Protein AF-A0A0D2BM97-F1 (afdb_monomer)

Secondary structure (DSSP, 8-state):
-----------------------SHHHHHHHHHHHHHHHHHHHHHHHHHHHHHHHHHHHHHHHHHHHHHHHHHHHHHHHHHHHHHHHHHHHHHHHHHHHHHHHHHHHHHHHHHHHHHHHHHHHHHHHHHHHHHHHHHHTTS--SS-HHHHHHHHHHHHHHHHHHHHHHHHHHHHHHHHHHHHHT-TTTS-S--TT--S--HHHHHHHHHHHHHHHHHHHHHHHIIIIIHHHHHHHHHHHHHHHHHHHHHHHHHHHHHHHHHHHHHHHHHHHHHHHHHHHHHHHHHHHHHHHHHHHHHHHHT------S-S--HHHHHHHHHTT--S--TTTHHHHHHHHHHHHHHHHHHHHHHHHHHHHHHHHHHHHHHHHHHHHHHHHHHHHHHHHHHHHHHHHHHHHHHHHHHH--

Sequence (408 aa):
MRRGPQDRAPVYVEPAAQPNTPTSQDELRSTIASLKASTLAAEQRTALLDAQSSLADKLHLFATTEGTQKKGHARHFTQREAAEVQYVKFANDDLSQNLSAELQYQVENIAKFVKPVHAIVSETFNSDDRALADLNGVDMDKPSITPQNVESVRVQTERLIAALRYFRQQALKDRLDRIYLESLDPLTNGDDLSDISDASPVEVQTDLGSLYTEIDNVVSMLVSQEYGTRFDSALKTIERLKSQADHTRTHDKLLSMTRYLEHTALRLEKIQEQRLALETLSAEYKKFSLESQISAQLSAQRPDESRRTVASPALLSLMQHLGVSDSGLNQLGEQIEKLESKYTNHAHTNVEQTLQISRDAPKSTQSALKDVAIALCSSTSQNQDIEALEQQISSARMELANITASAS

Structure (mmCIF, N/CA/C/O backbone):
data_AF-A0A0D2BM97-F1
#
_entry.id   AF-A0A0D2BM97-F1
#
loop_
_atom_site.group_PDB
_atom_site.id
_atom_site.type_symbol
_atom_site.label_atom_id
_atom_site.label_alt_id
_atom_site.label_comp_id
_atom_site.label_asym_id
_atom_site.label_entity_id
_atom_site.label_seq_id
_atom_site.pdbx_PDB_ins_code
_atom_site.Cartn_x
_atom_site.Cartn_y
_atom_site.Cartn_z
_atom_site.occupancy
_atom_site.B_iso_or_equiv
_atom_site.auth_seq_id
_atom_site.auth_comp_id
_atom_site.auth_asym_id
_atom_site.auth_atom_id
_atom_site.pdbx_PDB_model_num
ATOM 1 N N . MET A 1 1 ? -50.088 -26.716 72.112 1.00 46.31 1 MET A N 1
ATOM 2 C CA . MET A 1 1 ? -49.858 -27.374 73.418 1.00 46.31 1 MET A CA 1
ATOM 3 C C . MET A 1 1 ? -48.715 -26.679 74.142 1.00 46.31 1 MET A C 1
ATOM 5 O O . MET A 1 1 ? -47.606 -26.735 73.637 1.00 46.31 1 MET A O 1
ATOM 9 N N . ARG A 1 2 ? -49.005 -26.027 75.275 1.00 38.78 2 ARG A N 1
ATOM 10 C CA . ARG A 1 2 ? -48.170 -25.845 76.486 1.00 38.78 2 ARG A CA 1
ATOM 11 C C . ARG A 1 2 ? -48.678 -24.607 77.228 1.00 38.78 2 ARG A C 1
ATOM 13 O O . ARG A 1 2 ? -48.354 -23.478 76.887 1.00 38.78 2 ARG A O 1
ATOM 20 N N . ARG A 1 3 ? -49.556 -24.868 78.197 1.00 43.66 3 ARG A N 1
ATOM 21 C CA . ARG A 1 3 ? -49.904 -23.956 79.287 1.00 43.66 3 ARG A CA 1
ATOM 22 C C . ARG A 1 3 ? -48.850 -24.091 80.385 1.00 43.66 3 ARG A C 1
ATOM 24 O O . ARG A 1 3 ? -48.408 -25.207 80.648 1.00 43.66 3 ARG A O 1
ATOM 31 N N . GLY A 1 4 ? -48.579 -22.985 81.067 1.00 41.19 4 GLY A N 1
ATOM 32 C CA . GLY A 1 4 ? -48.001 -22.942 82.412 1.00 41.19 4 GLY A CA 1
ATOM 33 C C . GLY A 1 4 ? -46.987 -21.806 82.577 1.00 41.19 4 GLY A C 1
ATOM 34 O O . GLY A 1 4 ? -46.319 -21.474 81.602 1.00 41.19 4 GLY A O 1
ATOM 35 N N . PRO A 1 5 ? -46.775 -21.281 83.794 1.00 47.28 5 PRO A N 1
ATOM 36 C CA . PRO A 1 5 ? -47.721 -21.028 84.885 1.00 47.28 5 PRO A CA 1
ATOM 37 C C . PRO A 1 5 ? -47.724 -19.526 85.261 1.00 47.28 5 PRO A C 1
ATOM 39 O O . PRO A 1 5 ? -46.703 -18.855 85.171 1.00 47.28 5 PRO A O 1
ATOM 42 N N . GLN A 1 6 ? -48.867 -18.978 85.680 1.00 43.22 6 GLN A N 1
ATOM 43 C CA . GLN A 1 6 ? -48.892 -17.658 86.320 1.00 43.22 6 GLN A CA 1
ATOM 44 C C . GLN A 1 6 ? -48.608 -17.822 87.813 1.00 43.22 6 GLN A C 1
ATOM 46 O O . GLN A 1 6 ? -49.341 -18.522 88.517 1.00 43.22 6 GLN A O 1
ATOM 51 N N . ASP A 1 7 ? -47.541 -17.160 88.253 1.00 41.88 7 ASP A N 1
ATOM 52 C CA . ASP A 1 7 ? -47.208 -16.885 89.644 1.00 41.88 7 ASP A CA 1
ATOM 53 C C . ASP A 1 7 ? -48.394 -16.238 90.369 1.00 41.88 7 ASP A C 1
ATOM 55 O O . ASP A 1 7 ? -48.874 -15.162 90.006 1.00 41.88 7 ASP A O 1
ATOM 59 N N . ARG A 1 8 ? -48.862 -16.909 91.423 1.00 43.69 8 ARG A N 1
ATOM 60 C CA . ARG A 1 8 ? -49.770 -16.347 92.424 1.00 43.69 8 ARG A CA 1
ATOM 61 C C . ARG A 1 8 ? -48.933 -15.643 93.490 1.00 43.69 8 ARG A C 1
ATOM 63 O O . ARG A 1 8 ? -48.330 -16.304 94.330 1.00 43.69 8 ARG A O 1
ATOM 70 N N . ALA A 1 9 ? -48.941 -14.315 93.473 1.00 43.69 9 ALA A N 1
ATOM 71 C CA . ALA A 1 9 ? -48.536 -13.490 94.608 1.00 43.69 9 ALA A CA 1
ATOM 72 C C . ALA A 1 9 ? -49.707 -13.349 95.613 1.00 43.69 9 ALA A C 1
ATOM 74 O O . ALA A 1 9 ? -50.870 -13.497 95.222 1.00 43.69 9 ALA A O 1
ATOM 75 N N . PRO A 1 10 ? -49.421 -13.129 96.908 1.00 44.47 10 PRO A N 1
ATOM 76 C CA . PRO A 1 10 ? -50.333 -13.425 98.004 1.00 44.47 10 PRO A CA 1
ATOM 77 C C . PRO A 1 10 ? -51.416 -12.356 98.149 1.00 44.47 10 PRO A C 1
ATOM 79 O O . PRO A 1 10 ? -51.141 -11.161 98.233 1.00 44.47 10 PRO A O 1
ATOM 82 N N . VAL A 1 11 ? -52.662 -12.814 98.231 1.00 42.81 11 VAL A N 1
ATOM 83 C CA . VAL A 1 11 ? -53.789 -12.004 98.686 1.00 42.81 11 VAL A CA 1
ATOM 84 C C . VAL A 1 11 ? -53.584 -11.752 100.178 1.00 42.81 11 VAL A C 1
ATOM 86 O O . VAL A 1 11 ? -53.600 -12.688 100.977 1.00 42.81 11 VAL A O 1
ATOM 89 N N . TYR A 1 12 ? -53.348 -10.491 100.540 1.00 42.06 12 TYR A N 1
ATOM 90 C CA . TYR A 1 12 ? -53.427 -10.025 101.920 1.00 42.06 12 TYR A CA 1
ATOM 91 C C . TYR A 1 12 ? -54.816 -10.373 102.468 1.00 42.06 12 TYR A C 1
ATOM 93 O O . TYR A 1 12 ? -55.833 -9.928 101.940 1.00 42.06 12 TYR A O 1
ATOM 101 N N . VAL A 1 13 ? -54.845 -11.205 103.507 1.00 47.00 13 VAL A N 1
ATOM 102 C CA . VAL A 1 13 ? -56.043 -11.481 104.301 1.00 47.00 13 VAL A CA 1
ATOM 103 C C . VAL A 1 13 ? -56.303 -10.244 105.155 1.00 47.00 13 VAL A C 1
ATOM 105 O O . VAL A 1 13 ? -55.638 -10.016 106.164 1.00 47.00 13 VAL A O 1
ATOM 108 N N . GLU A 1 14 ? -57.237 -9.419 104.699 1.00 40.56 14 GLU A N 1
ATOM 109 C CA . GLU A 1 14 ? -57.818 -8.315 105.460 1.00 40.56 14 GLU A CA 1
ATOM 110 C C . GLU A 1 14 ? -58.745 -8.895 106.554 1.00 40.56 14 GLU A C 1
ATOM 112 O O . GLU A 1 14 ? -59.438 -9.890 106.305 1.00 40.56 14 GLU A O 1
ATOM 117 N N . PRO A 1 15 ? -58.712 -8.372 107.794 1.00 45.81 15 PRO A N 1
ATOM 118 C CA . PRO A 1 15 ? -59.318 -9.031 108.943 1.00 45.81 15 PRO A CA 1
ATOM 119 C C . PRO A 1 15 ? -60.846 -8.983 108.883 1.00 45.81 15 PRO A C 1
ATOM 121 O O . PRO A 1 15 ? -61.447 -8.014 108.427 1.00 45.81 15 PRO A O 1
ATOM 124 N N . ALA A 1 16 ? -61.461 -10.050 109.389 1.00 49.19 16 ALA A N 1
ATOM 125 C CA . ALA A 1 16 ? -62.899 -10.241 109.491 1.00 49.19 16 ALA A CA 1
ATOM 126 C C . ALA A 1 16 ? -63.619 -9.015 110.088 1.00 49.19 16 ALA A C 1
ATOM 128 O O . ALA A 1 16 ? -63.594 -8.790 111.300 1.00 49.19 16 ALA A O 1
ATOM 129 N N . ALA A 1 17 ? -64.307 -8.259 109.231 1.00 42.44 17 ALA A N 1
ATOM 130 C CA . ALA A 1 17 ? -65.318 -7.300 109.643 1.00 42.44 17 ALA A CA 1
ATOM 131 C C . ALA A 1 17 ? -66.627 -8.053 109.928 1.00 42.44 17 ALA A C 1
ATOM 133 O O . ALA A 1 17 ? -67.161 -8.772 109.084 1.00 42.44 17 ALA A O 1
ATOM 134 N N . GLN A 1 18 ? -67.095 -7.917 111.163 1.00 50.50 18 GLN A N 1
ATOM 135 C CA . GLN A 1 18 ? -68.315 -8.509 111.702 1.00 50.50 18 GLN A CA 1
ATOM 136 C C . GLN A 1 18 ? -69.563 -8.074 110.905 1.00 50.50 18 GLN A C 1
ATOM 138 O O . GLN A 1 18 ? -69.595 -6.954 110.385 1.00 50.50 18 GLN A O 1
ATOM 143 N N . PRO A 1 19 ? -70.621 -8.906 110.829 1.00 46.81 19 PRO A N 1
ATOM 144 C CA . PRO A 1 19 ? -71.878 -8.522 110.205 1.00 46.81 19 PRO A CA 1
ATOM 145 C C . PRO A 1 19 ? -72.635 -7.575 111.145 1.00 46.81 19 PRO A C 1
ATOM 147 O O . PRO A 1 19 ? -73.457 -8.000 111.954 1.00 46.81 19 PRO A O 1
ATOM 150 N N . ASN A 1 20 ? -72.352 -6.278 111.043 1.00 51.28 20 ASN A N 1
ATOM 151 C CA . ASN A 1 20 ? -73.181 -5.247 111.653 1.00 51.28 20 ASN A CA 1
ATOM 152 C C . ASN A 1 20 ? -74.505 -5.206 110.884 1.00 51.28 20 ASN A C 1
ATOM 154 O O . ASN A 1 20 ? -74.599 -4.625 109.804 1.00 51.28 20 ASN A O 1
ATOM 158 N N . THR A 1 21 ? -75.525 -5.880 111.411 1.00 52.84 21 THR A N 1
ATOM 159 C CA . THR A 1 21 ? -76.899 -5.713 110.942 1.00 52.84 21 THR A CA 1
ATOM 160 C C . THR A 1 21 ? -77.300 -4.253 111.173 1.00 52.84 21 THR A C 1
ATOM 162 O O . THR A 1 21 ? -77.258 -3.816 112.325 1.00 52.84 21 THR A O 1
ATOM 165 N N . PRO A 1 22 ? -77.664 -3.494 110.127 1.00 52.06 22 PRO A N 1
ATOM 166 C CA . PRO A 1 22 ? -77.994 -2.078 110.251 1.00 52.06 22 PRO A CA 1
ATOM 167 C C . PRO A 1 22 ? -79.240 -1.922 111.126 1.00 52.06 22 PRO A C 1
ATOM 169 O O . PRO A 1 22 ? -80.331 -2.365 110.765 1.00 52.06 22 PRO A O 1
ATOM 172 N N . THR A 1 23 ? -79.073 -1.333 112.306 1.00 57.56 23 THR A N 1
ATOM 173 C CA . THR A 1 23 ? -80.130 -1.166 113.316 1.00 57.56 23 THR A CA 1
ATOM 174 C C . THR A 1 23 ? -80.943 0.118 113.119 1.00 57.56 23 THR A C 1
ATOM 176 O O . THR A 1 23 ? -81.893 0.353 113.862 1.00 57.56 23 THR A O 1
ATOM 179 N N . SER A 1 24 ? -80.644 0.913 112.079 1.00 62.06 24 SER A N 1
ATOM 180 C CA . SER A 1 24 ? -81.416 2.093 111.671 1.00 62.06 24 SER A CA 1
ATOM 181 C C . SER A 1 24 ? -81.786 2.058 110.182 1.00 62.06 24 SER A C 1
ATOM 183 O O . SER A 1 24 ? -80.966 1.754 109.314 1.00 62.06 24 SER A O 1
ATOM 185 N N . GLN A 1 25 ? -83.039 2.400 109.868 1.00 74.44 25 GLN A N 1
ATOM 186 C CA . GLN A 1 25 ? -83.599 2.394 108.508 1.00 74.44 25 GLN A CA 1
ATOM 187 C C . GLN A 1 25 ? -82.833 3.315 107.536 1.00 74.44 25 GLN A C 1
ATOM 189 O O . GLN A 1 25 ? -82.800 3.053 106.330 1.00 74.44 25 GLN A O 1
ATOM 194 N N . ASP A 1 26 ? -82.177 4.354 108.054 1.00 75.25 26 ASP A N 1
ATOM 195 C CA . ASP A 1 26 ? -81.371 5.281 107.257 1.00 75.25 26 ASP A CA 1
ATOM 196 C C . ASP A 1 26 ? -80.015 4.687 106.842 1.00 75.25 26 ASP A C 1
ATOM 198 O O . ASP A 1 26 ? -79.540 4.954 105.735 1.00 75.25 26 ASP A O 1
ATOM 202 N N . GLU A 1 27 ? -79.428 3.795 107.645 1.00 75.88 27 GLU A N 1
ATOM 203 C CA . GLU A 1 27 ? -78.196 3.075 107.284 1.00 75.88 27 GLU A CA 1
ATOM 204 C C . GLU A 1 27 ? -78.449 2.054 106.168 1.00 75.88 27 GLU A C 1
ATOM 206 O O . GLU A 1 27 ? -77.641 1.917 105.248 1.00 75.88 27 GLU A O 1
ATOM 211 N N . LEU A 1 28 ? -79.613 1.393 106.173 1.00 78.56 28 LEU A N 1
ATOM 212 C CA . LEU A 1 28 ? -80.051 0.537 105.063 1.00 78.56 28 LEU A CA 1
ATOM 213 C C . LEU A 1 28 ? -80.227 1.332 103.766 1.00 78.56 28 LEU A C 1
ATOM 215 O O . LEU A 1 28 ? -79.809 0.891 102.697 1.00 78.56 28 LEU A O 1
ATOM 219 N N . ARG A 1 29 ? -80.813 2.532 103.835 1.00 80.44 29 ARG A N 1
ATOM 220 C CA . ARG A 1 29 ? -80.956 3.395 102.653 1.00 80.44 29 ARG A CA 1
ATOM 221 C C . ARG A 1 29 ? -79.606 3.894 102.144 1.00 80.44 29 ARG A C 1
ATOM 223 O O . ARG A 1 29 ? -79.392 3.887 100.934 1.00 80.44 29 ARG A O 1
ATOM 230 N N . SER A 1 30 ? -78.697 4.265 103.044 1.00 82.19 30 SER A N 1
ATOM 231 C CA . SER A 1 30 ? -77.337 4.699 102.705 1.00 82.19 30 SER A CA 1
ATOM 232 C C . SER A 1 30 ? -76.511 3.573 102.074 1.00 82.19 30 SER A C 1
ATOM 234 O O . SER A 1 30 ? -75.890 3.767 101.031 1.00 82.19 30 SER A O 1
ATOM 236 N N . THR A 1 31 ? -76.569 2.361 102.630 1.00 83.69 31 THR A N 1
ATOM 237 C CA . THR A 1 31 ? -75.870 1.190 102.075 1.00 83.69 31 THR A CA 1
ATOM 238 C C . THR A 1 31 ? -76.442 0.764 100.725 1.00 83.69 31 THR A C 1
ATOM 240 O O . THR A 1 31 ? -75.668 0.485 99.815 1.00 83.69 31 THR A O 1
ATOM 243 N N . ILE A 1 32 ? -77.766 0.802 100.530 1.00 83.75 32 ILE A N 1
ATOM 244 C CA . ILE A 1 32 ? -78.391 0.558 99.217 1.00 83.75 32 ILE A CA 1
ATOM 245 C C . ILE A 1 32 ? -77.994 1.641 98.206 1.00 83.75 32 ILE A C 1
ATOM 247 O O . ILE A 1 32 ? -77.714 1.322 97.052 1.00 83.75 32 ILE A O 1
ATOM 251 N N . ALA A 1 33 ? -77.959 2.915 98.609 1.00 84.88 33 ALA A N 1
ATOM 252 C CA . ALA A 1 33 ? -77.530 4.009 97.739 1.00 84.88 33 ALA A CA 1
ATOM 253 C C . ALA A 1 33 ? -76.044 3.885 97.358 1.00 84.88 33 ALA A C 1
ATOM 255 O O . ALA A 1 33 ? -75.704 4.027 96.186 1.00 84.88 33 ALA A O 1
ATOM 256 N N . SER A 1 34 ? -75.182 3.542 98.320 1.00 87.12 34 SER A N 1
ATOM 257 C CA . SER A 1 34 ? -73.754 3.276 98.110 1.00 87.12 34 SER A CA 1
ATOM 258 C C . SER A 1 34 ? -73.529 2.066 97.202 1.00 87.12 34 SER A C 1
ATOM 260 O O . SER A 1 34 ? -72.749 2.136 96.254 1.00 87.12 34 SER A O 1
ATOM 262 N N . LEU A 1 35 ? -74.283 0.982 97.410 1.00 87.44 35 LEU A N 1
ATOM 263 C CA . LEU A 1 35 ? -74.225 -0.206 96.563 1.00 87.44 35 LEU A CA 1
ATOM 264 C C . LEU A 1 35 ? -74.662 0.118 95.132 1.00 87.44 35 LEU A C 1
ATOM 266 O O . LEU A 1 35 ? -73.949 -0.237 94.201 1.00 87.44 35 LEU A O 1
ATOM 270 N N . LYS A 1 36 ? -75.770 0.854 94.953 1.00 89.12 36 LYS A N 1
ATOM 271 C CA . LYS A 1 36 ? -76.243 1.307 93.634 1.00 89.12 36 LYS A CA 1
ATOM 272 C C . LYS A 1 36 ? -75.222 2.195 92.928 1.00 89.12 36 LYS A C 1
ATOM 274 O O . LYS A 1 36 ? -74.977 2.011 91.736 1.00 89.12 36 LYS A O 1
ATOM 279 N N . ALA A 1 37 ? -74.611 3.127 93.658 1.00 88.00 37 ALA A N 1
ATOM 280 C CA . ALA A 1 37 ? -73.542 3.972 93.140 1.00 88.00 37 ALA A CA 1
ATOM 281 C C . ALA A 1 37 ? -72.310 3.141 92.740 1.00 88.00 37 ALA A C 1
ATOM 283 O O . ALA A 1 37 ? -71.719 3.390 91.693 1.00 88.00 37 ALA A O 1
ATOM 284 N N . SER A 1 38 ? -71.966 2.113 93.522 1.00 90.25 38 SER A N 1
ATOM 285 C CA . SER A 1 38 ? -70.868 1.190 93.223 1.00 90.25 38 SER A CA 1
ATOM 286 C C . SER A 1 38 ? -71.150 0.331 91.986 1.00 90.25 38 SER A C 1
ATOM 288 O O . SER A 1 38 ? -70.284 0.220 91.119 1.00 90.25 38 SER A O 1
ATOM 290 N N . THR A 1 39 ? -72.370 -0.200 91.829 1.00 90.38 39 THR A N 1
ATOM 291 C CA . THR A 1 39 ? -72.774 -0.932 90.615 1.00 90.38 39 THR A CA 1
ATOM 292 C C . THR A 1 39 ? -72.763 -0.042 89.381 1.00 90.38 39 THR A C 1
ATOM 294 O O . THR A 1 39 ? -72.198 -0.444 88.372 1.00 90.38 39 THR A O 1
ATOM 297 N N . LEU A 1 40 ? -73.270 1.194 89.465 1.00 91.12 40 LEU A N 1
ATOM 298 C CA . LEU A 1 40 ? -73.204 2.137 88.343 1.00 91.12 40 LEU A CA 1
ATOM 299 C C . LEU A 1 40 ? -71.756 2.490 87.983 1.00 91.12 40 LEU A C 1
ATOM 301 O O . LEU A 1 40 ? -71.408 2.553 86.806 1.00 91.12 40 LEU A O 1
ATOM 305 N N . ALA A 1 41 ? -70.884 2.675 88.976 1.00 89.38 41 ALA A N 1
ATOM 306 C CA . ALA A 1 41 ? -69.463 2.906 88.734 1.00 89.38 41 ALA A CA 1
ATOM 307 C C . ALA A 1 41 ? -68.772 1.680 88.104 1.00 89.38 41 ALA A C 1
ATOM 309 O O . ALA A 1 41 ? -67.891 1.837 87.257 1.00 89.38 41 ALA A O 1
ATOM 310 N N . ALA A 1 42 ? -69.164 0.460 88.484 1.00 89.69 42 ALA A N 1
ATOM 311 C CA . ALA A 1 42 ? -68.651 -0.777 87.899 1.00 89.69 42 ALA A CA 1
ATOM 312 C C . ALA A 1 42 ? -69.144 -0.989 86.454 1.00 89.69 42 ALA A C 1
ATOM 314 O O . ALA A 1 42 ? -68.356 -1.364 85.587 1.00 89.69 42 ALA A O 1
ATOM 315 N N . GLU A 1 43 ? -70.409 -0.682 86.167 1.00 91.62 43 GLU A N 1
ATOM 316 C CA . GLU A 1 43 ? -70.983 -0.696 84.814 1.00 91.62 43 GLU A CA 1
ATOM 317 C C . GLU A 1 43 ? -70.302 0.335 83.904 1.00 91.62 43 GLU A C 1
ATOM 319 O O . GLU A 1 43 ? -69.912 0.023 82.782 1.00 91.62 43 GLU A O 1
ATOM 324 N N . GLN A 1 44 ? -70.050 1.549 84.403 1.00 91.06 44 GLN A N 1
ATOM 325 C CA . GLN A 1 44 ? -69.300 2.561 83.651 1.00 91.06 44 GLN A CA 1
ATOM 326 C C . GLN A 1 44 ? -67.859 2.122 83.371 1.00 91.06 44 GLN A C 1
ATOM 328 O O . GLN A 1 44 ? -67.349 2.331 82.270 1.00 91.06 44 GLN A O 1
ATOM 333 N N . ARG A 1 45 ? -67.193 1.489 84.346 1.00 90.69 45 ARG A N 1
ATOM 334 C CA . ARG A 1 45 ? -65.831 0.965 84.164 1.00 90.69 45 ARG A CA 1
ATOM 335 C C . ARG A 1 45 ? -65.779 -0.185 83.166 1.00 90.69 45 ARG A C 1
ATOM 337 O O . ARG A 1 45 ? -64.857 -0.219 82.360 1.00 90.69 45 ARG A O 1
ATOM 344 N N . THR A 1 46 ? -66.742 -1.101 83.199 1.00 92.25 46 THR A N 1
ATOM 345 C CA . THR A 1 46 ? -66.811 -2.218 82.243 1.00 92.25 46 THR A CA 1
ATOM 346 C C . THR A 1 46 ? -67.107 -1.719 80.834 1.00 92.25 46 THR A C 1
ATOM 348 O O . THR A 1 46 ? -66.355 -2.048 79.924 1.00 92.25 46 THR A O 1
ATOM 351 N N . ALA A 1 47 ? -68.067 -0.805 80.665 1.00 91.44 47 ALA A N 1
ATOM 352 C CA . ALA A 1 47 ? -68.334 -0.174 79.372 1.00 91.44 47 ALA A CA 1
ATOM 353 C C . ALA A 1 47 ? -67.105 0.567 78.805 1.00 91.44 47 ALA A C 1
ATOM 355 O O . ALA A 1 47 ? -66.840 0.519 77.604 1.00 91.44 47 ALA A O 1
ATOM 356 N N . LEU A 1 48 ? -66.325 1.232 79.665 1.00 93.88 48 LEU A N 1
ATOM 357 C CA . LEU A 1 48 ? -65.095 1.913 79.261 1.00 93.88 48 LEU A CA 1
ATOM 358 C C . LEU A 1 48 ? -63.980 0.925 78.887 1.00 93.88 48 LEU A C 1
ATOM 360 O O . LEU A 1 48 ? -63.286 1.148 77.895 1.00 93.88 48 LEU A O 1
ATOM 364 N N . LEU A 1 49 ? -63.824 -0.172 79.632 1.00 92.56 49 LEU A N 1
ATOM 365 C CA . LEU A 1 49 ? -62.870 -1.237 79.306 1.00 92.56 49 LEU A CA 1
ATOM 366 C C . LEU A 1 49 ? -63.234 -1.950 77.998 1.00 92.56 49 LEU A C 1
ATOM 368 O O . LEU A 1 49 ? -62.341 -2.221 77.200 1.00 92.56 49 LEU A O 1
ATOM 372 N N . ASP A 1 50 ? -64.520 -2.183 77.741 1.00 92.56 50 ASP A N 1
ATOM 373 C CA . ASP A 1 50 ? -65.007 -2.771 76.489 1.00 92.56 50 ASP A CA 1
ATOM 374 C C . ASP A 1 50 ? -64.785 -1.828 75.297 1.00 92.56 50 ASP A C 1
ATOM 376 O O . ASP A 1 50 ? -64.367 -2.244 74.213 1.00 92.56 50 ASP A O 1
ATOM 380 N N . ALA A 1 51 ? -64.984 -0.521 75.493 1.00 91.12 51 ALA A N 1
ATOM 381 C CA . ALA A 1 51 ? -64.649 0.470 74.477 1.00 91.12 51 ALA A CA 1
ATOM 382 C C . ALA A 1 51 ? -63.136 0.486 74.184 1.00 91.12 51 ALA A C 1
ATOM 384 O O . ALA A 1 51 ? -62.738 0.486 73.017 1.00 91.12 51 ALA A O 1
ATOM 385 N N . GLN A 1 52 ? -62.292 0.446 75.221 1.00 92.81 52 GLN A N 1
ATOM 386 C CA . GLN A 1 52 ? -60.833 0.420 75.081 1.00 92.81 52 GLN A CA 1
ATOM 387 C C . GLN A 1 52 ? -60.323 -0.869 74.426 1.00 92.81 52 GLN A C 1
ATOM 389 O O . GLN A 1 52 ? -59.452 -0.794 73.557 1.00 92.81 52 GLN A O 1
ATOM 394 N N . SER A 1 53 ? -60.874 -2.032 74.784 1.00 90.62 53 SER A N 1
ATOM 395 C CA . SER A 1 53 ? -60.501 -3.315 74.179 1.00 90.62 53 SER A CA 1
ATOM 396 C C . SER A 1 53 ? -60.878 -3.358 72.696 1.00 90.62 53 SER A C 1
ATOM 398 O O . SER A 1 53 ? -60.037 -3.689 71.863 1.00 90.62 53 SER A O 1
ATOM 400 N N . SER A 1 54 ? -62.071 -2.872 72.332 1.00 90.81 54 SER A N 1
ATOM 401 C CA . SER A 1 54 ? -62.493 -2.787 70.927 1.00 90.81 54 SER A CA 1
ATOM 402 C C . SER A 1 54 ? -61.603 -1.863 70.079 1.00 90.81 54 SER A C 1
ATOM 404 O O . SER A 1 54 ? -61.411 -2.092 68.882 1.00 90.81 54 SER A O 1
ATOM 406 N N . LEU A 1 55 ? -61.049 -0.805 70.684 1.00 88.44 55 LEU A N 1
ATOM 407 C CA . LEU A 1 55 ? -60.138 0.128 70.020 1.00 88.44 55 LEU A CA 1
ATOM 408 C C . LEU A 1 55 ? -58.748 -0.506 69.857 1.00 88.44 55 LEU A C 1
ATOM 410 O O . LEU A 1 55 ? -58.161 -0.419 68.777 1.00 88.44 55 LEU A O 1
ATOM 414 N N . ALA A 1 56 ? -58.258 -1.208 70.882 1.00 90.00 56 ALA A N 1
ATOM 415 C CA . ALA A 1 56 ? -57.008 -1.961 70.819 1.00 90.00 56 ALA A CA 1
ATOM 416 C C . ALA A 1 56 ? -57.036 -3.036 69.717 1.00 90.00 56 ALA A C 1
ATOM 418 O O . ALA A 1 56 ? -56.085 -3.134 68.938 1.00 90.00 56 ALA A O 1
ATOM 419 N N . ASP A 1 57 ? -58.147 -3.765 69.575 1.00 89.12 57 ASP A N 1
ATOM 420 C CA . ASP A 1 57 ? -58.321 -4.773 68.521 1.00 89.12 57 ASP A CA 1
ATOM 421 C C . ASP A 1 57 ? -58.282 -4.154 67.116 1.00 89.12 57 ASP A C 1
ATOM 423 O O . ASP A 1 57 ? -57.624 -4.676 66.210 1.00 89.12 57 ASP A O 1
ATOM 427 N N . LYS A 1 58 ? -58.928 -2.994 66.930 1.00 87.12 58 LYS A N 1
ATOM 428 C CA . LYS A 1 58 ? -58.889 -2.254 65.658 1.00 87.12 58 LYS A CA 1
ATOM 429 C C . LYS A 1 58 ? -57.477 -1.776 65.327 1.00 87.12 58 LYS A C 1
ATOM 431 O O . LYS A 1 58 ? -57.031 -1.961 64.196 1.00 87.12 58 LYS A O 1
ATOM 436 N N . LEU A 1 59 ? -56.755 -1.207 66.295 1.00 83.56 59 LEU A N 1
ATOM 437 C CA . LEU A 1 59 ? -55.364 -0.775 66.104 1.00 83.56 59 LEU A CA 1
ATOM 438 C C . LEU A 1 59 ? -54.443 -1.948 65.756 1.00 83.56 59 LEU A C 1
ATOM 440 O O . LEU A 1 59 ? -53.589 -1.814 64.882 1.00 83.56 59 LEU A O 1
ATOM 444 N N . HIS A 1 60 ? -54.643 -3.107 66.384 1.00 84.50 60 HIS A N 1
ATOM 445 C CA . HIS A 1 60 ? -53.892 -4.315 66.058 1.00 84.50 60 HIS A CA 1
ATOM 446 C C . HIS A 1 60 ? -54.168 -4.792 64.620 1.00 84.50 60 HIS A C 1
ATOM 448 O O . HIS A 1 60 ? -53.241 -5.179 63.901 1.00 84.50 60 HIS A O 1
ATOM 454 N N . LEU A 1 61 ? -55.421 -4.717 64.154 1.00 80.38 61 LEU A N 1
ATOM 455 C CA . LEU A 1 61 ? -55.759 -5.017 62.760 1.00 80.38 61 LEU A CA 1
ATOM 456 C C . LEU A 1 61 ? -55.054 -4.060 61.786 1.00 80.38 61 LEU A C 1
ATOM 458 O O . LEU A 1 61 ? -54.401 -4.520 60.854 1.00 80.38 61 LEU A O 1
ATOM 462 N N . PHE A 1 62 ? -55.100 -2.748 62.033 1.00 77.38 62 PHE A N 1
ATOM 463 C CA . PHE A 1 62 ? -54.413 -1.770 61.180 1.00 77.38 62 PHE A CA 1
ATOM 464 C C . PHE A 1 62 ? -52.891 -1.970 61.167 1.00 77.38 62 PHE A C 1
ATOM 466 O O . PHE A 1 62 ? -52.275 -1.966 60.100 1.00 77.38 62 PHE A O 1
ATOM 473 N N . ALA A 1 63 ? -52.281 -2.236 62.325 1.00 76.81 63 ALA A N 1
ATOM 474 C CA . ALA A 1 63 ? -50.847 -2.502 62.428 1.00 76.81 63 ALA A CA 1
ATOM 475 C C . ALA A 1 63 ? -50.431 -3.781 61.675 1.00 76.81 63 ALA A C 1
ATOM 477 O O . ALA A 1 63 ? -49.366 -3.832 61.052 1.00 76.81 63 ALA A O 1
ATOM 478 N N . THR A 1 64 ? -51.272 -4.819 61.688 1.00 74.75 64 THR A N 1
ATOM 479 C CA . THR A 1 64 ? -51.006 -6.068 60.957 1.00 74.75 64 THR A CA 1
ATOM 480 C C . THR A 1 64 ? -51.212 -5.919 59.447 1.00 74.75 64 THR A C 1
ATOM 482 O O . THR A 1 64 ? -50.392 -6.431 58.676 1.00 74.75 64 THR A O 1
ATOM 485 N N . THR A 1 65 ? -52.220 -5.169 58.990 1.00 74.00 65 THR A N 1
ATOM 486 C CA . THR A 1 65 ? -52.401 -4.873 57.557 1.00 74.00 65 THR A CA 1
ATOM 487 C C . THR A 1 65 ? -51.289 -3.982 57.009 1.00 74.00 65 THR A C 1
ATOM 489 O O . THR A 1 65 ? -50.725 -4.269 55.955 1.00 74.00 65 THR A O 1
ATOM 492 N N . GLU A 1 66 ? -50.881 -2.952 57.750 1.00 73.00 66 GLU A N 1
ATOM 493 C CA . GLU A 1 66 ? -49.797 -2.062 57.327 1.00 73.00 66 GLU A CA 1
ATOM 494 C C . GLU A 1 66 ? -48.444 -2.799 57.325 1.00 73.00 66 GLU A C 1
ATOM 496 O O . GLU A 1 66 ? -47.639 -2.658 56.402 1.00 73.00 66 GLU A O 1
ATOM 501 N N . GLY A 1 67 ? -48.211 -3.668 58.316 1.00 71.62 67 GLY A N 1
ATOM 502 C CA . GLY A 1 67 ? -47.017 -4.509 58.388 1.00 71.62 67 GLY A CA 1
ATOM 503 C C . GLY A 1 67 ? -46.925 -5.550 57.267 1.00 71.62 67 GLY A C 1
ATOM 504 O O . GLY A 1 67 ? -45.828 -5.830 56.779 1.00 71.62 67 GLY A O 1
ATOM 505 N N . THR A 1 68 ? -48.048 -6.125 56.829 1.00 74.06 68 THR A N 1
ATOM 506 C CA . THR A 1 68 ? -48.075 -7.070 55.697 1.00 74.06 68 THR A CA 1
ATOM 507 C C . THR A 1 68 ? -47.897 -6.357 54.359 1.00 74.06 68 THR A C 1
ATOM 509 O O . THR A 1 68 ? -47.101 -6.819 53.538 1.00 74.06 68 THR A O 1
ATOM 512 N N . GLN A 1 69 ? -48.521 -5.192 54.172 1.00 75.00 69 GLN A N 1
ATOM 513 C CA . GLN A 1 69 ? -48.356 -4.372 52.971 1.00 75.00 69 GLN A CA 1
ATOM 514 C C . GLN A 1 69 ? -46.915 -3.856 52.817 1.00 75.00 69 GLN A C 1
ATOM 516 O O . GLN A 1 69 ? -46.312 -4.018 51.754 1.00 75.00 69 GLN A O 1
ATOM 521 N N . LYS A 1 70 ? -46.304 -3.327 53.890 1.00 75.81 70 LYS A N 1
ATOM 522 C CA . LYS A 1 70 ? -44.894 -2.888 53.886 1.00 75.81 70 LYS A CA 1
ATOM 523 C C . LYS A 1 70 ? -43.934 -4.033 53.551 1.00 75.81 70 LYS A C 1
ATOM 525 O O . LYS A 1 70 ? -43.016 -3.849 52.755 1.00 75.81 70 LYS A O 1
ATOM 530 N N . LYS A 1 71 ? -44.164 -5.234 54.097 1.00 78.12 71 LYS A N 1
ATOM 531 C CA . LYS A 1 71 ? -43.369 -6.434 53.769 1.00 78.12 71 LYS A CA 1
ATOM 532 C C . LYS A 1 71 ? -43.538 -6.866 52.310 1.00 78.12 71 LYS A C 1
ATOM 534 O O . LYS A 1 71 ? -42.559 -7.292 51.701 1.00 78.12 71 LYS A O 1
ATOM 539 N N . GLY A 1 72 ? -44.746 -6.756 51.756 1.00 78.94 72 GLY A N 1
ATOM 540 C CA . GLY A 1 72 ? -45.023 -7.034 50.345 1.00 78.94 72 GLY A CA 1
ATOM 541 C C . GLY A 1 72 ? -44.271 -6.085 49.411 1.00 78.94 72 GLY A C 1
ATOM 542 O O . GLY A 1 72 ? -43.566 -6.544 48.514 1.00 78.94 72 GLY A O 1
ATOM 543 N N . HIS A 1 73 ? -44.337 -4.776 49.677 1.00 82.12 73 HIS A N 1
ATOM 544 C CA . HIS A 1 73 ? -43.598 -3.777 48.903 1.00 82.12 73 HIS A CA 1
ATOM 545 C C . HIS A 1 73 ? -42.083 -3.962 49.015 1.00 82.12 73 HIS A C 1
ATOM 547 O O . HIS A 1 73 ? -41.411 -3.993 47.989 1.00 82.12 73 HIS A O 1
ATOM 553 N N . ALA A 1 74 ? -41.545 -4.170 50.222 1.00 82.69 74 ALA A N 1
ATOM 554 C CA . ALA A 1 74 ? -40.115 -4.419 50.410 1.00 82.69 74 ALA A CA 1
ATOM 555 C C . ALA A 1 74 ? -39.634 -5.639 49.607 1.00 82.69 74 ALA A C 1
ATOM 557 O O . ALA A 1 74 ? -38.631 -5.551 48.905 1.00 82.69 74 ALA A O 1
ATOM 558 N N . ARG A 1 75 ? -40.387 -6.750 49.633 1.00 85.12 75 ARG A N 1
ATOM 559 C CA . ARG A 1 75 ? -40.073 -7.941 48.826 1.00 85.12 75 ARG A CA 1
ATOM 560 C C . ARG A 1 75 ? -40.096 -7.650 47.329 1.00 85.12 75 ARG A C 1
ATOM 562 O O . ARG A 1 75 ? -39.174 -8.055 46.628 1.00 85.12 75 ARG A O 1
ATOM 569 N N . HIS A 1 76 ? -41.109 -6.931 46.853 1.00 87.50 76 HIS A N 1
ATOM 570 C CA . HIS A 1 76 ? -41.210 -6.549 45.446 1.00 87.50 76 HIS A CA 1
ATOM 571 C C . HIS A 1 76 ? -40.016 -5.693 44.997 1.00 87.50 76 HIS A C 1
ATOM 573 O O . HIS A 1 76 ? -39.435 -5.967 43.951 1.00 87.50 76 HIS A O 1
ATOM 579 N N . PHE A 1 77 ? -39.601 -4.703 45.796 1.00 86.69 77 PHE A N 1
ATOM 580 C CA . PHE A 1 77 ? -38.419 -3.892 45.489 1.00 86.69 77 PHE A CA 1
ATOM 581 C C . PHE A 1 77 ? -37.139 -4.730 45.463 1.00 86.69 77 PHE A C 1
ATOM 583 O O . PHE A 1 77 ? -36.406 -4.653 44.485 1.00 86.69 77 PHE A O 1
ATOM 590 N N . THR A 1 78 ? -36.917 -5.601 46.455 1.00 87.31 78 THR A N 1
ATOM 591 C CA . THR A 1 78 ? -35.733 -6.481 46.461 1.00 87.31 78 THR A CA 1
ATOM 592 C C . THR A 1 78 ? -35.713 -7.454 45.282 1.00 87.31 78 THR A C 1
ATOM 594 O O . THR A 1 78 ? -34.657 -7.737 44.727 1.00 87.31 78 THR A O 1
ATOM 597 N N . GLN A 1 79 ? -36.879 -7.958 44.867 1.00 91.50 79 GLN A N 1
ATOM 598 C CA . GLN A 1 79 ? -36.986 -8.854 43.719 1.00 91.50 79 GLN A CA 1
ATOM 599 C C . GLN A 1 79 ? -36.710 -8.113 42.410 1.00 91.50 79 GLN A C 1
ATOM 601 O O . GLN A 1 79 ? -36.021 -8.643 41.541 1.00 91.50 79 GLN A O 1
ATOM 606 N N . ARG A 1 80 ? -37.230 -6.890 42.276 1.00 91.81 80 ARG A N 1
ATOM 607 C CA . ARG A 1 80 ? -36.971 -6.034 41.120 1.00 91.81 80 ARG A CA 1
ATOM 608 C C . ARG A 1 80 ? -35.491 -5.673 41.018 1.00 91.81 80 ARG A C 1
ATOM 610 O O . ARG A 1 80 ? -34.923 -5.827 39.948 1.00 91.81 80 ARG A O 1
ATOM 617 N N . GLU A 1 81 ? -34.870 -5.260 42.117 1.00 88.62 81 GLU A N 1
ATOM 618 C CA . GLU A 1 81 ? -33.438 -4.951 42.164 1.00 88.62 81 GLU A CA 1
ATOM 619 C C . GLU A 1 81 ? -32.596 -6.176 41.788 1.00 88.62 81 GLU A C 1
ATOM 621 O O . GLU A 1 81 ? -31.710 -6.084 40.943 1.00 88.62 81 GLU A O 1
ATOM 626 N N . ALA A 1 82 ? -32.923 -7.357 42.325 1.00 88.00 82 ALA A N 1
ATOM 627 C CA . ALA A 1 82 ? -32.243 -8.595 41.954 1.00 88.00 82 ALA A CA 1
ATOM 628 C C . ALA A 1 82 ? -32.385 -8.919 40.455 1.00 88.00 82 ALA A C 1
ATOM 630 O O . ALA A 1 82 ? -31.419 -9.358 39.831 1.00 88.00 82 ALA A O 1
ATOM 631 N N . ALA A 1 83 ? -33.562 -8.682 39.867 1.00 89.56 83 ALA A N 1
ATOM 632 C CA . ALA A 1 83 ? -33.791 -8.869 38.436 1.00 89.56 83 ALA A CA 1
ATOM 633 C C . ALA A 1 83 ? -33.022 -7.845 37.584 1.00 89.56 83 ALA A C 1
ATOM 635 O O . ALA A 1 83 ? -32.434 -8.218 36.572 1.00 89.56 83 ALA A O 1
ATOM 636 N N . GLU A 1 84 ? -32.972 -6.577 38.002 1.00 89.19 84 GLU A N 1
ATOM 637 C CA . GLU A 1 84 ? -32.200 -5.525 37.329 1.00 89.19 84 GLU A CA 1
ATOM 638 C C . GLU A 1 84 ? -30.693 -5.827 37.378 1.00 89.19 84 GLU A C 1
ATOM 640 O O . GLU A 1 84 ? -30.023 -5.766 36.349 1.00 89.19 84 GLU A O 1
ATOM 645 N N . VAL A 1 85 ? -30.164 -6.257 38.530 1.00 89.75 85 VAL A N 1
ATOM 646 C CA . VAL A 1 85 ? -28.759 -6.679 38.669 1.00 89.75 85 VAL A CA 1
ATOM 647 C C . VAL A 1 85 ? -28.450 -7.882 37.777 1.00 89.75 85 VAL A C 1
ATOM 649 O O . VAL A 1 85 ? -27.411 -7.906 37.116 1.00 89.75 85 VAL A O 1
ATOM 652 N N . GLN A 1 86 ? -29.344 -8.874 37.716 1.00 89.88 86 GLN A N 1
ATOM 653 C CA . GLN A 1 86 ? -29.180 -10.021 36.820 1.00 89.88 86 GLN A CA 1
ATOM 654 C C . GLN A 1 86 ? -29.212 -9.611 35.348 1.00 89.88 86 GLN A C 1
ATOM 656 O O . GLN A 1 86 ? -28.395 -10.102 34.573 1.00 89.88 86 GLN A O 1
ATOM 661 N N . TYR A 1 87 ? -30.106 -8.697 34.969 1.00 91.88 87 TYR A N 1
ATOM 662 C CA . TYR A 1 87 ? -30.187 -8.179 33.608 1.00 91.88 87 TYR A CA 1
ATOM 663 C C . TYR A 1 87 ? -28.911 -7.433 33.210 1.00 91.88 87 TYR A C 1
ATOM 665 O O . TYR A 1 87 ? -28.343 -7.714 32.159 1.00 91.88 87 TYR A O 1
ATOM 673 N N . VAL A 1 88 ? -28.416 -6.534 34.067 1.00 89.69 88 VAL A N 1
ATOM 674 C CA . VAL A 1 88 ? -27.161 -5.805 33.821 1.00 89.69 88 VAL A CA 1
ATOM 675 C C . VAL A 1 88 ? -25.984 -6.771 33.729 1.00 89.69 88 VAL A C 1
ATOM 677 O O . VAL A 1 88 ? -25.141 -6.621 32.848 1.00 89.69 88 VAL A O 1
ATOM 680 N N . LYS A 1 89 ? -25.935 -7.788 34.597 1.00 89.00 89 LYS A N 1
ATOM 681 C CA . LYS A 1 89 ? -24.898 -8.820 34.542 1.00 89.00 89 LYS A CA 1
ATOM 682 C C . LYS A 1 89 ? -24.949 -9.595 33.226 1.00 89.00 89 LYS A C 1
ATOM 684 O O . LYS A 1 89 ? -23.921 -9.731 32.580 1.00 89.00 89 LYS A O 1
ATOM 689 N N . PHE A 1 90 ? -26.133 -10.042 32.811 1.00 91.44 90 PHE A N 1
ATOM 690 C CA . PHE A 1 90 ? -26.317 -10.743 31.543 1.00 91.44 90 PHE A CA 1
ATOM 691 C C . PHE A 1 90 ? -25.919 -9.871 30.346 1.00 91.44 90 PHE A C 1
ATOM 693 O O . PHE A 1 90 ? -25.192 -10.334 29.477 1.00 91.44 90 PHE A O 1
ATOM 700 N N . ALA A 1 91 ? -26.333 -8.602 30.323 1.00 90.94 91 ALA A N 1
ATOM 701 C CA . ALA A 1 91 ? -25.964 -7.666 29.264 1.00 90.94 91 ALA A CA 1
ATOM 702 C C . ALA A 1 91 ? -24.448 -7.399 29.216 1.00 90.94 91 ALA A C 1
ATOM 704 O O . ALA A 1 91 ? -23.879 -7.259 28.137 1.00 90.94 91 ALA A O 1
ATOM 705 N N . ASN A 1 92 ? -23.781 -7.346 30.373 1.00 87.69 92 ASN A N 1
ATOM 706 C CA . ASN A 1 92 ? -22.329 -7.195 30.451 1.00 87.69 92 ASN A CA 1
ATOM 707 C C . ASN A 1 92 ? -21.605 -8.467 29.977 1.00 87.69 92 ASN A C 1
ATOM 709 O O . ASN A 1 92 ? -20.677 -8.381 29.178 1.00 87.69 92 ASN A O 1
ATOM 713 N N . ASP A 1 93 ? -22.069 -9.644 30.405 1.00 87.00 93 ASP A N 1
ATOM 714 C CA . ASP A 1 93 ? -21.526 -10.930 29.962 1.00 87.00 93 ASP A CA 1
ATOM 715 C C . ASP A 1 93 ? -21.691 -11.107 28.439 1.00 87.00 93 ASP A C 1
ATOM 717 O O . ASP A 1 93 ? -20.744 -11.522 27.770 1.00 87.00 93 ASP A O 1
ATOM 721 N N . ASP A 1 94 ? -22.843 -10.725 27.877 1.00 91.44 94 ASP A N 1
ATOM 722 C CA . ASP A 1 94 ? -23.102 -10.729 26.431 1.00 91.44 94 ASP A CA 1
ATOM 723 C C . ASP A 1 94 ? -22.177 -9.755 25.681 1.00 91.44 94 ASP A C 1
ATOM 725 O O . ASP A 1 94 ? -21.509 -10.140 24.721 1.00 91.44 94 ASP A O 1
ATOM 729 N N . LEU A 1 95 ? -22.038 -8.511 26.157 1.00 88.62 95 LEU A N 1
ATOM 730 C CA . LEU A 1 95 ? -21.130 -7.526 25.557 1.00 88.62 95 LEU A CA 1
ATOM 731 C C . LEU A 1 95 ? -19.665 -7.990 25.600 1.00 88.62 95 LEU A C 1
ATOM 733 O O . LEU A 1 95 ? -18.929 -7.825 24.629 1.00 88.62 95 LEU A O 1
ATOM 737 N N . SER A 1 96 ? -19.251 -8.588 26.714 1.00 87.56 96 SER A N 1
ATOM 738 C CA . SER A 1 96 ? -17.910 -9.134 26.932 1.00 87.56 96 SER A CA 1
ATOM 739 C C . SER A 1 96 ? -17.612 -10.311 25.993 1.00 87.56 96 SER A C 1
ATOM 741 O O . SER A 1 96 ? -16.546 -10.373 25.367 1.00 87.56 96 SER A O 1
ATOM 743 N N . GLN A 1 97 ? -18.581 -11.216 25.812 1.00 89.94 97 GLN A N 1
ATOM 744 C CA . GLN A 1 97 ? -18.486 -12.312 24.845 1.00 89.94 97 GLN A CA 1
ATOM 745 C C . GLN A 1 97 ? -18.435 -11.794 23.406 1.00 89.94 97 GLN A C 1
ATOM 747 O O . GLN A 1 97 ? -17.563 -12.218 22.648 1.00 89.94 97 GLN A O 1
ATOM 752 N N . ASN A 1 98 ? -19.291 -10.835 23.050 1.00 91.88 98 ASN A N 1
ATOM 753 C CA . ASN A 1 98 ? -19.307 -10.218 21.724 1.00 91.88 98 ASN A CA 1
ATOM 754 C C . ASN A 1 98 ? -17.982 -9.508 21.413 1.00 91.88 98 ASN A C 1
ATOM 756 O O . ASN A 1 98 ? -17.419 -9.694 20.336 1.00 91.88 98 ASN A O 1
ATOM 760 N N . LEU A 1 99 ? -17.429 -8.759 22.372 1.00 87.81 99 LEU A N 1
ATOM 761 C CA . LEU A 1 99 ? -16.143 -8.081 22.210 1.00 87.81 99 LEU A CA 1
ATOM 762 C C . LEU A 1 99 ? -14.979 -9.075 22.105 1.00 87.81 99 LEU A C 1
ATOM 764 O O . LEU A 1 99 ? -14.072 -8.869 21.302 1.00 87.81 99 LEU A O 1
ATOM 768 N N . SER A 1 100 ? -15.023 -10.182 22.852 1.00 88.19 100 SER A N 1
ATOM 769 C CA . SER A 1 100 ? -14.042 -11.271 22.729 1.00 88.19 100 SER A CA 1
ATOM 770 C C . SER A 1 100 ? -14.099 -11.939 21.356 1.00 88.19 100 SER A C 1
ATOM 772 O O . SER A 1 100 ? -13.057 -12.190 20.752 1.00 88.19 100 SER A O 1
ATOM 774 N N . ALA A 1 101 ? -15.308 -12.217 20.861 1.00 91.06 101 ALA A N 1
ATOM 775 C CA . ALA A 1 101 ? -15.523 -12.829 19.557 1.00 91.06 101 ALA A CA 1
ATOM 776 C C . ALA A 1 101 ? -15.054 -11.908 18.423 1.00 91.06 101 ALA A C 1
ATOM 778 O O . ALA A 1 101 ? -14.350 -12.368 17.526 1.00 91.06 101 ALA A O 1
ATOM 779 N N . GLU A 1 102 ? -15.364 -10.611 18.493 1.00 90.81 102 GLU A N 1
ATOM 780 C CA . GLU A 1 102 ? -14.915 -9.624 17.506 1.00 90.81 102 GLU A CA 1
ATOM 781 C C . GLU A 1 102 ? -13.392 -9.451 17.534 1.00 90.81 102 GLU A C 1
ATOM 783 O O . GLU A 1 102 ? -12.743 -9.476 16.491 1.00 90.81 102 GLU A O 1
ATOM 788 N N . LEU A 1 103 ? -12.789 -9.355 18.723 1.00 88.62 103 LEU A N 1
ATOM 789 C CA . LEU A 1 103 ? -11.333 -9.318 18.869 1.00 88.62 103 LEU A CA 1
ATOM 790 C C . LEU A 1 103 ? -10.672 -10.537 18.233 1.00 88.62 103 LEU A C 1
ATOM 792 O O . LEU A 1 103 ? -9.708 -10.402 17.480 1.00 88.62 103 LEU A O 1
ATOM 796 N N . GLN A 1 104 ? -11.190 -11.729 18.522 1.00 90.88 104 GLN A N 1
ATOM 797 C CA . GLN A 1 104 ? -10.653 -12.962 17.969 1.00 90.88 104 GLN A CA 1
ATOM 798 C C . GLN A 1 104 ? -10.838 -13.023 16.450 1.00 90.88 104 GLN A C 1
ATOM 800 O O . GLN A 1 104 ? -9.896 -13.375 15.739 1.00 90.88 104 GLN A O 1
ATOM 805 N N . TYR A 1 105 ? -11.994 -12.596 15.944 1.00 91.69 105 TYR A N 1
ATOM 806 C CA . TYR A 1 105 ? -12.247 -12.472 14.514 1.00 91.69 105 TYR A CA 1
ATOM 807 C C . TYR A 1 105 ? -11.242 -11.531 13.838 1.00 91.69 105 TYR A C 1
ATOM 809 O O . TYR A 1 105 ? -10.651 -11.898 12.823 1.00 91.69 105 TYR A O 1
ATOM 817 N N . GLN A 1 106 ? -10.979 -10.353 14.410 1.00 87.25 106 GLN A N 1
ATOM 818 C CA . GLN A 1 106 ? -10.015 -9.398 13.859 1.00 87.25 106 GLN A CA 1
ATOM 819 C C . GLN A 1 106 ? -8.575 -9.918 13.924 1.00 87.25 106 GLN A C 1
ATOM 821 O O . GLN A 1 106 ? -7.827 -9.767 12.957 1.00 87.25 106 GLN A O 1
ATOM 826 N N . VAL A 1 107 ? -8.185 -10.598 15.008 1.00 87.00 107 VAL A N 1
ATOM 827 C CA . VAL A 1 107 ? -6.878 -11.270 15.109 1.00 87.00 107 VAL A CA 1
ATOM 828 C C . VAL A 1 107 ? -6.731 -12.341 14.026 1.00 87.00 107 VAL A C 1
ATOM 830 O O . VAL A 1 107 ? -5.710 -12.392 13.338 1.00 87.00 107 VAL A O 1
ATOM 833 N N . GLU A 1 108 ? -7.749 -13.180 13.827 1.00 89.38 108 GLU A N 1
ATOM 834 C CA . GLU A 1 108 ? -7.756 -14.192 12.769 1.00 89.38 108 GLU A CA 1
ATOM 835 C C . GLU A 1 108 ? -7.733 -13.560 11.374 1.00 89.38 108 GLU A C 1
ATOM 837 O O . GLU A 1 108 ? -7.062 -14.071 10.474 1.00 89.38 108 GLU A O 1
ATOM 842 N N . ASN A 1 109 ? -8.426 -12.437 11.187 1.00 87.75 109 ASN A N 1
ATOM 843 C CA . ASN A 1 109 ? -8.439 -11.692 9.937 1.00 87.75 109 ASN A CA 1
ATOM 844 C C . ASN A 1 109 ? -7.044 -11.135 9.615 1.00 87.75 109 ASN A C 1
ATOM 846 O O . ASN A 1 109 ? -6.518 -11.385 8.532 1.00 87.75 109 ASN A O 1
ATOM 850 N N . ILE A 1 110 ? -6.373 -10.494 10.579 1.00 84.00 110 ILE A N 1
ATOM 851 C CA . ILE A 1 110 ? -4.977 -10.058 10.424 1.00 84.00 110 ILE A CA 1
ATOM 852 C C . ILE A 1 110 ? -4.059 -11.253 10.163 1.00 84.00 110 ILE A C 1
ATOM 854 O O . ILE A 1 110 ? -3.223 -11.190 9.265 1.00 84.00 110 ILE A O 1
ATOM 858 N N . ALA A 1 111 ? -4.229 -12.374 10.865 1.00 85.06 111 ALA A N 1
ATOM 859 C CA . ALA A 1 111 ? -3.428 -13.572 10.621 1.00 85.06 111 ALA A CA 1
ATOM 860 C C . ALA A 1 111 ? -3.592 -14.103 9.183 1.00 85.06 111 ALA A C 1
ATOM 862 O O . ALA A 1 111 ? -2.615 -14.563 8.585 1.00 85.06 111 ALA A O 1
ATOM 863 N N . LYS A 1 112 ? -4.795 -14.005 8.596 1.00 86.81 112 LYS A N 1
ATOM 864 C CA . LYS A 1 112 ? -5.036 -14.328 7.178 1.00 86.81 112 LYS A CA 1
ATOM 865 C C . LYS A 1 112 ? -4.305 -13.378 6.232 1.00 86.81 112 LYS A C 1
ATOM 867 O O . LYS A 1 112 ? -3.869 -13.839 5.185 1.00 86.81 112 LYS A O 1
ATOM 872 N N . PHE A 1 113 ? -4.130 -12.106 6.590 1.00 80.62 113 PHE A N 1
ATOM 873 C CA . PHE A 1 113 ? -3.335 -11.158 5.802 1.00 80.62 113 PHE A CA 1
ATOM 874 C C . PHE A 1 113 ? -1.826 -11.338 5.995 1.00 80.62 113 PHE A C 1
ATOM 876 O O . PHE A 1 113 ? -1.082 -11.199 5.033 1.00 80.62 113 PHE A O 1
ATOM 883 N N . VAL A 1 114 ? -1.359 -11.704 7.191 1.00 82.00 114 VAL A N 1
ATOM 884 C CA . VAL A 1 114 ? 0.074 -11.874 7.495 1.00 82.00 114 VAL A CA 1
ATOM 885 C C . VAL A 1 114 ? 0.657 -13.146 6.868 1.00 82.00 114 VAL A C 1
ATOM 887 O O . VAL A 1 114 ? 1.774 -13.119 6.358 1.00 82.00 114 VAL A O 1
ATOM 890 N N . LYS A 1 115 ? -0.089 -14.259 6.850 1.00 83.06 115 LYS A N 1
ATOM 891 C CA . LYS A 1 115 ? 0.366 -15.529 6.245 1.00 83.06 115 LYS A CA 1
ATOM 892 C C . LYS A 1 115 ? 0.856 -15.394 4.790 1.00 83.06 115 LYS A C 1
ATOM 894 O O . LYS A 1 115 ? 1.952 -15.873 4.504 1.00 83.06 115 LYS A O 1
ATOM 899 N N . PRO A 1 116 ? 0.107 -14.763 3.867 1.00 85.00 116 PRO A N 1
ATOM 900 C CA . PRO A 1 116 ? 0.545 -14.600 2.488 1.00 85.00 116 PRO A CA 1
ATOM 901 C C . PRO A 1 116 ? 1.572 -13.480 2.314 1.00 85.00 116 PRO A C 1
ATOM 903 O O . PRO A 1 116 ? 2.253 -13.481 1.299 1.00 85.00 116 PRO A O 1
ATOM 906 N N . VAL A 1 117 ? 1.728 -12.546 3.262 1.00 81.00 117 VAL A N 1
ATOM 907 C CA . VAL A 1 117 ? 2.672 -11.422 3.121 1.00 81.00 117 VAL A CA 1
ATOM 908 C C . VAL A 1 117 ? 4.097 -11.911 2.891 1.00 81.00 117 VAL A C 1
ATOM 910 O O . VAL A 1 117 ? 4.743 -11.417 1.979 1.00 81.00 117 VAL A O 1
ATOM 913 N N . HIS A 1 118 ? 4.574 -12.914 3.634 1.00 83.19 118 HIS A N 1
ATOM 914 C CA . HIS A 1 118 ? 5.918 -13.454 3.403 1.00 83.19 118 HIS A CA 1
ATOM 915 C C . HIS A 1 118 ? 6.057 -14.062 1.999 1.00 83.19 118 HIS A C 1
ATOM 917 O O . HIS A 1 118 ? 7.064 -13.846 1.331 1.00 83.19 118 HIS A O 1
ATOM 923 N N . ALA A 1 119 ? 5.043 -14.803 1.538 1.00 85.00 119 ALA A N 1
ATOM 924 C CA . ALA A 1 119 ? 5.044 -15.397 0.204 1.00 85.00 119 ALA A CA 1
ATOM 925 C C . ALA A 1 119 ? 5.043 -14.315 -0.887 1.00 85.00 119 ALA A C 1
ATOM 927 O O . ALA A 1 119 ? 5.891 -14.358 -1.772 1.00 85.00 119 ALA A O 1
ATOM 928 N N . ILE A 1 120 ? 4.175 -13.306 -0.762 1.00 84.00 120 ILE A N 1
ATOM 929 C CA . ILE A 1 120 ? 4.093 -12.163 -1.679 1.00 84.00 120 ILE A CA 1
ATOM 930 C C . ILE A 1 120 ? 5.423 -11.412 -1.700 1.00 84.00 120 ILE A C 1
ATOM 932 O O . ILE A 1 120 ? 5.960 -11.195 -2.771 1.00 84.00 120 ILE A O 1
ATOM 936 N N . VAL A 1 121 ? 5.993 -11.078 -0.538 1.00 83.12 121 VAL A N 1
ATOM 937 C CA . VAL A 1 121 ? 7.279 -10.368 -0.442 1.00 83.12 121 VAL A CA 1
ATOM 938 C C . VAL A 1 121 ? 8.413 -11.186 -1.070 1.00 83.12 121 VAL A C 1
ATOM 940 O O . VAL A 1 121 ? 9.252 -10.647 -1.785 1.00 83.12 121 VAL A O 1
ATOM 943 N N . SER A 1 122 ? 8.433 -12.504 -0.855 1.00 85.75 122 SER A N 1
ATOM 944 C CA . SER A 1 122 ? 9.428 -13.372 -1.490 1.00 85.75 122 SER A CA 1
ATOM 945 C C . SER A 1 122 ? 9.233 -13.482 -3.003 1.00 85.75 122 SER A C 1
ATOM 947 O O . SER A 1 122 ? 10.207 -13.505 -3.747 1.00 85.75 122 SER A O 1
ATOM 949 N N . GLU A 1 123 ? 7.990 -13.526 -3.483 1.00 87.88 123 GLU A N 1
ATOM 950 C CA . GLU A 1 123 ? 7.672 -13.540 -4.910 1.00 87.88 123 GLU A CA 1
ATOM 951 C C . GLU A 1 123 ? 8.054 -12.213 -5.565 1.00 87.88 123 GLU A C 1
ATOM 953 O O . GLU A 1 123 ? 8.654 -12.222 -6.636 1.00 87.88 123 GLU A O 1
ATOM 958 N N . THR A 1 124 ? 7.789 -11.086 -4.900 1.00 83.56 124 THR A N 1
ATOM 959 C CA . THR A 1 124 ? 8.151 -9.759 -5.399 1.00 83.56 124 THR A CA 1
ATOM 960 C C . THR A 1 124 ? 9.655 -9.585 -5.451 1.00 83.56 124 THR A C 1
ATOM 962 O O . THR A 1 124 ? 10.154 -9.198 -6.500 1.00 83.56 124 THR A O 1
ATOM 965 N N . PHE A 1 125 ? 10.392 -9.972 -4.402 1.00 86.75 125 PHE A N 1
ATOM 966 C CA . PHE A 1 125 ? 11.856 -9.943 -4.440 1.00 86.75 125 PHE A CA 1
ATOM 967 C C . PHE A 1 125 ? 12.413 -10.858 -5.525 1.00 86.75 125 PHE A C 1
ATOM 969 O O . PHE A 1 125 ? 13.256 -10.426 -6.294 1.00 86.75 125 PHE A O 1
ATOM 976 N N . ASN A 1 126 ? 11.880 -12.071 -5.685 1.00 89.06 126 ASN A N 1
ATOM 977 C CA . ASN A 1 126 ? 12.290 -12.944 -6.785 1.00 89.06 126 ASN A CA 1
ATOM 978 C C . ASN A 1 126 ? 11.956 -12.345 -8.163 1.00 89.06 126 ASN A C 1
ATOM 980 O O . ASN A 1 126 ? 12.694 -12.558 -9.123 1.00 89.06 126 ASN A O 1
ATOM 984 N N . SER A 1 127 ? 10.837 -11.629 -8.297 1.00 86.06 127 SER A N 1
ATOM 985 C CA . SER A 1 127 ? 10.461 -10.951 -9.542 1.00 86.06 127 SER A CA 1
ATOM 986 C C . SER A 1 127 ? 11.348 -9.740 -9.829 1.00 86.06 127 SER A C 1
ATOM 988 O O . SER A 1 127 ? 11.713 -9.518 -10.982 1.00 86.06 127 SER A O 1
ATOM 990 N N . ASP A 1 128 ? 11.745 -9.016 -8.785 1.00 84.25 128 ASP A N 1
ATOM 991 C CA . ASP A 1 128 ? 12.662 -7.886 -8.843 1.00 84.25 128 ASP A CA 1
ATOM 992 C C . ASP A 1 128 ? 14.078 -8.370 -9.160 1.00 84.25 128 ASP A C 1
ATOM 994 O O . ASP A 1 128 ? 14.706 -7.827 -10.060 1.00 84.25 128 ASP A O 1
ATOM 998 N N . ASP A 1 129 ? 14.546 -9.451 -8.535 1.00 86.50 129 ASP A N 1
ATOM 999 C CA . ASP A 1 129 ? 15.822 -10.103 -8.836 1.00 86.50 129 ASP A CA 1
ATOM 1000 C C . ASP A 1 129 ? 15.858 -10.611 -10.278 1.00 86.50 129 ASP A C 1
ATOM 1002 O O . ASP A 1 129 ? 16.867 -10.458 -10.962 1.00 86.50 129 ASP A O 1
ATOM 1006 N N . ARG A 1 130 ? 14.747 -11.163 -10.787 1.00 86.25 130 ARG A N 1
ATOM 1007 C CA . ARG A 1 130 ? 14.614 -11.507 -12.212 1.00 86.25 130 ARG A CA 1
ATOM 1008 C C . ARG A 1 130 ? 14.641 -10.269 -13.097 1.00 86.25 130 ARG A C 1
ATOM 1010 O O . ARG A 1 130 ? 15.320 -10.288 -14.110 1.00 86.25 130 ARG A O 1
ATOM 1017 N N . ALA A 1 131 ? 13.954 -9.191 -12.724 1.00 82.25 131 ALA A N 1
ATOM 1018 C CA . ALA A 1 131 ? 13.971 -7.946 -13.486 1.00 82.25 131 ALA A CA 1
ATOM 1019 C C . ALA A 1 131 ? 15.361 -7.286 -13.486 1.00 82.25 131 ALA A C 1
ATOM 1021 O O . ALA A 1 131 ? 15.768 -6.726 -14.501 1.00 82.25 131 ALA A O 1
ATOM 1022 N N . LEU A 1 132 ? 16.099 -7.373 -12.377 1.00 82.94 132 LEU A N 1
ATOM 1023 C CA . LEU A 1 132 ? 17.486 -6.929 -12.260 1.00 82.94 132 LEU A CA 1
ATOM 1024 C C . LEU A 1 132 ? 18.420 -7.832 -13.058 1.00 82.94 132 LEU A C 1
ATOM 1026 O O . LEU A 1 132 ? 19.291 -7.319 -13.748 1.00 82.94 132 LEU A O 1
ATOM 1030 N N . ALA A 1 133 ? 18.224 -9.150 -13.020 1.00 84.00 133 ALA A N 1
ATOM 1031 C CA . ALA A 1 133 ? 18.956 -10.092 -13.858 1.00 84.00 133 ALA A CA 1
ATOM 1032 C C . ALA A 1 133 ? 18.671 -9.856 -15.346 1.00 84.00 133 ALA A C 1
ATOM 1034 O O . ALA A 1 133 ? 19.598 -9.917 -16.143 1.00 84.00 133 ALA A O 1
ATOM 1035 N N . ASP A 1 134 ? 17.438 -9.509 -15.718 1.00 78.88 134 ASP A N 1
ATOM 1036 C CA . ASP A 1 134 ? 17.069 -9.111 -17.075 1.00 78.88 134 ASP A CA 1
ATOM 1037 C C . ASP A 1 134 ? 17.724 -7.778 -17.455 1.00 78.88 134 ASP A C 1
ATOM 1039 O O . ASP A 1 134 ? 18.216 -7.646 -18.566 1.00 78.88 134 ASP A O 1
ATOM 1043 N N . LEU A 1 135 ? 17.783 -6.793 -16.551 1.00 74.38 135 LEU A N 1
ATOM 1044 C CA . LEU A 1 135 ? 18.498 -5.527 -16.766 1.00 74.38 135 LEU A CA 1
ATOM 1045 C C . LEU A 1 135 ? 20.008 -5.743 -16.941 1.00 74.38 135 LEU A C 1
ATOM 1047 O O . LEU A 1 135 ? 20.603 -5.157 -17.837 1.00 74.38 135 LEU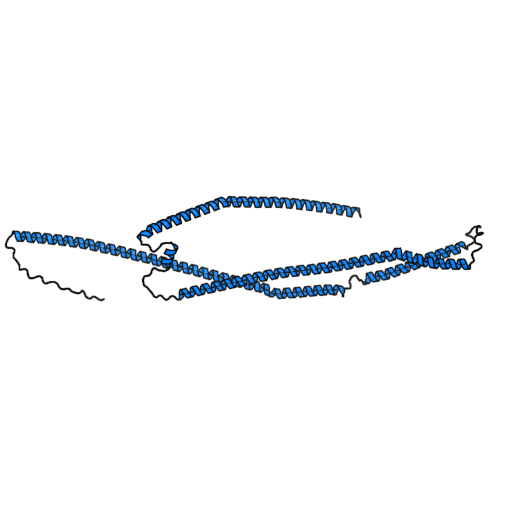 A O 1
ATOM 1051 N N . ASN A 1 136 ? 20.613 -6.612 -16.131 1.00 74.56 136 ASN A N 1
ATOM 1052 C CA . ASN A 1 136 ? 22.030 -6.977 -16.236 1.00 74.56 136 ASN A CA 1
ATOM 1053 C C . ASN A 1 136 ? 22.298 -7.851 -17.474 1.00 74.56 136 ASN A C 1
ATOM 1055 O O . ASN A 1 136 ? 23.348 -7.771 -18.103 1.00 74.56 136 ASN A O 1
ATOM 1059 N N . GLY A 1 137 ? 21.327 -8.686 -17.843 1.00 63.53 137 GLY A N 1
ATOM 1060 C CA . GLY A 1 137 ? 21.337 -9.526 -19.034 1.00 63.53 137 GLY A CA 1
ATOM 1061 C C . GLY A 1 137 ? 21.054 -8.747 -20.318 1.00 63.53 137 GLY A C 1
ATOM 1062 O O . GLY A 1 137 ? 21.458 -9.189 -21.386 1.00 63.53 137 GLY A O 1
ATOM 1063 N N . VAL A 1 138 ? 20.430 -7.567 -20.248 1.00 56.97 138 VAL A N 1
ATOM 1064 C CA . VAL A 1 138 ? 20.295 -6.648 -21.392 1.00 56.97 138 VAL A CA 1
ATOM 1065 C C . VAL A 1 138 ? 21.665 -6.139 -21.856 1.00 56.97 138 VAL A C 1
ATOM 1067 O O . VAL A 1 138 ? 21.821 -5.906 -23.053 1.00 56.97 138 VAL A O 1
ATOM 1070 N N . ASP A 1 139 ? 22.670 -6.089 -20.975 1.00 54.25 139 ASP A N 1
ATOM 1071 C CA . ASP A 1 139 ? 24.061 -5.811 -21.363 1.00 54.25 139 ASP A CA 1
ATOM 1072 C C . ASP A 1 139 ? 24.793 -7.032 -21.953 1.00 54.25 139 ASP A C 1
ATOM 1074 O O . ASP A 1 139 ? 25.820 -6.863 -22.610 1.00 54.25 139 ASP A O 1
ATOM 1078 N N . MET A 1 140 ? 24.281 -8.257 -21.765 1.00 51.75 140 MET A N 1
ATOM 1079 C CA . MET A 1 140 ? 25.022 -9.486 -22.092 1.00 51.75 140 MET A CA 1
ATOM 1080 C C . MET A 1 140 ? 24.371 -10.391 -23.149 1.00 51.75 140 MET A C 1
ATOM 1082 O O . MET A 1 140 ? 25.105 -11.102 -23.829 1.00 51.75 140 MET A O 1
ATOM 1086 N N . ASP A 1 141 ? 23.040 -10.393 -23.324 1.00 48.84 141 ASP A N 1
ATOM 1087 C CA . ASP A 1 141 ? 22.372 -11.538 -23.969 1.00 48.84 141 ASP A CA 1
ATOM 1088 C C . ASP A 1 141 ? 21.118 -11.238 -24.821 1.00 48.84 141 ASP A C 1
ATOM 1090 O O . ASP A 1 141 ? 20.248 -12.099 -24.970 1.00 48.84 141 ASP A O 1
ATOM 1094 N N . LYS A 1 142 ? 20.989 -10.056 -25.457 1.00 52.16 142 LYS A N 1
ATOM 1095 C CA . LYS A 1 142 ? 19.970 -9.892 -26.523 1.00 52.16 142 LYS A CA 1
ATOM 1096 C C . LYS A 1 142 ? 20.484 -9.424 -27.892 1.00 52.16 142 LYS A C 1
ATOM 1098 O O . LYS A 1 142 ? 20.776 -8.242 -28.081 1.00 52.16 142 LYS A O 1
ATOM 1103 N N . PRO A 1 143 ? 20.454 -10.313 -28.909 1.00 55.22 143 PRO A N 1
ATOM 1104 C CA . PRO A 1 143 ? 20.552 -9.949 -30.312 1.00 55.22 143 PRO A CA 1
ATOM 1105 C C . PRO A 1 143 ? 19.179 -9.467 -30.797 1.00 55.22 143 PRO A C 1
ATOM 1107 O O . PRO A 1 143 ? 18.329 -10.257 -31.193 1.00 55.22 143 PRO A O 1
ATOM 1110 N N . SER A 1 144 ? 18.924 -8.161 -30.769 1.00 44.91 144 SER A N 1
ATOM 1111 C CA . SER A 1 144 ? 17.852 -7.574 -31.581 1.00 44.91 144 SER A CA 1
ATOM 1112 C C . SER A 1 144 ? 18.130 -6.097 -31.820 1.00 44.91 144 SER A C 1
ATOM 1114 O O . SER A 1 144 ? 18.162 -5.297 -30.890 1.00 44.91 144 SER A O 1
ATOM 1116 N N . ILE A 1 145 ? 18.355 -5.772 -33.095 1.00 46.97 145 ILE A N 1
ATOM 1117 C CA . ILE A 1 145 ? 18.847 -4.488 -33.620 1.00 46.97 145 ILE A CA 1
ATOM 1118 C C . ILE A 1 145 ? 20.309 -4.214 -33.201 1.00 46.97 145 ILE A C 1
ATOM 1120 O O . ILE A 1 145 ? 20.718 -3.136 -32.773 1.00 46.97 145 ILE A O 1
ATOM 1124 N N . THR A 1 146 ? 21.100 -5.282 -33.321 1.00 48.31 146 THR A N 1
ATOM 1125 C CA . THR A 1 146 ? 22.483 -5.314 -33.820 1.00 48.31 146 THR A CA 1
ATOM 1126 C C . THR A 1 146 ? 23.319 -4.038 -33.604 1.00 48.31 146 THR A C 1
ATOM 1128 O O . THR A 1 146 ? 23.331 -3.168 -34.476 1.00 48.31 146 THR A O 1
ATOM 1131 N N . PRO A 1 147 ? 24.151 -3.969 -32.544 1.00 52.28 147 PRO A N 1
ATOM 1132 C CA . PRO A 1 147 ? 25.435 -3.252 -32.614 1.00 52.28 147 PRO A CA 1
ATOM 1133 C C . PRO A 1 147 ? 26.269 -3.697 -33.834 1.00 52.28 147 PRO A C 1
ATOM 1135 O O . PRO A 1 147 ? 26.993 -2.901 -34.419 1.00 52.28 147 PRO A O 1
ATOM 1138 N N . GLN A 1 148 ? 26.046 -4.927 -34.313 1.00 51.62 148 GLN A N 1
ATOM 1139 C CA . GLN A 1 148 ? 26.529 -5.422 -35.601 1.00 51.62 148 GLN A CA 1
ATOM 1140 C C . GLN A 1 148 ? 26.056 -4.583 -36.800 1.00 51.62 148 GLN A C 1
ATOM 1142 O O . GLN A 1 148 ? 26.741 -4.590 -37.804 1.00 51.62 148 GLN A O 1
ATOM 1147 N N . ASN A 1 149 ? 24.943 -3.840 -36.724 1.00 61.41 149 ASN A N 1
ATOM 1148 C CA . ASN A 1 149 ? 24.449 -3.022 -37.833 1.00 61.41 149 ASN A CA 1
ATOM 1149 C C . ASN A 1 149 ? 25.197 -1.694 -37.877 1.00 61.41 149 ASN A C 1
ATOM 1151 O O . ASN A 1 149 ? 25.723 -1.371 -38.924 1.00 61.41 149 ASN A O 1
ATOM 1155 N N . VAL A 1 150 ? 25.377 -1.003 -36.747 1.00 69.19 150 VAL A N 1
ATOM 1156 C CA . VAL A 1 150 ? 26.187 0.231 -36.702 1.00 69.19 150 VAL A CA 1
ATOM 1157 C C . VAL A 1 150 ? 27.630 -0.054 -37.120 1.00 69.19 150 VAL A C 1
ATOM 1159 O O . VAL A 1 150 ? 28.161 0.665 -37.959 1.00 69.19 150 VAL A O 1
ATOM 1162 N N . GLU A 1 151 ? 28.223 -1.148 -36.634 1.00 76.94 151 GLU A N 1
ATOM 1163 C CA . GLU A 1 151 ? 29.580 -1.539 -37.029 1.00 76.94 151 GLU A CA 1
ATOM 1164 C C . GLU A 1 151 ? 29.639 -2.071 -38.471 1.00 76.94 151 GLU A C 1
ATOM 1166 O O . GLU A 1 151 ? 30.534 -1.708 -39.227 1.00 76.94 151 GLU A O 1
ATOM 1171 N N . SER A 1 152 ? 28.653 -2.853 -38.928 1.00 79.38 152 SER A N 1
ATOM 1172 C CA . SER A 1 152 ? 28.594 -3.264 -40.342 1.00 79.38 152 SER A CA 1
ATOM 1173 C C . SER A 1 152 ? 28.363 -2.087 -41.284 1.00 79.38 152 SER A C 1
ATOM 1175 O O . SER A 1 152 ? 28.923 -2.068 -42.373 1.00 79.38 152 SER A O 1
ATOM 1177 N N . VAL A 1 153 ? 27.580 -1.091 -40.863 1.00 80.44 153 VAL A N 1
ATOM 1178 C CA . VAL A 1 153 ? 27.319 0.145 -41.598 1.00 80.44 153 VAL A CA 1
ATOM 1179 C C . VAL A 1 153 ? 28.576 0.992 -41.590 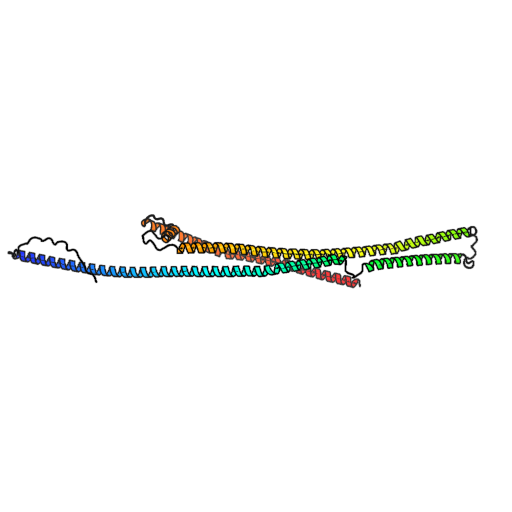1.00 80.44 153 VAL A C 1
ATOM 1181 O O . VAL A 1 153 ? 28.915 1.521 -42.641 1.00 80.44 153 VAL A O 1
ATOM 1184 N N . ARG A 1 154 ? 29.322 1.064 -40.482 1.00 83.88 154 ARG A N 1
ATOM 1185 C CA . ARG A 1 154 ? 30.647 1.696 -40.423 1.00 83.88 154 ARG A CA 1
ATOM 1186 C C . ARG A 1 154 ? 31.588 1.057 -41.447 1.00 83.88 154 ARG A C 1
ATOM 1188 O O . ARG A 1 154 ? 32.033 1.748 -42.358 1.00 83.88 154 ARG A O 1
ATOM 1195 N N . VAL A 1 155 ? 31.775 -0.264 -41.396 1.00 86.88 155 VAL A N 1
ATOM 1196 C CA . VAL A 1 155 ? 32.636 -1.015 -42.332 1.00 86.88 155 VAL A CA 1
ATOM 1197 C C . VAL A 1 155 ? 32.172 -0.867 -43.788 1.00 86.88 155 VAL A C 1
ATOM 1199 O O . VAL A 1 155 ? 32.980 -0.669 -44.698 1.00 86.88 155 VAL A O 1
ATOM 1202 N N . GLN A 1 156 ? 30.864 -0.934 -44.044 1.00 86.88 156 GLN A N 1
ATOM 1203 C CA . GLN A 1 156 ? 30.300 -0.759 -45.382 1.00 86.88 156 GLN A CA 1
ATOM 1204 C C . GLN A 1 156 ? 30.498 0.670 -45.896 1.00 86.88 156 GLN A C 1
ATOM 1206 O O . GLN A 1 156 ? 30.825 0.855 -47.068 1.00 86.88 156 GLN A O 1
ATOM 1211 N N . THR A 1 157 ? 30.333 1.672 -45.034 1.00 86.19 157 THR A N 1
ATOM 1212 C CA . THR A 1 157 ? 30.501 3.089 -45.376 1.00 86.19 157 THR A CA 1
ATOM 1213 C C . THR A 1 157 ? 31.969 3.404 -45.632 1.00 86.19 157 THR A C 1
ATOM 1215 O O . THR A 1 157 ? 32.277 4.044 -46.631 1.00 86.19 157 THR A O 1
ATOM 1218 N N . GLU A 1 158 ? 32.890 2.881 -44.823 1.00 88.06 158 GLU A N 1
ATOM 1219 C CA . GLU A 1 158 ? 34.334 2.985 -45.058 1.00 88.06 158 GLU A CA 1
ATOM 1220 C C . GLU A 1 158 ? 34.732 2.366 -46.401 1.00 88.06 158 GLU A C 1
ATOM 1222 O O . GLU A 1 158 ? 35.457 2.986 -47.183 1.00 88.06 158 GLU A O 1
ATOM 1227 N N . ARG A 1 159 ? 34.191 1.185 -46.729 1.00 90.62 159 ARG A N 1
ATOM 1228 C CA . ARG A 1 159 ? 34.400 0.543 -48.034 1.00 90.62 159 ARG A CA 1
ATOM 1229 C C . ARG A 1 159 ? 33.851 1.388 -49.186 1.00 90.62 159 ARG A C 1
ATOM 1231 O O . ARG A 1 159 ? 34.497 1.485 -50.229 1.00 90.62 159 ARG A O 1
ATOM 1238 N N . LEU A 1 160 ? 32.679 2.000 -49.014 1.00 88.69 160 LEU A N 1
ATOM 1239 C CA . LEU A 1 160 ? 32.058 2.848 -50.034 1.00 88.69 160 LEU A CA 1
ATOM 1240 C C . LEU A 1 160 ? 32.831 4.161 -50.228 1.00 88.69 160 LEU A C 1
ATOM 1242 O O . LEU A 1 160 ? 33.039 4.587 -51.360 1.00 88.69 160 LEU A O 1
ATOM 1246 N N . ILE A 1 161 ? 33.319 4.761 -49.140 1.00 89.62 161 ILE A N 1
ATOM 1247 C CA . ILE A 1 161 ? 34.190 5.943 -49.150 1.00 89.62 161 ILE A CA 1
ATOM 1248 C C . ILE A 1 161 ? 35.513 5.616 -49.850 1.00 89.62 161 ILE A C 1
ATOM 1250 O O . ILE A 1 161 ? 35.967 6.395 -50.686 1.00 89.62 161 ILE A O 1
ATOM 1254 N N . ALA A 1 162 ? 36.117 4.458 -49.567 1.00 89.75 162 ALA A N 1
ATOM 1255 C CA . ALA A 1 162 ? 37.337 4.013 -50.238 1.00 89.75 162 ALA A CA 1
ATOM 1256 C C . ALA A 1 162 ? 37.120 3.805 -51.747 1.00 89.75 162 ALA A C 1
ATOM 1258 O O . ALA A 1 162 ? 37.927 4.267 -52.552 1.00 89.75 162 ALA A O 1
ATOM 1259 N N . ALA A 1 163 ? 36.001 3.185 -52.139 1.00 91.38 163 ALA A N 1
ATOM 1260 C CA . ALA A 1 163 ? 35.633 3.037 -53.545 1.00 91.38 163 ALA A CA 1
ATOM 1261 C C . ALA A 1 163 ? 35.400 4.399 -54.224 1.00 91.38 163 ALA A C 1
ATOM 1263 O O . ALA A 1 163 ? 35.878 4.625 -55.333 1.00 91.38 163 ALA A O 1
ATOM 1264 N N . LEU A 1 164 ? 34.722 5.333 -53.550 1.00 91.19 164 LEU A N 1
ATOM 1265 C CA . LEU A 1 164 ? 34.473 6.680 -54.067 1.00 91.19 164 LEU A CA 1
ATOM 1266 C C . LEU A 1 164 ? 35.774 7.470 -54.264 1.00 91.19 164 LEU A C 1
ATOM 1268 O O . LEU A 1 164 ? 35.926 8.141 -55.285 1.00 91.19 164 LEU A O 1
ATOM 1272 N N . ARG A 1 165 ? 36.725 7.362 -53.323 1.00 91.31 165 ARG A N 1
ATOM 1273 C CA . ARG A 1 165 ? 38.075 7.933 -53.469 1.00 91.31 165 ARG A CA 1
ATOM 1274 C C . ARG A 1 165 ? 38.755 7.386 -54.718 1.00 91.31 165 ARG A C 1
ATOM 1276 O O . ARG A 1 165 ? 39.189 8.178 -55.546 1.00 91.31 165 ARG A O 1
ATOM 1283 N N . TYR A 1 166 ? 38.768 6.063 -54.880 1.00 92.62 166 TYR A N 1
ATOM 1284 C CA . TYR A 1 166 ? 39.399 5.399 -56.020 1.00 92.62 166 TYR A CA 1
ATOM 1285 C C . TYR A 1 166 ? 38.797 5.838 -57.363 1.00 92.62 166 TYR A C 1
ATOM 1287 O O . TYR A 1 166 ? 39.527 6.270 -58.251 1.00 92.62 166 TYR A O 1
ATOM 1295 N N . PHE A 1 167 ? 37.467 5.812 -57.507 1.00 93.00 167 PHE A N 1
ATOM 1296 C CA . PHE A 1 167 ? 36.819 6.213 -58.761 1.00 93.00 167 PHE A CA 1
ATOM 1297 C C . PHE A 1 167 ? 37.016 7.697 -59.084 1.00 93.00 167 PHE A C 1
ATOM 1299 O O . PHE A 1 167 ? 37.201 8.051 -60.246 1.00 93.00 167 PHE A O 1
ATOM 1306 N N . ARG A 1 168 ? 36.996 8.576 -58.074 1.00 91.88 168 ARG A N 1
ATOM 1307 C CA . ARG A 1 168 ? 37.180 10.022 -58.272 1.00 91.88 168 ARG A CA 1
ATOM 1308 C C . ARG A 1 168 ? 38.632 10.377 -58.592 1.00 91.88 168 ARG A C 1
ATOM 1310 O O . ARG A 1 168 ? 38.853 11.257 -59.418 1.00 91.88 168 ARG A O 1
ATOM 1317 N N . GLN A 1 169 ? 39.595 9.676 -57.988 1.00 93.25 169 GLN A N 1
ATOM 1318 C CA . GLN A 1 169 ? 41.008 9.753 -58.363 1.00 93.25 169 GLN A CA 1
ATOM 1319 C C . GLN A 1 169 ? 41.175 9.312 -59.816 1.00 93.25 169 GLN A C 1
ATOM 1321 O O . GLN A 1 169 ? 41.624 10.108 -60.632 1.00 93.25 169 GLN A O 1
ATOM 1326 N N . GLN A 1 170 ? 40.725 8.103 -60.164 1.00 91.88 170 GLN A N 1
ATOM 1327 C CA . GLN A 1 170 ? 40.877 7.560 -61.514 1.00 91.88 170 GLN A CA 1
ATOM 1328 C C . GLN A 1 170 ? 40.237 8.461 -62.578 1.00 91.88 170 GLN A C 1
ATOM 1330 O O . GLN A 1 170 ? 40.884 8.779 -63.563 1.00 91.88 170 GLN A O 1
ATOM 1335 N N . ALA A 1 171 ? 39.024 8.972 -62.351 1.00 91.62 171 ALA A N 1
ATOM 1336 C CA . ALA A 1 171 ? 38.363 9.866 -63.303 1.00 91.62 171 ALA A CA 1
ATOM 1337 C C . ALA A 1 171 ? 39.117 11.191 -63.527 1.00 91.62 171 ALA A C 1
ATOM 1339 O O . ALA A 1 171 ? 39.092 11.738 -64.630 1.00 91.62 171 ALA A O 1
ATOM 1340 N N . LEU A 1 172 ? 39.777 11.730 -62.493 1.00 91.12 172 LEU A N 1
ATOM 1341 C CA . LEU A 1 172 ? 40.619 12.923 -62.629 1.00 91.12 172 LEU A CA 1
ATOM 1342 C C . LEU A 1 172 ? 41.923 12.610 -63.362 1.00 91.12 172 LEU A C 1
ATOM 1344 O O . LEU A 1 172 ? 42.335 13.409 -64.199 1.00 91.12 172 LEU A O 1
ATOM 1348 N N . LYS A 1 173 ? 42.521 11.445 -63.092 1.00 91.44 173 LYS A N 1
ATOM 1349 C CA . LYS A 1 173 ? 43.710 10.952 -63.794 1.00 91.44 173 LYS A CA 1
ATOM 1350 C C . LYS A 1 173 ? 43.425 10.722 -65.279 1.00 91.44 173 LYS A C 1
ATOM 1352 O O . LYS A 1 173 ? 44.082 11.325 -66.113 1.00 91.44 173 LYS A O 1
ATOM 1357 N N . ASP A 1 174 ? 42.352 10.006 -65.604 1.00 91.00 174 ASP A N 1
ATOM 1358 C CA . ASP A 1 174 ? 41.923 9.749 -66.984 1.00 91.00 174 ASP A CA 1
ATOM 1359 C C . ASP A 1 174 ? 41.596 11.053 -67.738 1.00 91.00 174 ASP A C 1
ATOM 1361 O O . ASP A 1 174 ? 41.854 11.182 -68.937 1.00 91.00 174 ASP A O 1
ATOM 1365 N N . ARG A 1 175 ? 41.026 12.053 -67.048 1.00 90.88 175 ARG A N 1
ATOM 1366 C CA . ARG A 1 175 ? 40.766 13.376 -67.635 1.00 90.88 175 ARG A CA 1
ATOM 1367 C C . ARG A 1 175 ? 42.060 14.145 -67.895 1.00 90.88 175 ARG A C 1
ATOM 1369 O O . ARG A 1 175 ? 42.148 14.811 -68.923 1.00 90.88 175 ARG A O 1
ATOM 1376 N N . LEU A 1 176 ? 43.027 14.068 -66.983 1.00 88.81 176 LEU A N 1
ATOM 1377 C CA . LEU A 1 176 ? 44.344 14.675 -67.147 1.00 88.81 176 LEU A CA 1
ATOM 1378 C C . LEU A 1 176 ? 45.101 14.023 -68.311 1.00 88.81 176 LEU A C 1
ATOM 1380 O O . LEU A 1 176 ? 45.579 14.741 -69.184 1.00 88.81 176 LEU A O 1
ATOM 1384 N N . ASP A 1 177 ? 45.110 12.690 -68.381 1.00 88.62 177 ASP A N 1
ATOM 1385 C CA . ASP A 1 177 ? 45.695 11.925 -69.488 1.00 88.62 177 ASP A CA 1
ATOM 1386 C C . ASP A 1 177 ? 45.048 12.290 -70.824 1.00 88.62 177 ASP A C 1
ATOM 1388 O O . ASP A 1 177 ? 45.739 12.518 -71.814 1.00 88.62 177 ASP A O 1
ATOM 1392 N N . ARG A 1 178 ? 43.716 12.412 -70.865 1.00 88.69 178 ARG A N 1
ATOM 1393 C CA . ARG A 1 178 ? 43.011 12.838 -72.078 1.00 88.69 178 ARG A CA 1
ATOM 1394 C C . ARG A 1 178 ? 43.410 14.247 -72.513 1.00 88.69 178 ARG A C 1
ATOM 1396 O O . ARG A 1 178 ? 43.666 14.436 -73.694 1.00 88.69 178 ARG A O 1
ATOM 1403 N N . ILE A 1 179 ? 43.453 15.214 -71.594 1.00 85.25 179 ILE A N 1
ATOM 1404 C CA . ILE A 1 179 ? 43.853 16.598 -71.906 1.00 85.25 179 ILE A CA 1
ATOM 1405 C C . ILE A 1 179 ? 45.306 16.634 -72.382 1.00 85.25 179 ILE A C 1
ATOM 1407 O O . ILE A 1 179 ? 45.613 17.323 -73.349 1.00 85.25 179 ILE A O 1
ATOM 1411 N N . TYR A 1 180 ? 46.186 15.859 -71.746 1.00 84.06 180 TYR A N 1
ATOM 1412 C CA . TYR A 1 180 ? 47.577 15.728 -72.159 1.00 84.06 180 TYR A CA 1
ATOM 1413 C C . TYR A 1 180 ? 47.684 15.166 -73.585 1.00 84.06 180 TYR A C 1
ATOM 1415 O O . TYR A 1 180 ? 48.332 15.771 -74.434 1.00 84.06 180 TYR A O 1
ATOM 1423 N N . LEU A 1 181 ? 46.980 14.074 -73.895 1.00 84.81 181 LEU A N 1
ATOM 1424 C CA . LEU A 1 181 ? 46.962 13.488 -75.240 1.00 84.81 181 LEU A CA 1
ATOM 1425 C C . LEU A 1 181 ? 46.323 14.414 -76.289 1.00 84.81 181 LEU A C 1
ATOM 1427 O O . LEU A 1 181 ? 46.824 14.498 -77.403 1.00 84.81 181 LEU A O 1
ATOM 1431 N N . GLU A 1 182 ? 45.259 15.139 -75.938 1.00 83.25 182 GLU A N 1
ATOM 1432 C CA . GLU A 1 182 ? 44.604 16.126 -76.812 1.00 83.25 182 GLU A CA 1
ATOM 1433 C C . GLU A 1 182 ? 45.513 17.339 -77.074 1.00 83.25 182 GLU A C 1
ATOM 1435 O O . GLU A 1 182 ? 45.564 17.843 -78.193 1.00 83.25 182 GLU A O 1
ATOM 1440 N N . SER A 1 183 ? 46.313 17.750 -76.083 1.00 77.44 183 SER A N 1
ATOM 1441 C CA . SER A 1 183 ? 47.333 18.795 -76.241 1.00 77.44 183 SER A CA 1
ATOM 1442 C C . SER A 1 183 ? 48.527 18.360 -77.102 1.00 77.44 183 SER A C 1
ATOM 1444 O O . SER A 1 183 ? 49.237 19.208 -77.635 1.00 77.44 183 SER A O 1
ATOM 1446 N N . LEU A 1 184 ? 48.730 17.052 -77.280 1.00 73.44 184 LEU A N 1
ATOM 1447 C CA . LEU A 1 184 ? 49.756 16.498 -78.164 1.00 73.44 184 LEU A CA 1
ATOM 1448 C C . LEU A 1 184 ? 49.264 16.291 -79.605 1.00 73.44 184 LEU A C 1
ATOM 1450 O O . LEU A 1 184 ? 50.094 16.042 -80.478 1.00 73.44 184 LEU A O 1
ATOM 1454 N N . ASP A 1 185 ? 47.955 16.379 -79.873 1.00 75.44 185 ASP A N 1
ATOM 1455 C CA . ASP A 1 185 ? 47.401 16.198 -81.219 1.00 75.44 185 ASP A CA 1
ATOM 1456 C C . ASP A 1 185 ? 47.543 17.497 -82.045 1.00 75.44 185 ASP A C 1
ATOM 1458 O O . ASP A 1 185 ? 46.882 18.502 -81.751 1.00 75.44 185 ASP A O 1
ATOM 1462 N N . PRO A 1 186 ? 48.392 17.524 -83.092 1.00 60.84 186 PRO A N 1
ATOM 1463 C CA . PRO A 1 186 ? 48.653 18.731 -83.875 1.00 60.84 186 PRO A CA 1
ATOM 1464 C C . PRO A 1 186 ? 47.452 19.194 -84.714 1.00 60.84 186 PRO A C 1
ATOM 1466 O O . PRO A 1 186 ? 47.477 20.308 -85.231 1.00 60.84 186 PRO A O 1
ATOM 1469 N N . LEU A 1 187 ? 46.401 18.376 -84.874 1.00 59.62 187 LEU A N 1
ATOM 1470 C CA . LEU A 1 187 ? 45.192 18.767 -85.616 1.00 59.62 187 LEU A CA 1
ATOM 1471 C C . LEU A 1 187 ? 44.265 19.705 -84.828 1.00 59.62 187 LEU A C 1
ATOM 1473 O O . LEU A 1 187 ? 43.464 20.418 -85.434 1.00 59.62 187 LEU A O 1
ATOM 1477 N N . THR A 1 188 ? 44.353 19.693 -83.498 1.00 56.56 188 THR A N 1
ATOM 1478 C CA . THR A 1 188 ? 43.458 20.450 -82.604 1.00 56.56 188 THR A CA 1
ATOM 1479 C C . THR A 1 188 ? 44.072 21.785 -82.178 1.00 56.56 188 THR A C 1
ATOM 1481 O O . THR A 1 188 ? 43.354 22.751 -81.923 1.00 56.56 188 THR A O 1
ATOM 1484 N N . ASN A 1 189 ? 45.404 21.864 -82.164 1.00 56.47 189 ASN A N 1
ATOM 1485 C CA . ASN A 1 189 ? 46.170 23.049 -81.789 1.00 56.47 189 ASN A CA 1
ATOM 1486 C C . ASN A 1 189 ? 46.573 23.819 -83.050 1.00 56.47 189 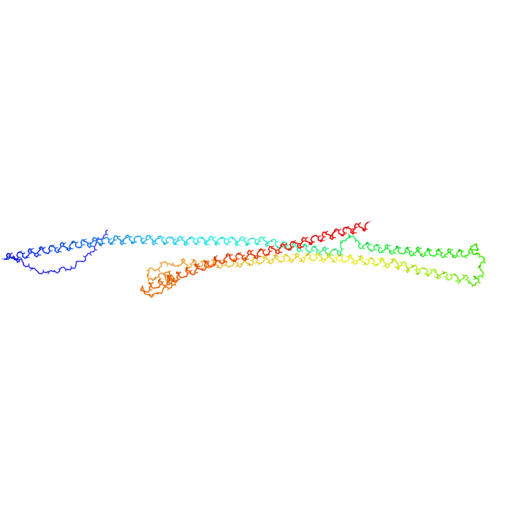ASN A C 1
ATOM 1488 O O . ASN A 1 189 ? 47.679 23.664 -83.563 1.00 56.47 189 ASN A O 1
ATOM 1492 N N . GLY A 1 190 ? 45.644 24.606 -83.593 1.00 54.09 190 GLY A N 1
ATOM 1493 C CA . GLY A 1 190 ? 45.914 25.465 -84.744 1.00 54.09 190 GLY A CA 1
ATOM 1494 C C . GLY A 1 190 ? 47.084 26.421 -84.483 1.00 54.09 190 GLY A C 1
ATOM 1495 O O . GLY A 1 190 ? 46.978 27.283 -83.622 1.00 54.09 190 GLY A O 1
ATOM 1496 N N . ASP A 1 191 ? 48.168 26.225 -85.235 1.00 54.12 191 ASP A N 1
ATOM 1497 C CA . ASP A 1 191 ? 49.252 27.142 -85.647 1.00 54.12 191 ASP A CA 1
ATOM 1498 C C . ASP A 1 191 ? 49.980 28.054 -84.624 1.00 54.12 191 ASP A C 1
ATOM 1500 O O . ASP A 1 191 ? 50.959 28.687 -84.999 1.00 54.12 191 ASP A O 1
ATOM 1504 N N . ASP A 1 192 ? 49.623 28.073 -83.336 1.00 53.69 192 ASP A N 1
ATOM 1505 C CA . ASP A 1 192 ? 50.288 28.892 -82.297 1.00 53.69 192 ASP A CA 1
ATOM 1506 C C . ASP A 1 192 ? 51.103 28.043 -81.290 1.00 53.69 192 ASP A C 1
ATOM 1508 O O . ASP A 1 192 ? 51.109 28.278 -80.083 1.00 53.69 192 ASP A O 1
ATOM 1512 N N . LEU A 1 193 ? 51.829 27.026 -81.772 1.00 55.78 193 LEU A N 1
ATOM 1513 C CA . LEU A 1 193 ? 52.731 26.190 -80.950 1.00 55.78 193 LEU A CA 1
ATOM 1514 C C . LEU A 1 193 ? 54.185 26.704 -80.902 1.00 55.78 193 LEU A C 1
ATOM 1516 O O . LEU A 1 193 ? 55.107 25.945 -80.604 1.00 55.78 193 LEU A O 1
ATOM 1520 N N . SER A 1 194 ? 54.425 27.989 -81.174 1.00 51.16 194 SER A N 1
ATOM 1521 C CA . SER A 1 194 ? 55.780 28.562 -81.156 1.00 51.16 194 SER A CA 1
ATOM 1522 C C . SER A 1 194 ? 56.343 28.860 -79.758 1.00 51.16 194 SER A C 1
ATOM 1524 O O . SER A 1 194 ? 57.492 29.279 -79.676 1.00 51.16 194 SER A O 1
ATOM 1526 N N . ASP A 1 195 ? 55.588 28.632 -78.674 1.00 52.28 195 ASP A N 1
ATOM 1527 C CA . ASP A 1 195 ? 55.982 29.035 -77.306 1.00 52.28 195 ASP A CA 1
ATOM 1528 C C . ASP A 1 195 ? 56.163 27.868 -76.303 1.00 52.28 195 ASP A C 1
ATOM 1530 O O . ASP A 1 195 ? 56.357 28.095 -75.113 1.00 52.28 195 ASP A O 1
ATOM 1534 N N . ILE A 1 196 ? 56.146 26.601 -76.752 1.00 56.22 196 ILE A N 1
ATOM 1535 C CA . ILE A 1 196 ? 56.332 25.404 -75.883 1.00 56.22 196 ILE A CA 1
ATOM 1536 C C . ILE A 1 196 ? 57.733 24.770 -76.070 1.00 56.22 196 ILE A C 1
ATOM 1538 O O . ILE A 1 196 ? 57.949 23.588 -75.823 1.00 56.22 196 ILE A O 1
ATOM 1542 N N . SER A 1 197 ? 58.725 25.535 -76.534 1.00 53.53 197 SER A N 1
ATOM 1543 C CA . SER A 1 197 ? 60.019 24.987 -76.982 1.00 53.53 197 SER A CA 1
ATOM 1544 C C . SER A 1 197 ? 61.172 25.066 -75.965 1.00 53.53 197 SER A C 1
ATOM 1546 O O . SER A 1 197 ? 62.303 25.266 -76.392 1.00 53.53 197 SER A O 1
ATOM 1548 N N . ASP A 1 198 ? 60.951 24.873 -74.658 1.00 54.12 198 ASP A N 1
ATOM 1549 C CA . ASP A 1 198 ? 62.095 24.727 -73.724 1.00 54.12 198 ASP A CA 1
ATOM 1550 C C . ASP A 1 198 ? 61.881 23.816 -72.496 1.00 54.12 198 ASP A C 1
ATOM 1552 O O . ASP A 1 198 ? 62.806 23.628 -71.706 1.00 54.12 198 ASP A O 1
ATOM 1556 N N . ALA A 1 199 ? 60.718 23.176 -72.331 1.00 58.59 199 ALA A N 1
ATOM 1557 C CA . ALA A 1 199 ? 60.542 22.195 -71.257 1.00 58.59 199 ALA A CA 1
ATOM 1558 C C . ALA A 1 199 ? 61.110 20.828 -71.680 1.00 58.59 199 ALA A C 1
ATOM 1560 O O . ALA A 1 199 ? 60.664 20.223 -72.658 1.00 58.59 199 ALA A O 1
ATOM 1561 N N . SER A 1 200 ? 62.093 20.318 -70.931 1.00 65.50 200 SER A N 1
ATOM 1562 C CA . SER A 1 200 ? 62.624 18.967 -71.136 1.00 65.50 200 SER A CA 1
ATOM 1563 C C . SER A 1 200 ? 61.503 17.936 -70.935 1.00 65.50 200 SER A C 1
ATOM 1565 O O . SER A 1 200 ? 60.787 18.009 -69.935 1.00 65.50 200 SER A O 1
ATOM 1567 N N . PRO A 1 201 ? 61.359 16.917 -71.804 1.00 68.62 201 PRO A N 1
ATOM 1568 C CA . PRO A 1 201 ? 60.332 15.879 -71.648 1.00 68.62 201 PRO A CA 1
ATOM 1569 C C . PRO A 1 201 ? 60.432 15.137 -70.303 1.00 68.62 201 PRO A C 1
ATOM 1571 O O . PRO A 1 201 ? 59.444 14.590 -69.820 1.00 68.62 201 PRO A O 1
ATOM 1574 N N . VAL A 1 202 ? 61.613 15.149 -69.676 1.00 74.00 202 VAL A N 1
ATOM 1575 C CA . VAL A 1 202 ? 61.849 14.581 -68.343 1.00 74.00 202 VAL A CA 1
ATOM 1576 C C . VAL A 1 202 ? 61.225 15.443 -67.240 1.00 74.00 202 VAL A C 1
ATOM 1578 O O . VAL A 1 202 ? 60.678 14.893 -66.291 1.00 74.00 202 VAL A O 1
ATOM 1581 N N . GLU A 1 203 ? 61.266 16.770 -67.375 1.00 78.62 203 GLU A N 1
ATOM 1582 C CA . GLU A 1 203 ? 60.723 17.728 -66.399 1.00 78.62 203 GLU A CA 1
ATOM 1583 C C . GLU A 1 203 ? 59.187 17.701 -66.396 1.00 78.62 203 GLU A C 1
ATOM 1585 O O . GLU A 1 203 ? 58.556 17.587 -65.347 1.00 78.62 203 GLU A O 1
ATOM 1590 N N . VAL A 1 204 ? 58.580 17.629 -67.586 1.00 76.25 204 VAL A N 1
ATOM 1591 C CA . VAL A 1 204 ? 57.127 17.444 -67.739 1.00 76.25 204 VAL A CA 1
ATOM 1592 C C . VAL A 1 204 ? 56.668 16.113 -67.136 1.00 76.25 204 VAL A C 1
ATOM 1594 O O . VAL A 1 204 ? 55.611 16.041 -66.513 1.00 76.25 204 VAL A O 1
ATOM 1597 N N . GLN A 1 205 ? 57.464 15.048 -67.275 1.00 79.38 205 GLN A N 1
ATOM 1598 C CA . GLN A 1 205 ? 57.141 13.744 -66.697 1.00 79.38 205 GLN A CA 1
ATOM 1599 C C . GLN A 1 205 ? 57.236 13.745 -65.163 1.00 79.38 205 GLN A C 1
ATOM 1601 O O . GLN A 1 205 ? 56.411 13.109 -64.500 1.00 79.38 205 GLN A O 1
ATOM 1606 N N . THR A 1 206 ? 58.207 14.460 -64.585 1.00 83.62 206 THR A N 1
ATOM 1607 C CA . THR A 1 206 ? 58.311 14.620 -63.127 1.00 83.62 206 THR A CA 1
ATOM 1608 C C . THR A 1 206 ? 57.185 15.476 -62.561 1.00 83.62 206 THR A C 1
ATOM 1610 O O . THR A 1 206 ? 56.602 15.100 -61.543 1.00 83.62 206 THR A O 1
ATOM 1613 N N . ASP A 1 207 ? 56.814 16.557 -63.246 1.00 82.81 207 ASP A N 1
ATOM 1614 C CA . ASP A 1 207 ? 55.725 17.442 -62.831 1.00 82.81 207 ASP A CA 1
ATOM 1615 C C . ASP A 1 207 ? 54.368 16.740 -62.924 1.00 82.81 207 ASP A C 1
ATOM 1617 O O . ASP A 1 207 ? 53.556 16.823 -62.001 1.00 82.81 207 ASP A O 1
ATOM 1621 N N . LEU A 1 208 ? 54.146 15.954 -63.984 1.00 83.69 208 LEU A N 1
ATOM 1622 C CA . LEU A 1 208 ? 52.955 15.119 -64.127 1.00 83.69 208 LEU A CA 1
ATOM 1623 C C . LEU A 1 208 ? 52.887 14.049 -63.024 1.00 83.69 208 LEU A C 1
ATOM 1625 O O . LEU A 1 208 ? 51.831 13.830 -62.432 1.00 83.69 208 LEU A O 1
ATOM 1629 N N . GLY A 1 209 ? 54.021 13.421 -62.690 1.00 85.25 209 GLY A N 1
ATOM 1630 C CA . GLY A 1 209 ? 54.130 12.495 -61.560 1.00 85.25 209 GLY A CA 1
ATOM 1631 C C . GLY A 1 209 ? 53.796 13.154 -60.216 1.00 85.25 209 GLY A C 1
ATOM 1632 O O . GLY A 1 209 ? 53.057 12.577 -59.416 1.00 85.25 209 GLY A O 1
ATOM 1633 N N . SER A 1 210 ? 54.273 14.381 -59.988 1.00 90.62 210 SER A N 1
ATOM 1634 C CA . SER A 1 210 ? 53.929 15.184 -58.808 1.00 90.62 210 SER A CA 1
ATOM 1635 C C . SER A 1 210 ? 52.428 15.487 -58.761 1.00 90.62 210 SER A C 1
ATOM 1637 O O . SER A 1 210 ? 51.773 15.220 -57.749 1.00 90.62 210 SER A O 1
ATOM 1639 N N . LEU A 1 211 ? 51.848 15.926 -59.882 1.00 87.88 211 LEU A N 1
ATOM 1640 C CA . LEU A 1 211 ? 50.421 16.228 -60.004 1.00 87.88 211 LEU A CA 1
ATOM 1641 C C . LEU A 1 211 ? 49.542 14.997 -59.728 1.00 87.88 211 LEU A C 1
ATOM 1643 O O . LEU A 1 211 ? 48.515 15.111 -59.062 1.00 87.88 211 LEU A O 1
ATOM 1647 N N . TYR A 1 212 ? 49.966 13.803 -60.149 1.00 90.50 212 TYR A N 1
ATOM 1648 C CA . TYR A 1 212 ? 49.275 12.552 -59.826 1.00 90.50 212 TYR A CA 1
ATOM 1649 C C . TYR A 1 212 ? 49.202 12.278 -58.322 1.00 90.50 212 TYR A C 1
ATOM 1651 O O . TYR A 1 212 ? 48.146 11.881 -57.820 1.00 90.50 212 TYR A O 1
ATOM 1659 N N . THR A 1 213 ? 50.299 12.513 -57.600 1.00 89.69 213 THR A N 1
ATOM 1660 C CA . THR A 1 213 ? 50.323 12.345 -56.140 1.00 89.69 213 THR A CA 1
ATOM 1661 C C . THR A 1 213 ? 49.503 13.415 -55.420 1.00 89.69 213 THR A C 1
ATOM 1663 O O . THR A 1 213 ? 48.847 13.129 -54.417 1.00 89.69 213 THR A O 1
ATOM 1666 N N . GLU A 1 214 ? 49.470 14.639 -55.949 1.00 92.44 214 GLU A N 1
ATOM 1667 C CA . GLU A 1 214 ? 48.658 15.721 -55.396 1.00 92.44 214 GLU A CA 1
ATOM 1668 C C . GLU A 1 214 ? 47.159 15.481 -55.614 1.00 92.44 214 GLU A C 1
ATOM 1670 O O . GLU A 1 214 ? 46.378 15.637 -54.674 1.00 92.44 214 GLU A O 1
ATOM 1675 N N . ILE A 1 215 ? 46.752 14.993 -56.793 1.00 90.25 215 ILE A N 1
ATOM 1676 C CA . ILE A 1 215 ? 45.374 14.548 -57.061 1.00 90.25 215 ILE A CA 1
ATOM 1677 C C . ILE A 1 215 ? 44.957 13.477 -56.048 1.00 90.25 215 ILE A C 1
ATOM 1679 O O . ILE A 1 215 ? 43.863 13.558 -55.484 1.00 90.25 215 ILE A O 1
ATOM 1683 N N . ASP A 1 216 ? 45.826 12.504 -55.764 1.00 89.75 216 ASP A N 1
ATOM 1684 C CA . ASP A 1 216 ? 45.522 11.457 -54.789 1.00 89.75 216 ASP A CA 1
ATOM 1685 C C . ASP A 1 216 ? 45.278 12.032 -53.387 1.00 89.75 216 ASP A C 1
ATOM 1687 O O . ASP A 1 216 ? 44.278 11.682 -52.746 1.00 89.75 216 ASP A O 1
ATOM 1691 N N . ASN A 1 217 ? 46.127 12.965 -52.946 1.00 90.06 217 ASN A N 1
ATOM 1692 C CA . ASN A 1 217 ? 46.016 13.630 -51.647 1.00 90.06 217 ASN A CA 1
ATOM 1693 C C . ASN A 1 217 ? 44.765 14.517 -51.544 1.00 90.06 217 ASN A C 1
ATOM 1695 O O . ASN A 1 217 ? 44.002 14.401 -50.580 1.00 90.06 217 ASN A O 1
ATOM 1699 N N . VAL A 1 218 ? 44.514 15.369 -52.543 1.00 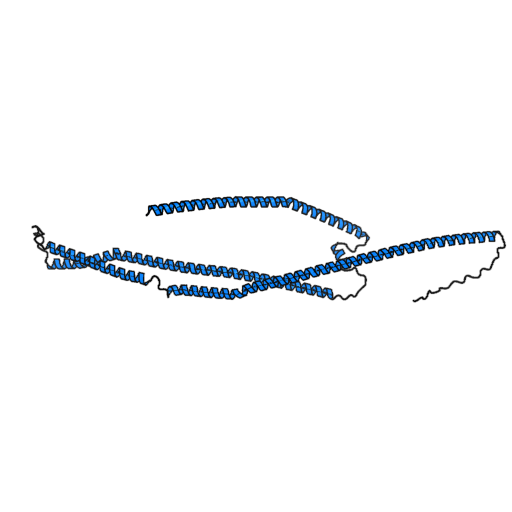91.69 218 VAL A N 1
ATOM 1700 C CA . VAL A 1 218 ? 43.389 16.317 -52.549 1.00 91.69 218 VAL A CA 1
ATOM 1701 C C . VAL A 1 218 ? 42.054 15.583 -52.627 1.00 91.69 218 VAL A C 1
ATOM 1703 O O . VAL A 1 218 ? 41.137 15.894 -51.866 1.00 91.69 218 VAL A O 1
ATOM 1706 N N . VAL A 1 219 ? 41.932 14.566 -53.488 1.00 91.62 219 VAL A N 1
ATOM 1707 C CA . VAL A 1 219 ? 40.700 13.769 -53.597 1.00 91.62 219 VAL A CA 1
ATOM 1708 C C . VAL A 1 219 ? 40.458 12.959 -52.329 1.00 91.62 219 VAL A C 1
ATOM 1710 O O . VAL A 1 219 ? 39.321 12.890 -51.855 1.00 91.62 219 VAL A O 1
ATOM 1713 N N . SER A 1 220 ? 41.510 12.376 -51.746 1.00 90.00 220 SER A N 1
ATOM 1714 C CA . SER A 1 220 ? 41.401 11.659 -50.474 1.00 90.00 220 SER A CA 1
ATOM 1715 C C . SER A 1 220 ? 40.905 12.584 -49.362 1.00 90.00 220 SER A C 1
ATOM 1717 O O . SER A 1 220 ? 39.941 12.244 -48.671 1.00 90.00 220 SER A O 1
ATOM 1719 N N . MET A 1 221 ? 41.486 13.781 -49.228 1.00 90.12 221 MET A N 1
ATOM 1720 C CA . MET A 1 221 ? 41.070 14.784 -48.245 1.00 90.12 221 MET A CA 1
ATOM 1721 C C . MET A 1 221 ? 39.622 15.234 -48.470 1.00 90.12 221 MET A C 1
ATOM 1723 O O . MET A 1 221 ? 38.822 15.191 -47.537 1.00 90.12 221 MET A O 1
ATOM 1727 N N . LEU A 1 222 ? 39.260 15.592 -49.703 1.00 91.31 222 LEU A N 1
ATOM 1728 C CA . LEU A 1 222 ? 37.931 16.100 -50.039 1.00 91.31 222 LEU A CA 1
ATOM 1729 C C . LEU A 1 222 ? 36.838 15.056 -49.782 1.00 91.31 222 LEU A C 1
ATOM 1731 O O . LEU A 1 222 ? 35.845 15.352 -49.124 1.00 91.31 222 LEU A O 1
ATOM 1735 N N . VAL A 1 223 ? 37.041 13.807 -50.209 1.00 90.31 223 VAL A N 1
ATOM 1736 C CA . VAL A 1 223 ? 36.072 12.727 -49.965 1.00 90.31 223 VAL A CA 1
ATOM 1737 C C . VAL A 1 223 ? 35.981 12.382 -48.470 1.00 90.31 223 VAL A C 1
ATOM 1739 O O . VAL A 1 223 ? 34.893 12.103 -47.962 1.00 90.31 223 VAL A O 1
ATOM 1742 N N . SER A 1 224 ? 37.097 12.443 -47.734 1.00 87.81 224 SER A N 1
ATOM 1743 C CA . SER A 1 224 ? 37.095 12.270 -46.272 1.00 87.81 224 SER A CA 1
ATOM 1744 C C . SER A 1 224 ? 36.317 13.375 -45.563 1.00 87.81 224 SER A C 1
ATOM 1746 O O . SER A 1 224 ? 35.572 13.101 -44.623 1.00 87.81 224 SER A O 1
ATOM 1748 N N . GLN A 1 225 ? 36.472 14.616 -46.018 1.00 88.81 225 GLN A N 1
ATOM 1749 C CA . GLN A 1 225 ? 35.825 15.775 -45.425 1.00 88.81 225 GLN A CA 1
ATOM 1750 C C . GLN A 1 225 ? 34.328 15.811 -45.745 1.00 88.81 225 GLN A C 1
ATOM 1752 O O . GLN A 1 225 ? 33.528 15.976 -44.828 1.00 88.81 225 GLN A O 1
ATOM 1757 N N . GLU A 1 226 ? 33.937 15.625 -47.008 1.00 87.56 226 GLU A N 1
ATOM 1758 C CA . GLU A 1 226 ? 32.535 15.693 -47.442 1.00 87.56 226 GLU A CA 1
ATOM 1759 C C . GLU A 1 226 ? 31.695 14.546 -46.877 1.00 87.56 226 GLU A C 1
ATOM 1761 O O . GLU A 1 226 ? 30.581 14.774 -46.403 1.00 87.56 226 GLU A O 1
ATOM 1766 N N . TYR A 1 227 ? 32.227 13.323 -46.912 1.00 87.19 227 TYR A N 1
ATOM 1767 C CA . TYR A 1 227 ? 31.464 12.123 -46.579 1.00 87.19 227 TYR A CA 1
ATOM 1768 C C . TYR A 1 227 ? 31.891 11.535 -45.236 1.00 87.19 227 TYR A C 1
ATOM 1770 O O . TYR A 1 227 ? 31.045 11.346 -44.366 1.00 87.19 227 TYR A O 1
ATOM 1778 N N . GLY A 1 228 ? 33.190 11.315 -45.017 1.00 84.00 228 GLY A N 1
ATOM 1779 C CA . GLY A 1 228 ? 33.697 10.678 -43.793 1.00 84.00 228 GLY A CA 1
ATOM 1780 C C . GLY A 1 228 ? 33.266 11.392 -42.510 1.00 84.00 228 GLY A C 1
ATOM 1781 O O . GLY A 1 228 ? 32.649 10.781 -41.642 1.00 84.00 228 GLY A O 1
ATOM 1782 N N . THR A 1 229 ? 33.484 12.708 -42.420 1.00 86.38 229 THR A N 1
ATOM 1783 C CA . THR A 1 229 ? 33.133 13.473 -41.204 1.00 86.38 229 THR A CA 1
ATOM 1784 C C . THR A 1 229 ? 31.624 13.524 -40.933 1.00 86.38 229 THR A C 1
ATOM 1786 O O . THR A 1 229 ? 31.183 13.503 -39.777 1.00 86.38 229 THR A O 1
ATOM 1789 N N . ARG A 1 230 ? 30.805 13.559 -41.991 1.00 84.62 230 ARG A N 1
ATOM 1790 C CA . ARG A 1 230 ? 29.340 13.590 -41.881 1.00 84.62 230 ARG A CA 1
ATOM 1791 C C . ARG A 1 230 ? 28.786 12.241 -41.437 1.00 84.62 230 ARG A C 1
ATOM 1793 O O . ARG A 1 230 ? 27.903 12.203 -40.586 1.00 84.62 230 ARG A O 1
ATOM 1800 N N . PHE A 1 231 ? 29.330 11.145 -41.959 1.00 85.50 231 PHE A N 1
ATOM 1801 C CA . PHE A 1 231 ? 28.926 9.807 -41.538 1.00 85.50 231 PHE A CA 1
ATOM 1802 C C . PHE A 1 231 ? 29.360 9.514 -40.102 1.00 85.50 231 PHE A C 1
ATOM 1804 O O . PHE A 1 231 ? 28.535 9.065 -39.310 1.00 85.50 231 PHE A O 1
ATOM 1811 N N . ASP A 1 232 ? 30.589 9.864 -39.721 1.00 84.88 232 ASP A N 1
ATOM 1812 C CA . ASP A 1 232 ? 31.062 9.686 -38.344 1.00 84.88 232 ASP A CA 1
ATOM 1813 C C . ASP A 1 232 ? 30.240 10.484 -37.328 1.00 84.88 232 ASP A C 1
ATOM 1815 O O . ASP A 1 232 ? 29.919 9.984 -36.249 1.00 84.88 232 ASP A O 1
ATOM 1819 N N . SER A 1 233 ? 29.876 11.728 -37.649 1.00 86.31 233 SER A N 1
ATOM 1820 C CA . SER A 1 233 ? 29.036 12.542 -36.759 1.00 86.31 233 SER A CA 1
ATOM 1821 C C . SER A 1 233 ? 27.606 12.000 -36.654 1.00 86.31 233 SER A C 1
ATOM 1823 O O . SER A 1 233 ? 27.043 11.973 -35.554 1.00 86.31 233 SER A O 1
ATOM 1825 N N . ALA A 1 234 ? 27.033 11.498 -37.753 1.00 85.38 234 ALA A N 1
ATOM 1826 C CA . ALA A 1 234 ? 25.729 10.842 -37.740 1.00 85.38 234 ALA A CA 1
ATOM 1827 C C . ALA A 1 234 ? 25.748 9.543 -36.914 1.00 85.38 234 ALA A C 1
ATOM 1829 O O . ALA A 1 234 ? 24.884 9.361 -36.056 1.00 85.38 234 ALA A O 1
ATOM 1830 N N . LEU A 1 235 ? 26.762 8.688 -37.096 1.00 85.69 235 LEU A N 1
ATOM 1831 C CA . LEU A 1 235 ? 26.931 7.449 -36.328 1.00 85.69 235 LEU A CA 1
ATOM 1832 C C . LEU A 1 235 ? 27.085 7.731 -34.830 1.00 85.69 235 LEU A C 1
ATOM 1834 O O . LEU A 1 235 ? 26.353 7.156 -34.028 1.00 85.69 235 LEU A O 1
ATOM 1838 N N . LYS A 1 236 ? 27.935 8.695 -34.449 1.00 86.06 236 LYS A N 1
ATOM 1839 C CA . LYS A 1 236 ? 28.081 9.127 -33.046 1.00 86.06 236 LYS A CA 1
ATOM 1840 C C . LYS A 1 236 ? 26.772 9.642 -32.452 1.00 86.06 236 LYS A C 1
ATOM 1842 O O . LYS A 1 236 ? 26.491 9.422 -31.277 1.00 86.06 236 LYS A O 1
ATOM 1847 N N . THR A 1 237 ? 25.957 10.336 -33.246 1.00 85.94 237 THR A N 1
ATOM 1848 C CA . THR A 1 237 ? 24.652 10.833 -32.788 1.00 85.94 237 THR A CA 1
ATOM 1849 C C . THR A 1 237 ? 23.673 9.685 -32.553 1.00 85.94 237 THR A C 1
ATOM 1851 O O . THR A 1 237 ? 22.968 9.691 -31.546 1.00 85.94 237 THR A O 1
ATOM 1854 N N . ILE A 1 238 ? 23.658 8.688 -33.441 1.00 83.00 238 ILE A N 1
ATOM 1855 C CA . ILE A 1 238 ? 22.839 7.477 -33.299 1.00 83.00 238 ILE A CA 1
ATOM 1856 C C . ILE A 1 238 ? 23.271 6.674 -32.065 1.00 83.00 238 ILE A C 1
ATOM 1858 O O . ILE A 1 238 ? 22.416 6.298 -31.266 1.00 83.00 238 ILE A O 1
ATOM 1862 N N . GLU A 1 239 ? 24.576 6.465 -31.868 1.00 83.19 239 GLU A N 1
ATOM 1863 C CA . GLU A 1 239 ? 25.128 5.811 -30.673 1.00 83.19 239 GLU A CA 1
ATOM 1864 C C . GLU A 1 239 ? 24.713 6.554 -29.397 1.00 83.19 239 GLU A C 1
ATOM 1866 O O . GLU A 1 239 ? 24.164 5.944 -28.482 1.00 83.19 239 GLU A O 1
ATOM 1871 N N . ARG A 1 240 ? 24.861 7.887 -29.367 1.00 84.50 240 ARG A N 1
ATOM 1872 C CA . ARG A 1 240 ? 24.448 8.715 -28.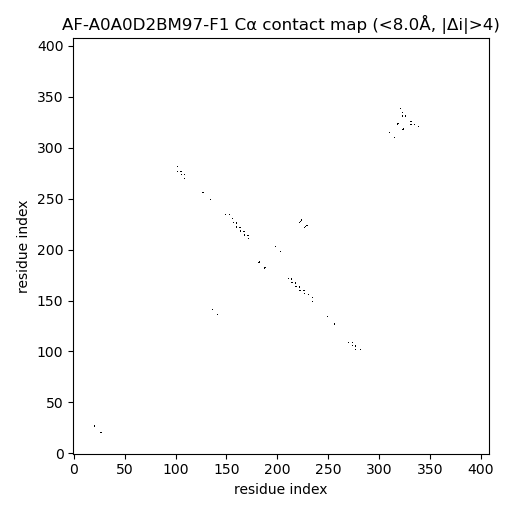224 1.00 84.50 240 ARG A CA 1
ATOM 1873 C C . ARG A 1 240 ? 22.953 8.591 -27.926 1.00 84.50 240 ARG A C 1
ATOM 1875 O O . ARG A 1 240 ? 22.579 8.463 -26.764 1.00 84.50 240 ARG A O 1
ATOM 1882 N N . LEU A 1 241 ? 22.098 8.656 -28.950 1.00 82.38 241 LEU A N 1
ATOM 1883 C CA . LEU A 1 241 ? 20.646 8.535 -28.786 1.00 82.38 241 LEU A CA 1
ATOM 1884 C C . LEU A 1 241 ? 20.247 7.146 -28.284 1.00 82.38 241 LEU A C 1
ATOM 1886 O O . LEU A 1 241 ? 19.361 7.044 -27.439 1.00 82.38 241 LEU A O 1
ATOM 1890 N N . LYS A 1 242 ? 20.923 6.095 -28.758 1.00 80.62 242 LYS A N 1
ATOM 1891 C CA . LYS A 1 242 ? 20.708 4.725 -28.291 1.00 80.62 242 LYS A CA 1
ATOM 1892 C C . LYS A 1 242 ? 21.099 4.571 -26.821 1.00 80.62 242 LYS A C 1
ATOM 1894 O O . LYS A 1 242 ? 20.258 4.175 -26.024 1.00 80.62 242 LYS A O 1
ATOM 1899 N N . SER A 1 243 ? 22.311 4.984 -26.444 1.00 78.44 243 SER A N 1
ATOM 1900 C CA . SER A 1 243 ? 22.751 4.956 -25.043 1.00 78.44 243 SER A CA 1
ATOM 1901 C C . SER A 1 243 ? 21.831 5.779 -24.140 1.00 78.44 243 SER A C 1
ATOM 1903 O O . SER A 1 243 ? 21.503 5.356 -23.036 1.00 78.44 243 SER A O 1
ATOM 1905 N N . GLN A 1 244 ? 21.360 6.937 -24.610 1.00 81.94 244 GLN A N 1
ATOM 1906 C CA . GLN A 1 244 ? 20.406 7.756 -23.866 1.00 81.94 244 GLN A CA 1
ATOM 1907 C C . GLN A 1 244 ? 19.056 7.043 -23.687 1.00 81.94 244 GLN A C 1
ATOM 1909 O O . GLN A 1 244 ? 18.519 7.057 -22.582 1.00 81.94 244 GLN A O 1
ATOM 1914 N N . ALA A 1 245 ? 18.525 6.398 -24.729 1.00 77.31 245 ALA A N 1
ATOM 1915 C CA . ALA A 1 245 ? 17.283 5.630 -24.650 1.00 77.31 245 ALA A CA 1
ATOM 1916 C C . ALA A 1 245 ? 17.405 4.441 -23.678 1.00 77.31 245 ALA A C 1
ATOM 1918 O O . ALA A 1 245 ? 16.524 4.233 -22.838 1.00 77.31 245 ALA A O 1
ATOM 1919 N N . ASP A 1 246 ? 18.522 3.714 -23.730 1.00 77.56 246 ASP A N 1
ATOM 1920 C CA . ASP A 1 246 ? 18.811 2.603 -22.821 1.00 77.56 246 ASP A CA 1
ATOM 1921 C C . ASP A 1 246 ? 18.927 3.095 -21.366 1.00 77.56 246 ASP A C 1
ATOM 1923 O O . ASP A 1 246 ? 18.305 2.532 -20.460 1.00 77.56 246 ASP A O 1
ATOM 1927 N N . HIS A 1 247 ? 19.606 4.224 -21.127 1.00 80.25 247 HIS A N 1
ATOM 1928 C CA . HIS A 1 247 ? 19.650 4.860 -19.806 1.00 80.25 247 HIS A CA 1
ATOM 1929 C C . HIS A 1 247 ? 18.271 5.307 -19.311 1.00 80.25 247 HIS A C 1
ATOM 1931 O O . HIS A 1 247 ? 17.943 5.081 -18.149 1.00 80.25 247 HIS A O 1
ATOM 1937 N N . THR A 1 248 ? 17.429 5.899 -20.163 1.00 82.12 248 THR A N 1
ATOM 1938 C CA . THR A 1 248 ? 16.067 6.278 -19.748 1.00 82.12 248 THR A CA 1
ATOM 1939 C C . THR A 1 248 ? 15.221 5.058 -19.405 1.00 82.12 248 THR A C 1
ATOM 1941 O O . THR A 1 248 ? 14.537 5.051 -18.389 1.00 82.12 248 THR A O 1
ATOM 1944 N N . ARG A 1 249 ? 15.339 3.974 -20.179 1.00 79.62 249 ARG A N 1
ATOM 1945 C CA . ARG A 1 249 ? 14.589 2.738 -19.943 1.00 79.62 249 ARG A CA 1
ATOM 1946 C C . ARG A 1 249 ? 15.005 2.047 -18.646 1.00 79.62 249 ARG A C 1
ATOM 1948 O O . ARG A 1 249 ? 14.143 1.569 -17.908 1.00 79.62 249 ARG A O 1
ATOM 1955 N N . THR A 1 250 ? 16.308 1.977 -18.370 1.00 78.56 250 THR A N 1
ATOM 1956 C CA . THR A 1 250 ? 16.819 1.432 -17.102 1.00 78.56 250 THR A CA 1
ATOM 1957 C C . THR A 1 250 ? 16.381 2.302 -15.924 1.00 78.56 250 THR A C 1
ATOM 1959 O O . THR A 1 250 ? 15.885 1.773 -14.930 1.00 78.56 250 THR A O 1
ATOM 1962 N N . HIS A 1 251 ? 16.458 3.628 -16.060 1.00 84.81 251 HIS A N 1
ATOM 1963 C CA . HIS A 1 251 ? 15.997 4.575 -15.047 1.00 84.81 251 HIS A CA 1
ATOM 1964 C C . HIS A 1 251 ? 14.495 4.445 -14.749 1.00 84.81 251 HIS A C 1
ATOM 1966 O O . HIS A 1 251 ? 14.113 4.333 -13.585 1.00 84.81 251 HIS A O 1
ATOM 1972 N N . ASP A 1 252 ? 13.647 4.377 -15.777 1.00 83.06 252 ASP A N 1
ATOM 1973 C CA . ASP A 1 252 ? 12.198 4.206 -15.627 1.00 83.06 252 ASP A CA 1
ATOM 1974 C C . ASP A 1 252 ? 11.850 2.877 -14.952 1.00 83.06 252 ASP A C 1
ATOM 1976 O O . ASP A 1 252 ? 10.969 2.813 -14.087 1.00 83.06 252 ASP A O 1
ATOM 1980 N N . LYS A 1 253 ? 12.568 1.802 -15.306 1.00 82.75 253 LYS A N 1
ATOM 1981 C CA . LYS A 1 253 ? 12.372 0.493 -14.682 1.00 82.75 253 LYS A CA 1
ATOM 1982 C C . LYS A 1 253 ? 12.767 0.522 -13.205 1.00 82.75 253 LYS A C 1
ATOM 1984 O O . LYS A 1 253 ? 11.973 0.066 -12.382 1.00 82.75 253 LYS A O 1
ATOM 1989 N N . LEU A 1 254 ? 13.908 1.118 -12.858 1.00 86.25 254 LEU A N 1
ATOM 1990 C CA . LEU A 1 254 ? 14.325 1.297 -11.464 1.00 86.25 254 LEU A CA 1
ATOM 1991 C C . LEU A 1 254 ? 13.328 2.159 -10.681 1.00 86.25 254 LEU A C 1
ATOM 1993 O O . LEU A 1 254 ? 12.919 1.769 -9.594 1.00 86.25 254 LEU A O 1
ATOM 1997 N N . LEU A 1 255 ? 12.850 3.271 -11.250 1.00 90.81 255 LEU A N 1
ATOM 1998 C CA . LEU A 1 255 ? 11.802 4.092 -10.635 1.00 90.81 255 LEU A CA 1
ATOM 1999 C C . LEU A 1 255 ? 10.522 3.291 -10.372 1.00 90.81 255 LEU A C 1
ATOM 2001 O O . LEU A 1 255 ? 9.909 3.445 -9.316 1.00 90.81 255 LEU A O 1
ATOM 2005 N N . SER A 1 256 ? 10.110 2.434 -11.311 1.00 84.31 256 SER A N 1
ATOM 2006 C CA . SER A 1 256 ? 8.926 1.588 -11.128 1.00 84.31 256 SER A CA 1
ATOM 2007 C C . SER A 1 256 ? 9.095 0.586 -9.980 1.00 84.31 256 SER A C 1
ATOM 2009 O O . SER A 1 256 ? 8.171 0.422 -9.186 1.00 84.31 256 SER A O 1
ATOM 2011 N N . MET A 1 257 ? 10.284 -0.013 -9.847 1.00 83.25 257 MET A N 1
ATOM 2012 C CA . MET A 1 257 ? 10.617 -0.931 -8.755 1.00 83.25 257 MET A CA 1
ATOM 2013 C C . MET A 1 257 ? 10.648 -0.198 -7.411 1.00 83.25 257 MET A C 1
ATOM 2015 O O . MET A 1 257 ? 10.018 -0.642 -6.456 1.00 83.25 257 MET A O 1
ATOM 2019 N N . THR A 1 258 ? 11.279 0.977 -7.347 1.00 90.00 258 THR A N 1
ATOM 2020 C CA . THR A 1 258 ? 11.323 1.799 -6.129 1.00 90.00 258 THR A CA 1
ATOM 2021 C C . THR A 1 258 ? 9.925 2.194 -5.654 1.00 90.00 258 THR A C 1
ATOM 2023 O O . THR A 1 258 ? 9.614 2.020 -4.479 1.00 90.00 258 THR A O 1
ATOM 2026 N N . ARG A 1 259 ? 9.047 2.659 -6.557 1.00 90.00 259 ARG A N 1
ATOM 2027 C CA . ARG A 1 259 ? 7.654 2.998 -6.203 1.00 90.00 259 ARG A CA 1
ATOM 2028 C C . ARG A 1 259 ? 6.877 1.786 -5.699 1.00 90.00 259 ARG A C 1
ATOM 2030 O O . ARG A 1 259 ? 6.059 1.910 -4.790 1.00 90.00 259 ARG A O 1
ATOM 2037 N N . TYR A 1 260 ? 7.109 0.618 -6.297 1.00 84.81 260 TYR A N 1
ATOM 2038 C CA . TYR A 1 260 ? 6.475 -0.617 -5.855 1.00 84.81 260 TYR A CA 1
ATOM 2039 C C . TYR A 1 260 ? 6.933 -1.006 -4.443 1.00 84.81 260 TYR A C 1
ATOM 2041 O O . TYR A 1 260 ? 6.089 -1.254 -3.579 1.00 84.81 260 TYR A O 1
ATOM 2049 N N . LEU A 1 261 ? 8.244 -0.971 -4.180 1.00 85.38 261 LEU A N 1
ATOM 2050 C CA . LEU A 1 261 ? 8.812 -1.223 -2.853 1.00 85.38 261 LEU A CA 1
ATOM 2051 C C . LEU A 1 261 ? 8.250 -0.254 -1.808 1.00 85.38 261 LEU A C 1
ATOM 2053 O O . LEU A 1 261 ? 7.780 -0.698 -0.762 1.00 85.38 261 LEU A O 1
ATOM 2057 N N . GLU A 1 262 ? 8.201 1.042 -2.113 1.00 90.56 262 GLU A N 1
ATOM 2058 C CA . GLU A 1 262 ? 7.631 2.067 -1.232 1.00 90.56 262 GLU A CA 1
ATOM 2059 C C . GLU A 1 262 ? 6.156 1.784 -0.902 1.00 90.56 262 GLU A C 1
ATOM 2061 O O . GLU A 1 262 ? 5.761 1.768 0.265 1.00 90.56 262 GLU A O 1
ATOM 2066 N N . HIS A 1 263 ? 5.344 1.445 -1.907 1.00 87.25 263 HIS A N 1
ATOM 2067 C CA . HIS A 1 263 ? 3.945 1.073 -1.696 1.00 87.25 263 HIS A CA 1
ATOM 2068 C C . HIS A 1 263 ? 3.794 -0.190 -0.828 1.00 87.25 263 HIS A C 1
ATOM 2070 O O . HIS A 1 263 ? 2.921 -0.255 0.043 1.00 87.25 263 HIS A O 1
ATOM 2076 N N . THR A 1 264 ? 4.633 -1.210 -1.037 1.00 82.00 264 THR A N 1
ATOM 2077 C CA . THR A 1 264 ? 4.605 -2.421 -0.200 1.00 82.00 264 THR A CA 1
ATOM 2078 C C . THR A 1 264 ? 5.048 -2.150 1.237 1.00 82.00 264 THR A C 1
ATOM 2080 O O . THR A 1 264 ? 4.433 -2.689 2.158 1.00 82.00 264 THR A O 1
ATOM 2083 N N . ALA A 1 265 ? 6.036 -1.274 1.443 1.00 87.38 265 ALA A N 1
ATOM 2084 C CA . ALA A 1 265 ? 6.507 -0.863 2.760 1.00 87.38 265 ALA A CA 1
ATOM 2085 C C . ALA A 1 265 ? 5.414 -0.121 3.544 1.00 87.38 265 ALA A C 1
ATOM 2087 O O . ALA A 1 265 ? 5.101 -0.517 4.665 1.00 87.38 265 ALA A O 1
ATOM 2088 N N . LEU A 1 266 ? 4.745 0.859 2.925 1.00 90.75 266 LEU A N 1
ATOM 2089 C CA . LEU A 1 266 ? 3.613 1.572 3.536 1.00 90.75 266 LEU A CA 1
ATOM 2090 C C . LEU A 1 266 ? 2.472 0.621 3.921 1.00 90.75 266 LEU A C 1
ATOM 2092 O O . LEU A 1 266 ? 1.846 0.742 4.976 1.00 90.75 266 LEU A O 1
ATOM 2096 N N . ARG A 1 267 ? 2.187 -0.367 3.067 1.00 86.31 267 ARG A N 1
ATOM 2097 C CA . ARG A 1 267 ? 1.160 -1.372 3.354 1.00 86.31 267 ARG A CA 1
ATOM 2098 C C . ARG A 1 267 ? 1.555 -2.281 4.523 1.00 86.31 267 ARG A C 1
ATOM 2100 O O . ARG A 1 267 ? 0.685 -2.636 5.319 1.00 86.31 267 ARG A O 1
ATOM 2107 N N . LEU A 1 268 ? 2.826 -2.667 4.620 1.00 85.81 268 LEU A N 1
ATOM 2108 C CA . LEU A 1 268 ? 3.363 -3.448 5.738 1.00 85.81 268 LEU A CA 1
ATOM 2109 C C . LEU A 1 268 ? 3.283 -2.673 7.055 1.00 85.81 268 LEU A C 1
ATOM 2111 O O . LEU A 1 268 ? 2.805 -3.225 8.044 1.00 85.81 268 LEU A O 1
ATOM 2115 N N . GLU A 1 269 ? 3.676 -1.400 7.043 1.00 92.00 269 GLU A N 1
ATOM 2116 C CA . GLU A 1 269 ? 3.601 -0.503 8.199 1.00 92.00 269 GLU A CA 1
ATOM 2117 C C . GLU A 1 269 ? 2.166 -0.410 8.727 1.00 92.00 269 GLU A C 1
ATOM 2119 O O . GLU A 1 269 ? 1.917 -0.700 9.895 1.00 92.00 269 GLU A O 1
ATOM 2124 N N . LYS A 1 270 ? 1.189 -0.175 7.845 1.00 87.62 270 LYS A N 1
ATOM 2125 C CA . LYS A 1 270 ? -0.230 -0.137 8.223 1.00 87.62 270 LYS A CA 1
ATOM 2126 C C . LYS A 1 270 ? -0.728 -1.446 8.848 1.00 87.62 270 LYS A C 1
ATOM 2128 O O . LYS A 1 270 ? -1.492 -1.422 9.812 1.00 87.62 270 LYS A O 1
ATOM 2133 N N . ILE A 1 271 ? -0.329 -2.601 8.309 1.00 86.06 271 ILE A N 1
ATOM 2134 C CA . ILE A 1 271 ? -0.696 -3.908 8.889 1.00 86.06 271 ILE A CA 1
ATOM 2135 C C . ILE A 1 271 ? -0.051 -4.074 10.272 1.00 86.06 271 ILE A C 1
ATOM 2137 O O . ILE A 1 271 ? -0.676 -4.612 11.188 1.00 86.06 271 ILE A O 1
ATOM 2141 N N . GLN A 1 272 ? 1.185 -3.608 10.441 1.00 88.31 272 GLN A N 1
ATOM 2142 C CA . GLN A 1 272 ? 1.894 -3.664 11.712 1.00 88.31 272 GLN A CA 1
ATOM 2143 C C . GLN A 1 272 ? 1.259 -2.749 12.766 1.00 88.31 272 GLN A C 1
ATOM 2145 O O . GLN A 1 272 ? 1.056 -3.195 13.894 1.00 88.31 272 GLN A O 1
ATOM 2150 N N . GLU A 1 273 ? 0.873 -1.526 12.407 1.00 91.31 273 GLU A N 1
ATOM 2151 C CA . GLU A 1 273 ? 0.114 -0.622 13.278 1.00 91.31 273 GLU A CA 1
ATOM 2152 C C . GLU A 1 273 ? -1.208 -1.251 13.727 1.00 91.31 273 GLU A C 1
ATOM 2154 O O . GLU A 1 273 ? -1.515 -1.273 14.919 1.00 91.31 273 GLU A O 1
ATOM 2159 N N . GLN A 1 274 ? -1.968 -1.831 12.790 1.00 86.56 274 GLN A N 1
ATOM 2160 C CA . GLN A 1 274 ? -3.219 -2.526 13.100 1.00 86.56 274 GLN A CA 1
ATOM 2161 C C . GLN A 1 274 ? -2.997 -3.692 14.062 1.00 86.56 274 GLN A C 1
ATOM 2163 O O . GLN A 1 274 ? -3.760 -3.867 15.012 1.00 86.56 274 GLN A O 1
ATOM 2168 N N . ARG A 1 275 ? -1.936 -4.476 13.847 1.00 87.44 275 ARG A N 1
ATOM 2169 C CA . ARG A 1 275 ? -1.572 -5.577 14.736 1.00 87.44 275 ARG A CA 1
ATOM 2170 C C . ARG A 1 275 ? -1.225 -5.076 16.139 1.00 87.44 275 ARG A C 1
ATOM 2172 O O . ARG A 1 275 ? -1.715 -5.651 17.105 1.00 87.44 275 ARG A O 1
ATOM 2179 N N . LEU A 1 276 ? -0.418 -4.020 16.255 1.00 90.56 276 LEU A N 1
ATOM 2180 C CA . LEU A 1 276 ? -0.048 -3.438 17.547 1.00 90.56 276 LEU A CA 1
ATOM 2181 C C . LEU A 1 276 ? -1.275 -2.896 18.288 1.00 90.56 276 LEU A C 1
ATOM 2183 O O . LEU A 1 276 ? -1.436 -3.194 19.467 1.00 90.56 276 LEU A O 1
ATOM 2187 N N . ALA A 1 277 ? -2.169 -2.184 17.598 1.00 88.81 277 ALA A N 1
ATOM 2188 C CA . ALA A 1 277 ? -3.411 -1.672 18.180 1.00 88.81 277 ALA A CA 1
ATOM 2189 C C . ALA A 1 277 ? -4.328 -2.799 18.696 1.00 88.81 277 ALA A C 1
ATOM 2191 O O . ALA A 1 277 ? -4.938 -2.688 19.761 1.00 88.81 277 ALA A O 1
ATOM 2192 N N . LEU A 1 278 ? -4.404 -3.916 17.966 1.00 88.94 278 LEU A N 1
ATOM 2193 C CA . LEU A 1 278 ? -5.140 -5.105 18.402 1.00 88.94 278 LEU A CA 1
ATOM 2194 C C . LEU A 1 278 ? -4.469 -5.807 19.584 1.00 88.94 278 LEU A C 1
ATOM 2196 O O . LEU A 1 278 ? -5.159 -6.225 20.513 1.00 88.94 278 LEU A O 1
ATOM 2200 N N . GLU A 1 279 ? -3.140 -5.906 19.598 1.00 90.12 279 GLU A N 1
ATOM 2201 C CA . GLU A 1 279 ? -2.399 -6.449 20.737 1.00 90.12 279 GLU A CA 1
ATOM 2202 C C . GLU A 1 279 ? -2.617 -5.589 21.994 1.00 90.12 279 GLU A C 1
ATOM 2204 O O . GLU A 1 279 ? -2.938 -6.146 23.048 1.00 90.12 279 GLU A O 1
ATOM 2209 N N . THR A 1 280 ? -2.559 -4.255 21.888 1.00 91.31 280 THR A N 1
ATOM 2210 C CA . THR A 1 280 ? -2.840 -3.346 23.013 1.00 91.31 280 THR A CA 1
ATOM 2211 C C . THR A 1 280 ? -4.274 -3.480 23.509 1.00 91.31 280 THR A C 1
ATOM 2213 O O . THR A 1 280 ? -4.478 -3.665 24.708 1.00 91.31 280 THR A O 1
ATOM 2216 N N . LEU A 1 281 ? -5.261 -3.494 22.606 1.00 87.50 281 LEU A N 1
ATOM 2217 C CA . LEU A 1 281 ? -6.671 -3.621 22.985 1.00 87.50 281 LEU A CA 1
ATOM 2218 C C . LEU A 1 281 ? -6.957 -4.990 23.620 1.00 87.50 281 LEU A C 1
ATOM 2220 O O . LEU A 1 281 ? -7.668 -5.082 24.618 1.00 87.50 281 LEU A O 1
ATOM 2224 N N . SER A 1 282 ? -6.331 -6.059 23.119 1.00 88.88 282 SER A N 1
ATOM 2225 C CA . SER A 1 282 ? -6.430 -7.390 23.726 1.00 88.88 282 SER A CA 1
ATOM 2226 C C . SER A 1 282 ? -5.802 -7.450 25.125 1.00 88.88 282 SER A C 1
ATOM 2228 O O . SER A 1 282 ? -6.316 -8.141 26.008 1.00 88.88 282 SER A O 1
ATOM 2230 N N . ALA A 1 283 ? -4.698 -6.731 25.352 1.00 88.62 283 ALA A N 1
ATOM 2231 C CA . ALA A 1 283 ? -4.029 -6.669 26.645 1.00 88.62 283 ALA A CA 1
ATOM 2232 C C . ALA A 1 283 ? -4.852 -5.864 27.660 1.00 88.62 283 ALA A C 1
ATOM 2234 O O . ALA A 1 283 ? -4.980 -6.284 28.810 1.00 88.62 283 ALA A O 1
ATOM 2235 N N . GLU A 1 284 ? -5.439 -4.743 27.239 1.00 89.06 284 GLU A N 1
ATOM 2236 C CA . GLU A 1 284 ? -6.368 -3.950 28.050 1.00 89.06 284 GLU A CA 1
ATOM 2237 C C . GLU A 1 284 ? -7.621 -4.748 28.407 1.00 89.06 284 GLU A C 1
ATOM 2239 O O . GLU A 1 284 ? -7.996 -4.814 29.578 1.00 89.06 284 GLU A O 1
ATOM 2244 N N . TYR A 1 285 ? -8.201 -5.453 27.435 1.00 86.00 285 TYR A N 1
ATOM 2245 C CA . TYR A 1 285 ? -9.345 -6.323 27.673 1.00 86.00 285 TYR A CA 1
ATOM 2246 C C . TYR A 1 285 ? -9.031 -7.436 28.684 1.00 86.00 285 TYR A C 1
ATOM 2248 O O . TYR A 1 285 ? -9.795 -7.661 29.624 1.00 86.00 285 TYR A O 1
ATOM 2256 N N . LYS A 1 286 ? -7.872 -8.099 28.563 1.00 86.81 286 LYS A N 1
ATOM 2257 C CA . LYS A 1 286 ? -7.430 -9.112 29.539 1.00 86.81 286 LYS A CA 1
ATOM 2258 C C . LYS A 1 286 ? -7.266 -8.534 30.943 1.00 86.81 286 LYS A C 1
ATOM 2260 O O . LYS A 1 286 ? -7.650 -9.199 31.901 1.00 86.81 286 LYS A O 1
ATOM 2265 N N . LYS A 1 287 ? -6.722 -7.318 31.076 1.00 87.62 287 LYS A N 1
ATOM 2266 C CA . LYS A 1 287 ? -6.604 -6.626 32.373 1.00 87.62 287 LYS A CA 1
ATOM 2267 C C . LYS A 1 287 ? -7.979 -6.357 32.980 1.00 87.62 287 LYS A C 1
ATOM 2269 O O . LYS A 1 287 ? -8.201 -6.723 34.129 1.00 87.62 287 LYS A O 1
ATOM 2274 N N . PHE A 1 288 ? -8.903 -5.806 32.194 1.00 82.56 288 PHE A N 1
ATOM 2275 C CA . PHE A 1 288 ? -10.268 -5.522 32.640 1.00 82.56 288 PHE A CA 1
ATOM 2276 C C . PHE A 1 288 ? -11.027 -6.799 33.036 1.00 82.56 288 PHE A C 1
ATOM 2278 O O . PHE A 1 288 ? -11.699 -6.842 34.065 1.00 82.56 288 PHE A O 1
ATOM 2285 N N . SER A 1 289 ? -10.873 -7.876 32.261 1.00 80.44 289 SER A N 1
ATOM 2286 C CA . SER A 1 289 ? -11.463 -9.183 32.568 1.00 80.44 289 SER A CA 1
ATOM 2287 C C . SER A 1 289 ? -10.922 -9.775 33.879 1.00 80.44 289 SER A C 1
ATOM 2289 O O . SER A 1 289 ? -11.704 -10.258 34.699 1.00 80.44 289 SER A O 1
ATOM 2291 N N . LEU A 1 290 ? -9.608 -9.678 34.119 1.00 81.69 290 LEU A N 1
ATOM 2292 C CA . LEU A 1 290 ? -8.974 -10.100 35.375 1.00 81.69 290 LEU A CA 1
ATOM 2293 C C . LEU A 1 290 ? -9.465 -9.275 36.573 1.00 81.69 290 LEU A C 1
ATOM 2295 O O . LEU A 1 290 ? -9.809 -9.841 37.607 1.00 81.69 290 LEU A O 1
ATOM 2299 N N . GLU A 1 291 ? -9.544 -7.954 36.434 1.00 81.00 291 GLU A N 1
ATOM 2300 C CA . GLU A 1 291 ? -10.001 -7.046 37.493 1.00 81.00 291 GLU A CA 1
ATOM 2301 C C . GLU A 1 291 ? -11.485 -7.264 37.845 1.00 81.00 291 GLU A C 1
ATOM 2303 O O . GLU A 1 291 ? -11.866 -7.276 39.022 1.00 81.00 291 GLU A O 1
ATOM 2308 N N . SER A 1 292 ? -12.308 -7.546 36.831 1.00 71.19 292 SER A N 1
ATOM 2309 C CA . SER A 1 292 ? -13.710 -7.944 36.985 1.00 71.19 292 SER A CA 1
ATOM 2310 C C . SER A 1 292 ? -13.853 -9.299 37.696 1.00 71.19 292 SER A C 1
ATOM 2312 O O . SER A 1 292 ? -14.636 -9.421 38.642 1.00 71.19 292 SER A O 1
ATOM 2314 N N . GLN A 1 293 ? -13.049 -10.308 37.332 1.00 74.81 293 GLN A N 1
ATOM 2315 C CA . GLN A 1 293 ? -13.055 -11.612 38.012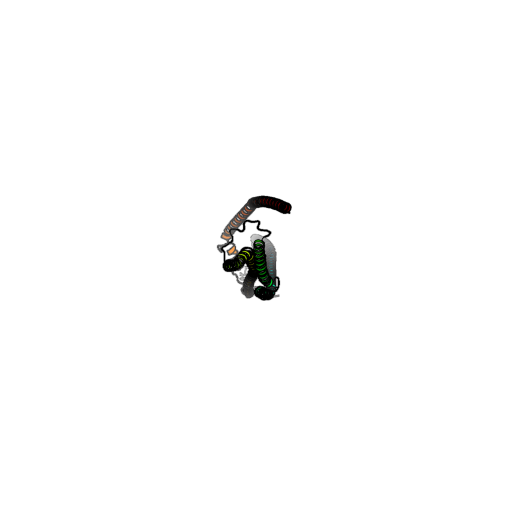 1.00 74.81 293 GLN A CA 1
ATOM 2316 C C . GLN A 1 293 ? -12.612 -11.519 39.476 1.00 74.81 293 GLN A C 1
ATOM 2318 O O . GLN A 1 293 ? -13.233 -12.144 40.338 1.00 74.81 293 GLN A O 1
ATOM 2323 N N . ILE A 1 294 ? -11.581 -10.725 39.777 1.00 73.62 294 ILE A N 1
ATOM 2324 C CA . ILE A 1 294 ? -11.092 -10.525 41.149 1.00 73.62 294 ILE A CA 1
ATOM 2325 C C . ILE A 1 294 ? -12.166 -9.831 41.999 1.00 73.62 294 ILE A C 1
ATOM 2327 O O . ILE A 1 294 ? -12.446 -10.255 43.122 1.00 73.62 294 ILE A O 1
ATOM 2331 N N . SER A 1 295 ? -12.837 -8.822 41.439 1.00 68.38 295 SER A N 1
ATOM 2332 C CA . SER A 1 295 ? -13.939 -8.112 42.097 1.00 68.38 295 SER A CA 1
ATOM 2333 C C . SER A 1 295 ? -15.166 -9.013 42.323 1.00 68.38 295 SER A C 1
ATOM 2335 O O . SER A 1 295 ? -15.792 -8.955 43.384 1.00 68.38 295 SER A O 1
ATOM 2337 N N . ALA A 1 296 ? -15.483 -9.912 41.382 1.00 62.22 296 ALA A N 1
ATOM 2338 C CA . ALA A 1 296 ? -16.543 -10.912 41.538 1.00 62.22 296 ALA A CA 1
ATOM 2339 C C . ALA A 1 296 ? -16.217 -11.962 42.620 1.00 62.22 296 ALA A C 1
ATOM 2341 O O . ALA A 1 296 ? -17.100 -12.347 43.390 1.00 62.22 296 ALA A O 1
ATOM 2342 N N . GLN A 1 297 ? -14.956 -12.396 42.729 1.00 64.12 297 GLN A N 1
ATOM 2343 C CA . GLN A 1 297 ? -14.513 -13.347 43.758 1.00 64.12 297 GLN A CA 1
ATOM 2344 C C . GLN A 1 297 ? -14.487 -12.733 45.166 1.00 64.12 297 GLN A C 1
ATOM 2346 O O . GLN A 1 297 ? -14.920 -13.381 46.119 1.00 64.12 297 GLN A O 1
ATOM 2351 N N . LEU A 1 298 ? -14.060 -11.473 45.301 1.00 60.34 298 LEU A N 1
ATOM 2352 C CA . LEU A 1 298 ? -14.077 -10.743 46.578 1.00 60.34 298 LEU A CA 1
ATOM 2353 C C . LEU A 1 298 ? -15.504 -10.494 47.097 1.00 60.34 298 LEU A C 1
ATOM 2355 O O . LEU A 1 298 ? -15.728 -10.486 48.306 1.00 60.34 298 LEU A O 1
ATOM 2359 N N . SER A 1 299 ? -16.479 -10.340 46.196 1.00 55.50 299 SER A N 1
ATOM 2360 C CA . SER A 1 299 ? -17.903 -10.214 46.540 1.00 55.50 299 SER A CA 1
ATOM 2361 C C . SER A 1 299 ? -18.524 -11.545 47.001 1.00 55.50 299 SER A C 1
ATOM 2363 O O . SER A 1 299 ? -19.313 -11.570 47.945 1.00 55.50 299 SER A O 1
ATOM 2365 N N . ALA A 1 300 ? -18.121 -12.671 46.400 1.00 53.12 300 ALA A N 1
ATOM 2366 C CA . ALA A 1 300 ? -18.650 -14.002 46.716 1.00 53.12 300 ALA A CA 1
ATOM 2367 C C . ALA A 1 300 ? -18.103 -14.616 48.023 1.00 53.12 300 ALA A C 1
ATOM 2369 O O . ALA A 1 300 ? -18.673 -15.583 48.527 1.00 53.12 300 ALA A O 1
ATOM 2370 N N . GLN A 1 301 ? -17.014 -14.076 48.581 1.00 47.81 301 GLN A N 1
ATOM 2371 C CA . GLN A 1 301 ? -16.363 -14.611 49.782 1.00 47.81 301 GLN A CA 1
ATOM 2372 C 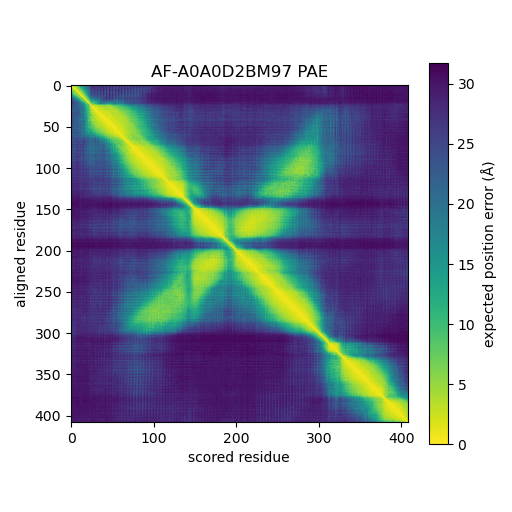C . GLN A 1 301 ? -16.827 -14.009 51.113 1.00 47.81 301 GLN A C 1
ATOM 2374 O O . GLN A 1 301 ? -16.294 -14.417 52.140 1.00 47.81 301 GLN A O 1
ATOM 2379 N N . ARG A 1 302 ? -17.803 -13.089 51.163 1.00 40.19 302 ARG A N 1
ATOM 2380 C CA . ARG A 1 302 ? -18.353 -12.642 52.457 1.00 40.19 302 ARG A CA 1
ATOM 2381 C C . ARG A 1 302 ? -19.371 -13.663 52.977 1.00 40.19 302 ARG A C 1
ATOM 2383 O O . ARG A 1 302 ? -20.475 -13.718 52.434 1.00 40.19 302 ARG A O 1
ATOM 2390 N N . PRO A 1 303 ? -19.048 -14.455 54.019 1.00 41.16 303 PRO A N 1
ATOM 2391 C CA . PRO A 1 303 ? -20.025 -15.309 54.657 1.00 41.16 303 PRO A CA 1
ATOM 2392 C C . PRO A 1 303 ? -20.962 -14.430 55.483 1.00 41.16 303 PRO A C 1
ATOM 2394 O O . PRO A 1 303 ? -20.565 -13.440 56.103 1.00 41.16 303 PRO A O 1
ATOM 2397 N N . ASP A 1 304 ? -22.218 -14.832 55.453 1.00 46.81 304 ASP A N 1
ATOM 2398 C CA . ASP A 1 304 ? -23.367 -14.283 56.149 1.00 46.81 304 ASP A CA 1
ATOM 2399 C C . ASP A 1 304 ? -23.217 -14.442 57.679 1.00 46.81 304 ASP A C 1
ATOM 2401 O O . ASP A 1 304 ? -23.822 -15.308 58.300 1.00 46.81 304 ASP A O 1
ATOM 2405 N N . GLU A 1 305 ? -22.367 -13.629 58.308 1.00 44.41 305 GLU A N 1
ATOM 2406 C CA . GLU A 1 305 ? -22.261 -13.525 59.767 1.00 44.41 305 GLU A CA 1
ATOM 2407 C C . GLU A 1 305 ? -22.124 -12.063 60.194 1.00 44.41 305 GLU A C 1
ATOM 2409 O O . GLU A 1 305 ? -21.031 -11.533 60.379 1.00 44.41 305 GLU A O 1
ATOM 2414 N N . SER A 1 306 ? -23.261 -11.392 60.383 1.00 40.97 306 SER A N 1
ATOM 2415 C CA . SER A 1 306 ? -23.569 -10.664 61.626 1.00 40.97 306 SER A CA 1
ATOM 2416 C C . SER A 1 306 ? -24.784 -9.770 61.440 1.00 40.97 306 SER A C 1
ATOM 2418 O O . SER A 1 306 ? -24.730 -8.589 61.106 1.00 40.97 306 SER A O 1
ATOM 2420 N N . ARG A 1 307 ? -25.922 -10.364 61.781 1.00 45.03 307 ARG A N 1
ATOM 2421 C CA . ARG A 1 307 ? -27.131 -9.683 62.220 1.00 45.03 307 ARG A CA 1
ATOM 2422 C C . ARG A 1 307 ? -26.810 -8.921 63.517 1.00 45.03 307 ARG A C 1
ATOM 2424 O O . ARG A 1 307 ? -26.963 -9.482 64.596 1.00 45.03 307 ARG A O 1
ATOM 2431 N N . ARG A 1 308 ? -26.349 -7.669 63.435 1.00 44.59 308 ARG A N 1
ATOM 2432 C CA . ARG A 1 308 ? -26.428 -6.672 64.525 1.00 44.59 308 ARG A CA 1
ATOM 2433 C C . ARG A 1 308 ? -26.128 -5.267 63.997 1.00 44.59 308 ARG A C 1
ATOM 2435 O O . ARG A 1 308 ? -24.988 -4.928 63.723 1.00 44.59 308 ARG A O 1
ATOM 2442 N N . THR A 1 309 ? -27.200 -4.486 63.858 1.00 50.38 309 THR A N 1
ATOM 2443 C CA . THR A 1 309 ? -27.266 -3.037 64.128 1.00 50.38 309 THR A CA 1
ATOM 2444 C C . THR A 1 309 ? -25.970 -2.240 63.954 1.00 50.38 309 THR A C 1
ATOM 2446 O O . THR A 1 309 ? -25.407 -1.768 64.934 1.00 50.38 309 THR A O 1
ATOM 2449 N N . VAL A 1 310 ? -25.553 -2.019 62.713 1.00 49.94 310 VAL A N 1
ATOM 2450 C CA . VAL A 1 310 ? -24.876 -0.785 62.295 1.00 49.94 310 VAL A CA 1
ATOM 2451 C C . VAL A 1 310 ? -25.415 -0.486 60.900 1.00 49.94 310 VAL A C 1
ATOM 2453 O O . VAL A 1 310 ? -25.608 -1.415 60.114 1.00 49.94 310 VAL A O 1
ATOM 2456 N N . ALA A 1 311 ? -25.767 0.774 60.641 1.00 55.38 311 ALA A N 1
ATOM 2457 C CA . ALA A 1 311 ? -26.344 1.237 59.384 1.00 55.38 311 ALA A CA 1
ATOM 2458 C C . ALA A 1 311 ? -25.655 0.577 58.180 1.00 55.38 311 ALA A C 1
ATOM 2460 O O . ALA A 1 311 ? -24.429 0.584 58.072 1.00 55.38 311 ALA A O 1
ATOM 2461 N N . SER A 1 312 ? -26.453 -0.036 57.302 1.00 64.81 312 SER A N 1
ATOM 2462 C CA . SER A 1 312 ? -25.960 -0.696 56.095 1.00 64.81 312 SER A CA 1
ATOM 2463 C C . SER A 1 312 ? -25.006 0.240 55.341 1.00 64.81 312 SER A C 1
ATOM 2465 O O . SER A 1 312 ? -25.362 1.404 55.149 1.00 64.81 312 SER A O 1
ATOM 2467 N N . PRO A 1 313 ? -23.839 -0.229 54.866 1.00 64.75 313 PRO A N 1
ATOM 2468 C CA . PRO A 1 313 ? -22.871 0.611 54.156 1.00 64.75 313 PRO A CA 1
ATOM 2469 C C . PRO A 1 313 ? -23.465 1.255 52.895 1.00 64.75 313 PRO A C 1
ATOM 2471 O O . PRO A 1 313 ? -23.043 2.337 52.508 1.00 64.75 313 PRO A O 1
ATOM 2474 N N . ALA A 1 314 ? -24.505 0.650 52.310 1.00 63.41 314 ALA A N 1
ATOM 2475 C CA . ALA A 1 314 ? -25.300 1.251 51.241 1.00 63.41 314 ALA A CA 1
ATOM 2476 C C . ALA A 1 314 ? -26.063 2.510 51.697 1.00 63.41 314 ALA A C 1
ATOM 2478 O O . ALA A 1 314 ? -26.115 3.489 50.966 1.00 63.41 314 ALA A O 1
ATOM 2479 N N . LEU A 1 315 ? -26.597 2.520 52.922 1.00 62.81 315 LEU A N 1
ATOM 2480 C CA . LEU A 1 315 ? -27.282 3.678 53.505 1.00 62.81 315 LEU A CA 1
ATOM 2481 C C . LEU A 1 315 ? -26.285 4.783 53.871 1.00 62.81 315 LEU A C 1
ATOM 2483 O O . LEU A 1 315 ? -26.550 5.941 53.582 1.00 62.81 315 LEU A O 1
ATOM 2487 N N . LEU A 1 316 ? -25.111 4.433 54.407 1.00 63.66 316 LEU A N 1
ATOM 2488 C CA . LEU A 1 316 ? -24.029 5.398 54.646 1.00 63.66 316 LEU A CA 1
ATOM 2489 C C . LEU A 1 316 ? -23.478 5.987 53.340 1.00 63.66 316 LEU A C 1
ATOM 2491 O O . LEU A 1 316 ? -23.269 7.192 53.257 1.00 63.66 316 LEU A O 1
ATOM 2495 N N . SER A 1 317 ? -23.302 5.166 52.301 1.00 69.56 317 SER A N 1
ATOM 2496 C CA . SER A 1 317 ? -22.855 5.628 50.983 1.00 69.56 317 SER A CA 1
ATOM 2497 C C . SER A 1 317 ? -23.905 6.514 50.307 1.00 69.56 317 SER A C 1
ATOM 2499 O O . SER A 1 317 ? -23.555 7.551 49.749 1.00 69.56 317 SER A O 1
ATOM 2501 N N . LEU A 1 318 ? -25.194 6.180 50.435 1.00 67.56 318 LEU A N 1
ATOM 2502 C CA . LEU A 1 318 ? -26.293 7.014 49.949 1.00 67.56 318 LEU A CA 1
ATOM 2503 C C . LEU A 1 318 ? -26.377 8.340 50.722 1.00 67.56 318 LEU A C 1
ATOM 2505 O O . LEU A 1 318 ? -26.497 9.392 50.106 1.00 67.56 318 LEU A O 1
ATOM 2509 N N . MET A 1 319 ? -26.258 8.315 52.053 1.00 65.62 319 MET A N 1
ATOM 2510 C CA . MET A 1 319 ? -26.241 9.521 52.892 1.00 65.62 319 MET A CA 1
ATOM 2511 C C . MET A 1 319 ? -25.040 10.418 52.572 1.00 65.62 319 MET A C 1
ATOM 2513 O O . MET A 1 319 ? -25.193 11.634 52.479 1.00 65.62 319 MET A O 1
ATOM 2517 N N . GLN A 1 320 ? -23.873 9.830 52.301 1.00 72.00 320 GLN A N 1
ATOM 2518 C CA . GLN A 1 320 ? -22.677 10.558 51.883 1.00 72.00 320 GLN A CA 1
ATOM 2519 C C . GLN A 1 320 ? -22.817 11.136 50.467 1.00 72.00 320 GLN A C 1
ATOM 2521 O O . GLN A 1 320 ? -22.425 12.278 50.234 1.00 72.00 320 GLN A O 1
ATOM 2526 N N . HIS A 1 321 ? -23.427 10.397 49.535 1.00 62.53 321 HIS A N 1
ATOM 2527 C CA . HIS A 1 321 ? -23.677 10.879 48.175 1.00 62.53 321 HIS A CA 1
ATOM 2528 C C . HIS A 1 321 ? -24.743 11.988 48.139 1.00 62.53 321 HIS A C 1
ATOM 2530 O O . HIS A 1 321 ? -24.646 12.920 47.338 1.00 62.53 321 HIS A O 1
ATOM 2536 N N . LEU A 1 322 ? -25.728 11.919 49.037 1.00 66.94 322 LEU A N 1
ATOM 2537 C CA . LEU A 1 322 ? -26.755 12.941 49.234 1.00 66.94 322 LEU A CA 1
ATOM 2538 C C . LEU A 1 322 ? -26.271 14.106 50.116 1.00 66.94 322 LEU A C 1
ATOM 2540 O O . LEU A 1 322 ? -26.969 15.106 50.216 1.00 66.94 322 LEU A O 1
ATOM 2544 N N . GLY A 1 323 ? -25.080 14.028 50.719 1.00 60.59 323 GLY A N 1
ATOM 2545 C CA . GLY A 1 323 ? -24.502 15.101 51.537 1.00 60.59 323 GLY A CA 1
ATOM 2546 C C . GLY A 1 323 ? -25.189 15.319 52.891 1.00 60.59 323 GLY A C 1
ATOM 2547 O O . GLY A 1 323 ? -25.082 16.408 53.454 1.00 60.59 323 GLY A O 1
ATOM 2548 N N . VAL A 1 324 ? -25.894 14.311 53.407 1.00 62.25 324 VAL A N 1
ATOM 2549 C CA . VAL A 1 324 ? -26.606 14.359 54.691 1.00 62.25 324 VAL A CA 1
ATOM 2550 C C . VAL A 1 324 ? -25.664 13.867 55.792 1.00 62.25 324 VAL A C 1
ATOM 2552 O O . VAL A 1 324 ? -25.271 12.702 55.818 1.00 62.25 324 VAL A O 1
ATOM 2555 N N . SER A 1 325 ? -25.266 14.776 56.682 1.00 58.97 325 SER A N 1
ATOM 2556 C CA . SER A 1 325 ? -24.417 14.496 57.851 1.00 58.97 325 SER A CA 1
ATOM 2557 C C . SER A 1 325 ? -25.257 13.951 59.015 1.00 58.97 325 SER A C 1
ATOM 2559 O O . SER A 1 325 ? -26.414 14.337 59.157 1.00 58.97 325 SER A O 1
ATOM 2561 N N . ASP A 1 326 ? -24.662 13.131 59.894 1.00 59.19 326 ASP A N 1
ATOM 2562 C CA . ASP A 1 326 ? -25.264 12.473 61.084 1.00 59.19 326 ASP A CA 1
ATOM 2563 C C . ASP A 1 326 ? -25.793 13.435 62.180 1.00 59.19 326 ASP A C 1
ATOM 2565 O O . ASP A 1 326 ? -26.094 13.056 63.315 1.00 59.19 326 ASP A O 1
ATOM 2569 N N . SER A 1 327 ? -25.927 14.716 61.860 1.00 53.19 327 SER A N 1
ATOM 2570 C CA . SER A 1 327 ? -26.486 15.732 62.732 1.00 53.19 327 SER A CA 1
ATOM 2571 C C . SER A 1 327 ? -28.006 15.568 62.802 1.00 53.19 327 SER A C 1
ATOM 2573 O O . SER A 1 327 ? -28.703 16.096 61.948 1.00 53.19 327 SER A O 1
ATOM 2575 N N . GLY A 1 328 ? -28.473 14.806 63.801 1.00 56.12 328 GLY A N 1
ATOM 2576 C CA . GLY A 1 328 ? -29.815 14.770 64.409 1.00 56.12 328 GLY A CA 1
ATOM 2577 C C . GLY A 1 328 ? -31.048 15.003 63.518 1.00 56.12 328 GLY A C 1
ATOM 2578 O O . GLY A 1 328 ? -31.166 16.014 62.841 1.00 56.12 328 GLY A O 1
ATOM 2579 N N . LEU A 1 329 ? -32.066 14.142 63.649 1.00 56.28 329 LEU A N 1
ATOM 2580 C CA . LEU A 1 329 ? -33.365 14.180 62.937 1.00 56.28 329 LEU A CA 1
ATOM 2581 C C . LEU A 1 329 ? -34.036 15.568 62.785 1.00 56.28 329 LEU A C 1
ATOM 2583 O O . LEU A 1 329 ? -34.823 15.755 61.863 1.00 56.28 329 LEU A O 1
ATOM 2587 N N . ASN A 1 330 ? -33.706 16.544 63.632 1.00 57.38 330 ASN A N 1
ATOM 2588 C CA . ASN A 1 330 ? -34.225 17.911 63.574 1.00 57.38 330 ASN A CA 1
ATOM 2589 C C . ASN A 1 330 ? -33.572 18.798 62.487 1.00 57.38 330 ASN A C 1
ATOM 2591 O O . ASN A 1 330 ? -34.162 19.805 62.121 1.00 57.38 330 ASN A O 1
ATOM 2595 N N . GLN A 1 331 ? -32.394 18.443 61.955 1.00 58.41 331 G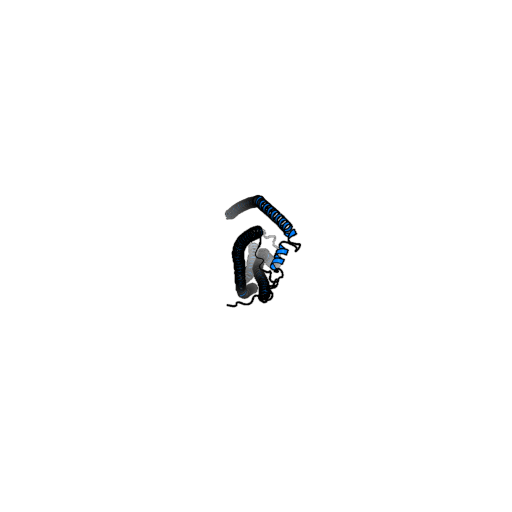LN A N 1
ATOM 2596 C CA . GLN A 1 331 ? -31.725 19.151 60.843 1.00 58.41 331 GLN A CA 1
ATOM 2597 C C . GLN A 1 331 ? -31.924 18.471 59.482 1.00 58.41 331 GLN A C 1
ATOM 2599 O O . GLN A 1 331 ? -31.586 19.041 58.446 1.00 58.41 331 GLN A O 1
ATOM 2604 N N . LEU A 1 332 ? -32.505 17.268 59.466 1.00 67.44 332 LEU A N 1
ATOM 2605 C CA . LEU A 1 332 ? -32.764 16.519 58.238 1.00 67.44 332 LEU A CA 1
ATOM 2606 C C . LEU A 1 332 ? -33.777 17.242 57.335 1.00 67.44 332 LEU A C 1
ATOM 2608 O O . LEU A 1 332 ? -33.619 17.230 56.120 1.00 67.44 332 LEU A O 1
ATOM 2612 N N . GLY A 1 333 ? -34.774 17.915 57.924 1.00 70.56 333 GLY A N 1
ATOM 2613 C CA . GLY A 1 333 ? -35.757 18.710 57.180 1.00 70.56 333 GLY A CA 1
ATOM 2614 C C . GLY A 1 333 ? -35.112 19.859 56.400 1.00 70.56 333 GLY A C 1
ATOM 2615 O O . GLY A 1 333 ? -35.291 19.952 55.190 1.00 70.56 333 GLY A O 1
ATOM 2616 N N . GLU A 1 334 ? -34.275 20.662 57.063 1.00 73.56 334 GLU A N 1
ATOM 2617 C CA . GLU A 1 334 ? -33.560 21.779 56.425 1.00 73.56 334 GLU A CA 1
ATOM 2618 C C . GLU A 1 334 ? -32.541 21.298 55.379 1.00 73.56 334 GLU A C 1
ATOM 2620 O O . GLU A 1 334 ? -32.342 21.940 54.348 1.00 73.56 334 GLU A O 1
ATOM 2625 N N . GLN A 1 335 ? -31.895 20.148 55.608 1.00 72.56 335 GLN A N 1
ATOM 2626 C CA . GLN A 1 335 ? -30.968 19.563 54.637 1.00 72.56 335 GLN A CA 1
ATOM 2627 C C . GLN A 1 335 ? -31.691 19.028 53.396 1.00 72.56 335 GLN A C 1
ATOM 2629 O O . GLN A 1 335 ? -31.194 19.226 52.286 1.00 72.56 335 GLN A O 1
ATOM 2634 N N . ILE A 1 336 ? -32.864 18.406 53.558 1.00 77.00 336 ILE A N 1
ATOM 2635 C CA . ILE A 1 336 ? -33.701 17.956 52.437 1.00 77.00 336 ILE A CA 1
ATOM 2636 C C . ILE A 1 336 ? -34.198 19.158 51.628 1.00 77.00 336 ILE A C 1
ATOM 2638 O O . ILE A 1 336 ? -34.063 19.144 50.410 1.00 77.00 336 ILE A O 1
ATOM 2642 N N . GLU A 1 337 ? -34.664 20.227 52.275 1.00 81.62 337 GLU A N 1
ATOM 2643 C CA . GLU A 1 337 ? -35.116 21.450 51.592 1.00 81.62 337 GLU A CA 1
ATOM 2644 C C . GLU A 1 337 ? -33.959 22.161 50.853 1.00 81.62 337 GLU A C 1
ATOM 2646 O O . GLU A 1 337 ? -34.097 22.661 49.730 1.00 81.62 337 GLU A O 1
ATOM 2651 N N . LYS A 1 338 ? -32.749 22.131 51.425 1.00 81.25 338 LYS A N 1
ATOM 2652 C CA . LYS A 1 338 ? -31.531 22.634 50.772 1.00 81.25 338 LYS A CA 1
ATOM 2653 C C . LYS A 1 338 ? -31.093 21.772 49.582 1.00 81.25 338 LYS A C 1
ATOM 2655 O O . LYS A 1 338 ? -30.578 22.294 48.593 1.00 81.25 338 LYS A O 1
ATOM 2660 N N . LEU A 1 339 ? -31.279 20.457 49.657 1.00 80.19 339 LEU A N 1
ATOM 2661 C CA . LEU A 1 339 ? -31.033 19.545 48.539 1.00 80.19 339 LEU A CA 1
ATOM 2662 C C . LEU A 1 339 ? -32.074 19.728 47.441 1.00 80.19 339 LEU A C 1
ATOM 2664 O O . LEU A 1 339 ? -31.707 19.802 46.272 1.00 80.19 339 LEU A O 1
ATOM 2668 N N . GLU A 1 340 ? -33.343 19.867 47.804 1.00 85.62 340 GLU A N 1
ATOM 2669 C CA . GLU A 1 340 ? -34.434 20.118 46.870 1.00 85.62 340 GLU A CA 1
ATOM 2670 C C . GLU A 1 340 ? -34.220 21.435 46.121 1.00 85.62 340 GLU A C 1
ATOM 2672 O O . GLU A 1 340 ? -34.228 21.445 44.891 1.00 85.62 340 GLU A O 1
ATOM 2677 N N . SER A 1 341 ? -33.901 22.527 46.822 1.00 83.31 341 SER A N 1
ATOM 2678 C CA . SER A 1 341 ? -33.555 23.807 46.183 1.00 83.31 341 SER A CA 1
ATOM 2679 C C . SER A 1 341 ? -32.308 23.703 45.294 1.00 83.31 341 SER A C 1
ATOM 2681 O O . SER A 1 341 ? -32.268 24.272 44.204 1.00 83.31 341 SER A O 1
ATOM 2683 N N . LYS A 1 342 ? -31.294 22.922 45.685 1.00 88.00 342 LYS A N 1
ATOM 2684 C CA . LYS A 1 342 ? -30.108 22.687 44.847 1.00 88.00 342 LYS A CA 1
ATOM 2685 C C . LYS A 1 342 ? -30.442 21.907 43.573 1.00 88.00 342 LYS A C 1
ATOM 2687 O O . LYS A 1 342 ? -29.984 22.289 42.498 1.00 88.00 342 LYS A O 1
ATOM 2692 N N . TYR A 1 343 ? -31.216 20.829 43.676 1.00 85.12 343 TYR A N 1
ATOM 2693 C CA . TYR A 1 343 ? -31.576 19.997 42.528 1.00 85.12 343 TYR A CA 1
ATOM 2694 C C . TYR A 1 343 ? -32.573 20.686 41.602 1.00 85.12 343 TYR A C 1
ATOM 2696 O O . TYR A 1 343 ? -32.429 20.573 40.389 1.00 85.12 343 TYR A O 1
ATOM 2704 N N . THR A 1 344 ? -33.529 21.443 42.136 1.00 88.44 344 THR A N 1
ATOM 2705 C CA . THR A 1 344 ? -34.457 22.253 41.331 1.00 88.44 344 THR A CA 1
ATOM 2706 C C . THR A 1 344 ? -33.727 23.373 40.597 1.00 88.44 344 THR A C 1
ATOM 2708 O O . THR A 1 344 ? -33.936 23.536 39.396 1.00 88.44 344 THR A O 1
ATOM 2711 N N . ASN A 1 345 ? -32.790 24.066 41.253 1.00 87.12 345 ASN A N 1
ATOM 2712 C CA . ASN A 1 345 ? -31.933 25.052 40.589 1.00 87.12 345 ASN A CA 1
ATOM 2713 C C . ASN A 1 345 ? -31.061 24.405 39.509 1.00 87.12 345 ASN A C 1
ATOM 2715 O O . ASN A 1 345 ? -30.981 24.920 38.399 1.00 87.12 345 ASN A O 1
ATOM 2719 N N . HIS A 1 346 ? -30.455 23.249 39.794 1.00 89.00 346 HIS A N 1
ATOM 2720 C CA . HIS A 1 346 ? -29.641 22.538 38.810 1.00 89.00 346 HIS A CA 1
ATOM 2721 C C . HIS A 1 346 ? -30.472 22.046 37.616 1.00 89.00 346 HIS A C 1
ATOM 2723 O O . HIS A 1 346 ? -30.051 22.184 36.470 1.00 89.00 346 HIS A O 1
ATOM 2729 N N . ALA A 1 347 ? -31.680 21.536 37.865 1.00 84.81 347 ALA A N 1
ATOM 2730 C CA . ALA A 1 347 ? -32.623 21.168 36.818 1.00 84.81 347 ALA A CA 1
ATOM 2731 C C . ALA A 1 347 ? -33.021 22.387 35.974 1.00 84.81 347 ALA A C 1
ATOM 2733 O O . ALA A 1 347 ? -33.040 22.291 34.750 1.00 84.81 347 ALA A O 1
ATOM 2734 N N . HIS A 1 348 ? -33.266 23.543 36.600 1.00 90.44 348 HIS A N 1
ATOM 2735 C CA . HIS A 1 348 ? -33.568 24.784 35.889 1.00 90.44 348 HIS A CA 1
ATOM 2736 C C . HIS A 1 348 ? -32.401 25.226 34.997 1.00 90.44 348 HIS A C 1
ATOM 2738 O O . HIS A 1 348 ? -32.606 25.480 33.813 1.00 90.44 348 HIS A O 1
ATOM 2744 N N . THR A 1 349 ? -31.169 25.212 35.517 1.00 91.00 349 THR A N 1
ATOM 2745 C CA . THR A 1 349 ? -29.961 25.529 34.740 1.00 91.00 349 THR A CA 1
ATOM 2746 C C . THR A 1 349 ? -29.756 24.560 33.575 1.00 91.00 349 THR A C 1
ATOM 2748 O O . THR A 1 349 ? -29.435 24.993 32.472 1.00 91.00 349 THR A O 1
ATOM 2751 N N . ASN A 1 350 ? -29.977 23.258 33.775 1.00 85.94 350 ASN A N 1
ATOM 2752 C CA . ASN A 1 350 ? -29.842 22.269 32.703 1.00 85.94 350 ASN A CA 1
ATOM 2753 C C . ASN A 1 350 ? -30.906 22.460 31.612 1.00 85.94 350 ASN A C 1
ATOM 2755 O O . ASN A 1 350 ? -30.602 22.345 30.423 1.00 85.94 350 ASN A O 1
ATOM 2759 N N . VAL A 1 351 ? -32.145 22.787 31.994 1.00 89.25 351 VAL A N 1
ATOM 2760 C CA . VAL A 1 351 ? -33.210 23.126 31.038 1.00 89.25 351 VAL A CA 1
ATOM 2761 C C . VAL A 1 351 ? -32.850 24.397 30.268 1.00 89.25 351 VAL A C 1
ATOM 2763 O O . VAL A 1 351 ? -32.975 24.417 29.046 1.00 89.25 351 VAL A O 1
ATOM 2766 N N . GLU A 1 352 ? -32.335 25.427 30.938 1.00 91.94 352 GLU A N 1
ATOM 2767 C CA . GLU A 1 352 ? -31.907 26.676 30.299 1.00 91.94 352 GLU A CA 1
ATOM 2768 C C . GLU A 1 352 ? -30.745 26.456 29.317 1.00 91.94 352 GLU A C 1
ATOM 2770 O O . GLU A 1 352 ? -30.809 26.913 28.176 1.00 91.94 352 GLU A O 1
ATOM 2775 N N . GLN A 1 353 ? -29.733 25.670 29.698 1.00 89.50 353 GLN A N 1
ATOM 2776 C CA . GLN A 1 353 ? -28.640 25.279 28.803 1.00 89.50 353 GLN A CA 1
ATOM 2777 C C . GLN A 1 353 ? -29.146 24.498 27.588 1.00 89.50 353 GLN A C 1
ATOM 2779 O O . GLN A 1 353 ? -28.733 24.768 26.462 1.00 89.50 353 GLN A O 1
ATOM 2784 N N . THR A 1 354 ? -30.076 23.564 27.792 1.00 86.50 354 THR A N 1
ATOM 2785 C CA . THR A 1 354 ? -30.660 22.775 26.699 1.00 86.50 354 THR A CA 1
ATOM 2786 C C . THR A 1 354 ? -31.439 23.669 25.733 1.00 86.50 354 THR A C 1
ATOM 2788 O O . THR A 1 354 ? -31.296 23.543 24.515 1.00 86.50 354 THR A O 1
ATOM 2791 N N . LEU A 1 355 ? -32.219 24.621 26.254 1.00 89.75 355 LEU A N 1
ATOM 2792 C CA . LEU A 1 355 ? -32.937 25.599 25.437 1.00 89.75 355 LEU A CA 1
ATOM 2793 C C . LEU A 1 355 ? -31.977 26.525 24.683 1.00 89.75 355 LEU A C 1
ATOM 2795 O O . LEU A 1 355 ? -32.223 26.830 23.516 1.00 89.75 355 LEU A O 1
ATOM 2799 N N . GLN A 1 356 ? -30.867 26.929 25.301 1.00 90.88 356 GLN A N 1
ATOM 2800 C CA . GLN A 1 356 ? -29.846 27.748 24.654 1.00 90.88 356 GLN A CA 1
ATOM 2801 C C . GLN A 1 356 ? -29.160 26.994 23.507 1.00 90.88 356 GLN A C 1
ATOM 2803 O O . GLN A 1 356 ? -29.086 27.509 22.391 1.00 90.88 356 GLN A O 1
ATOM 2808 N N . ILE A 1 357 ? -28.754 25.742 23.737 1.00 87.12 357 ILE A N 1
ATOM 2809 C CA . ILE A 1 357 ? -28.181 24.870 22.700 1.00 87.12 357 ILE A CA 1
ATOM 2810 C C . ILE A 1 357 ? -29.181 24.686 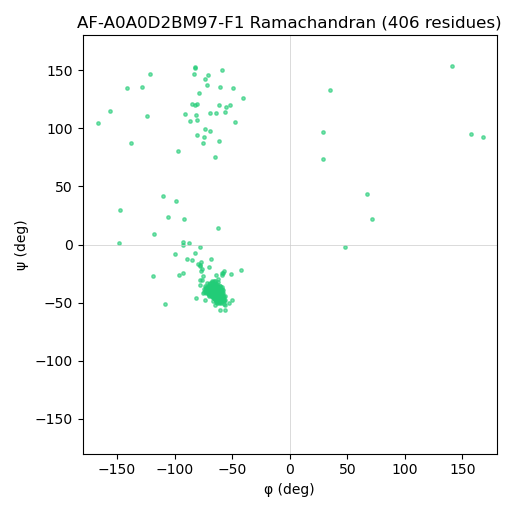21.554 1.00 87.12 357 ILE A C 1
ATOM 2812 O O . ILE A 1 357 ? -28.824 24.852 20.389 1.00 87.12 357 ILE A O 1
ATOM 2816 N N . SER A 1 358 ? -30.453 24.423 21.867 1.00 84.12 358 SER A N 1
ATOM 2817 C CA . SER A 1 358 ? -31.506 24.303 20.853 1.00 84.12 358 SER A CA 1
ATOM 2818 C C . SER A 1 358 ? -31.729 25.602 20.070 1.00 84.12 358 SER A C 1
ATOM 2820 O O . SER A 1 358 ? -32.139 25.542 18.911 1.00 84.12 358 SER A O 1
ATOM 2822 N N . ARG A 1 359 ? -31.483 26.771 20.673 1.00 88.94 359 ARG A N 1
ATOM 2823 C CA . ARG A 1 359 ? -31.615 28.083 20.021 1.00 88.94 359 ARG A CA 1
ATOM 2824 C C . ARG A 1 359 ? -30.434 28.412 19.112 1.00 88.94 359 ARG A C 1
ATOM 2826 O O . ARG A 1 359 ? -30.614 29.109 18.112 1.00 88.94 359 ARG A O 1
ATOM 2833 N N . ASP A 1 360 ? -29.248 27.918 19.444 1.00 87.75 360 ASP A N 1
ATOM 2834 C CA . ASP A 1 360 ? -28.021 28.187 18.694 1.00 87.75 360 ASP A CA 1
ATOM 2835 C C . ASP A 1 360 ? -27.729 27.125 17.617 1.00 87.75 360 ASP A C 1
ATOM 2837 O O . ASP A 1 360 ? -27.148 27.452 16.580 1.00 87.75 360 ASP A O 1
ATOM 2841 N N . ALA A 1 361 ? -28.244 25.900 17.767 1.00 87.12 361 ALA A N 1
ATOM 2842 C CA . ALA A 1 361 ? -28.211 24.848 16.747 1.00 87.12 361 ALA A CA 1
ATOM 2843 C C . ALA A 1 361 ? -28.709 25.288 15.345 1.00 87.12 361 ALA A C 1
ATOM 2845 O O . ALA A 1 361 ? -28.001 25.043 14.362 1.00 87.12 361 ALA A O 1
ATOM 2846 N N . PRO A 1 362 ? -29.860 25.979 15.182 1.00 84.94 362 PRO A N 1
ATOM 2847 C CA . PRO A 1 362 ? -30.303 26.440 13.864 1.00 84.94 362 PRO A CA 1
ATOM 2848 C C . PRO A 1 362 ? -29.375 27.506 13.262 1.00 84.94 362 PRO A C 1
ATOM 2850 O O . PRO A 1 362 ? -29.199 27.554 12.050 1.00 84.94 362 PRO A O 1
ATOM 2853 N N . LYS A 1 363 ? -28.728 28.342 14.085 1.00 86.88 363 LYS A N 1
ATOM 2854 C CA . LYS A 1 363 ? -27.769 29.345 13.591 1.00 86.88 363 LYS A CA 1
ATOM 2855 C C . LYS A 1 363 ? -26.470 28.691 13.129 1.00 86.88 363 LYS A C 1
ATOM 2857 O O . LYS A 1 363 ? -25.933 29.062 12.090 1.00 86.88 363 LYS A O 1
ATOM 2862 N N . SER A 1 364 ? -25.986 27.704 13.885 1.00 85.12 364 SER A N 1
ATOM 2863 C CA . SER A 1 364 ? -24.796 26.926 13.532 1.00 85.12 364 SER A CA 1
ATOM 2864 C C . SER A 1 364 ? -25.008 26.154 12.228 1.00 85.12 364 SER A C 1
ATOM 2866 O O . SER A 1 364 ? -24.196 26.266 11.311 1.00 85.12 364 SER A O 1
ATOM 2868 N N . THR A 1 365 ? -26.146 25.467 12.089 1.00 83.75 365 THR A N 1
ATOM 2869 C CA . THR A 1 365 ? -26.505 24.768 10.843 1.00 83.75 365 THR A CA 1
ATOM 2870 C C . THR A 1 365 ? -26.687 25.733 9.672 1.00 83.75 365 THR A C 1
ATOM 2872 O O . THR A 1 365 ? -26.227 25.439 8.572 1.00 83.75 365 THR A O 1
ATOM 2875 N N . GLN A 1 366 ? -27.264 26.920 9.888 1.00 87.62 366 GLN A N 1
ATOM 2876 C CA . GLN A 1 366 ? -27.356 27.947 8.848 1.00 87.62 366 GLN A CA 1
ATOM 2877 C C . GLN A 1 366 ? -25.979 28.475 8.410 1.00 87.62 366 GLN A C 1
ATOM 2879 O O . GLN A 1 366 ? -25.784 28.726 7.222 1.00 87.62 366 GLN A O 1
ATOM 2884 N N . SER A 1 367 ? -25.030 28.646 9.337 1.00 84.19 367 SER A N 1
ATOM 2885 C CA . SER A 1 367 ? -23.650 29.022 8.998 1.00 84.19 367 SER A CA 1
ATOM 2886 C C . SER A 1 367 ? -22.974 27.928 8.178 1.00 84.19 367 SER A C 1
ATOM 2888 O O . SER A 1 367 ? -22.482 28.208 7.092 1.00 84.19 367 SER A O 1
ATOM 2890 N N . ALA A 1 368 ? -23.057 26.674 8.629 1.00 81.12 368 ALA A N 1
ATOM 2891 C CA . ALA A 1 368 ? -22.477 25.540 7.916 1.00 81.12 368 ALA A CA 1
ATOM 2892 C C . ALA A 1 368 ? -23.066 25.381 6.503 1.00 81.12 368 ALA A C 1
ATOM 2894 O O . ALA A 1 368 ? -22.337 25.132 5.549 1.00 81.12 368 ALA A O 1
ATOM 2895 N N . LEU A 1 369 ? -24.378 25.586 6.337 1.00 86.38 369 LEU A N 1
ATOM 2896 C CA . LEU A 1 369 ? -25.019 25.565 5.020 1.00 86.38 369 LEU A CA 1
ATOM 2897 C C . LEU A 1 369 ? -24.552 26.713 4.117 1.00 86.38 369 LEU A C 1
ATOM 2899 O O . LEU A 1 369 ? -24.402 26.507 2.915 1.00 86.38 369 LEU A O 1
ATOM 2903 N N . LYS A 1 370 ? -24.299 27.908 4.669 1.00 88.81 370 LYS A N 1
ATOM 2904 C CA . LYS A 1 370 ? -23.701 29.015 3.908 1.00 88.81 370 LYS A CA 1
ATOM 2905 C C . LYS A 1 370 ? -22.278 28.683 3.471 1.00 88.81 370 LYS A C 1
ATOM 2907 O O . LYS A 1 370 ? -21.950 28.920 2.314 1.00 88.81 370 LYS A O 1
ATOM 2912 N N . ASP A 1 371 ? -21.476 28.090 4.348 1.00 85.44 371 ASP A N 1
ATOM 2913 C CA . ASP A 1 371 ? -20.099 27.701 4.034 1.00 85.44 371 ASP A CA 1
ATOM 2914 C C . ASP A 1 371 ? -20.064 26.623 2.939 1.00 85.44 371 ASP A C 1
ATOM 2916 O O . ASP A 1 371 ? -19.302 26.732 1.978 1.00 85.44 371 ASP A O 1
ATOM 2920 N N . VAL A 1 372 ? -20.965 25.636 3.011 1.00 81.94 372 VAL A N 1
ATOM 2921 C CA . VAL A 1 372 ? -21.140 24.620 1.959 1.00 81.94 372 VAL A CA 1
ATOM 2922 C C . VAL A 1 372 ? -21.611 25.250 0.646 1.00 81.94 372 VAL A C 1
ATOM 2924 O O . VAL A 1 372 ? -21.088 24.910 -0.411 1.00 81.94 372 VAL A O 1
ATOM 2927 N N . ALA A 1 373 ? -22.556 26.194 0.682 1.00 83.56 373 ALA A N 1
ATOM 2928 C CA . ALA A 1 373 ? -23.008 26.893 -0.521 1.00 83.56 373 ALA A CA 1
ATOM 2929 C C . ALA A 1 373 ? -21.875 27.705 -1.175 1.00 83.56 373 ALA A C 1
ATOM 2931 O O . ALA A 1 373 ? -21.737 27.688 -2.396 1.00 83.56 373 ALA A O 1
ATOM 2932 N N . ILE A 1 374 ? -21.029 28.365 -0.377 1.00 82.50 374 ILE A N 1
ATOM 2933 C CA . ILE A 1 374 ? -19.847 29.087 -0.867 1.00 82.50 374 ILE A CA 1
ATOM 2934 C C . ILE A 1 374 ? -18.845 28.115 -1.503 1.00 82.50 374 ILE A C 1
ATOM 2936 O O . ILE A 1 374 ? -18.349 28.392 -2.595 1.00 82.50 374 ILE A O 1
ATOM 2940 N N . ALA A 1 375 ? -18.587 26.966 -0.871 1.00 75.56 375 ALA A N 1
ATOM 2941 C CA . ALA A 1 375 ? -17.698 25.934 -1.408 1.00 75.56 375 ALA A CA 1
ATOM 2942 C C . ALA A 1 375 ? -18.221 25.318 -2.721 1.00 75.56 375 ALA A C 1
ATOM 2944 O O . ALA A 1 375 ? -17.451 25.025 -3.635 1.00 75.56 375 ALA A O 1
ATOM 2945 N N . LEU A 1 376 ? -19.539 25.155 -2.852 1.00 77.25 376 LEU A N 1
ATOM 2946 C CA . LEU A 1 376 ? -20.151 24.693 -4.098 1.00 77.25 376 LEU A CA 1
ATOM 2947 C C . LEU A 1 376 ? -20.015 25.746 -5.207 1.00 77.25 376 LEU A C 1
ATOM 2949 O O . LEU A 1 376 ? -19.611 25.404 -6.318 1.00 77.25 376 LEU A O 1
ATOM 2953 N N . CYS A 1 377 ? -20.245 27.026 -4.906 1.00 78.00 377 CYS A N 1
ATOM 2954 C CA . CYS A 1 377 ? -20.050 28.110 -5.873 1.00 78.00 377 CYS A CA 1
ATOM 2955 C C . CYS A 1 377 ? -18.583 28.257 -6.328 1.00 78.00 377 CYS A C 1
ATOM 2957 O O . CYS A 1 377 ? -18.326 28.536 -7.501 1.00 78.00 377 CYS A O 1
ATOM 2959 N N . SER A 1 378 ? -17.603 28.039 -5.446 1.00 75.12 378 SER A N 1
ATOM 2960 C CA . SER A 1 378 ? -16.189 28.062 -5.845 1.00 75.12 378 SER A CA 1
ATOM 2961 C C . SER A 1 378 ? -15.813 26.864 -6.726 1.00 75.12 378 SER A C 1
ATOM 2963 O O . SER A 1 378 ? -15.068 27.034 -7.691 1.00 75.12 378 SER A O 1
ATOM 2965 N N . SER A 1 379 ? -16.391 25.682 -6.489 1.00 69.56 379 SER A N 1
ATOM 2966 C CA . SER A 1 379 ? -16.185 24.512 -7.359 1.00 69.56 379 SER A CA 1
ATOM 2967 C C . SER A 1 379 ? -16.800 24.672 -8.758 1.00 69.56 379 SER A C 1
ATOM 2969 O O . SER A 1 379 ? -16.229 24.205 -9.741 1.00 69.56 379 SER A O 1
ATOM 2971 N N . THR A 1 380 ? -17.913 25.403 -8.894 1.00 71.56 380 THR A N 1
ATOM 2972 C CA . THR A 1 380 ? -18.474 25.719 -10.220 1.00 71.56 380 THR A CA 1
ATOM 2973 C C . THR A 1 380 ? -17.580 26.652 -11.037 1.00 71.56 380 THR A C 1
ATOM 2975 O O . THR A 1 380 ? -17.511 26.493 -12.252 1.00 71.56 380 THR A O 1
ATOM 2978 N N . SER A 1 381 ? -16.845 27.565 -10.389 1.00 70.88 381 SER A N 1
ATOM 2979 C CA . SER A 1 381 ? -15.843 28.404 -11.067 1.00 70.88 381 SER A CA 1
ATOM 2980 C C . SER A 1 381 ? -14.675 27.565 -11.588 1.00 70.88 381 SER A C 1
ATOM 2982 O O . SER A 1 381 ? -14.245 27.749 -12.719 1.00 70.88 381 SER A O 1
ATOM 2984 N N . GLN A 1 382 ? -14.208 26.591 -10.799 1.00 70.88 382 GLN A N 1
ATOM 2985 C CA . GLN A 1 382 ? -13.135 25.685 -11.222 1.00 70.88 382 GLN A CA 1
ATOM 2986 C C . GLN A 1 382 ? -13.550 24.816 -12.416 1.00 70.88 382 GLN A C 1
ATOM 2988 O O . GLN A 1 382 ? -12.745 24.583 -13.311 1.00 70.88 382 GLN A O 1
ATOM 2993 N N . ASN A 1 383 ? -14.812 24.380 -12.474 1.00 73.62 383 ASN A N 1
ATOM 2994 C CA . ASN A 1 383 ? -15.323 23.640 -13.630 1.00 73.62 383 ASN A CA 1
ATOM 2995 C C . ASN A 1 383 ? -15.396 24.503 -14.901 1.00 73.62 383 ASN A C 1
ATOM 2997 O O . ASN A 1 383 ? -15.102 23.997 -15.979 1.00 73.62 383 ASN A O 1
ATOM 3001 N N . GLN A 1 384 ? -15.726 25.794 -14.787 1.00 74.94 384 GLN A N 1
ATOM 3002 C CA . GLN A 1 384 ? -15.704 26.715 -15.933 1.00 74.94 384 GLN A CA 1
ATOM 3003 C C . GLN A 1 384 ? -14.280 26.950 -16.458 1.00 74.94 384 GLN A C 1
ATOM 3005 O O . GLN A 1 384 ? -14.074 26.985 -17.670 1.00 74.94 384 GLN A O 1
ATOM 3010 N N . ASP A 1 385 ? -13.290 27.045 -15.566 1.00 73.06 385 ASP A N 1
ATOM 3011 C CA . ASP A 1 385 ? -11.881 27.182 -15.955 1.00 73.06 385 ASP A CA 1
ATOM 3012 C C . ASP A 1 385 ? -11.352 25.918 -16.654 1.00 73.06 385 ASP A C 1
ATOM 3014 O O . ASP A 1 385 ? -10.595 26.009 -17.624 1.00 73.06 385 ASP A O 1
ATOM 3018 N N . ILE A 1 386 ? -11.784 24.733 -16.204 1.00 73.31 386 ILE A N 1
ATOM 3019 C CA . ILE A 1 386 ? -11.460 23.450 -16.847 1.00 73.31 386 ILE A CA 1
ATOM 3020 C C . ILE A 1 386 ? -12.086 23.374 -18.246 1.00 73.31 386 ILE A C 1
ATOM 3022 O O . ILE A 1 386 ? -11.396 23.019 -19.200 1.00 73.31 386 ILE A O 1
ATOM 3026 N N . GLU A 1 387 ? -13.352 23.766 -18.400 1.00 81.06 387 GLU A N 1
ATOM 3027 C CA . GLU A 1 387 ? -14.043 23.761 -19.697 1.00 81.06 387 GLU A CA 1
ATOM 3028 C C . GLU A 1 387 ? -13.403 24.753 -20.691 1.00 81.06 387 GLU A C 1
ATOM 3030 O O . GLU A 1 387 ? -13.224 24.440 -21.871 1.00 81.06 387 GLU A O 1
ATOM 3035 N N . ALA A 1 388 ? -12.956 25.922 -20.215 1.00 82.12 388 ALA A N 1
ATOM 3036 C CA . ALA A 1 388 ? -12.202 26.881 -21.024 1.00 82.12 388 ALA A CA 1
ATOM 3037 C C . ALA A 1 388 ? -10.835 26.325 -21.477 1.00 82.12 388 ALA A C 1
ATOM 3039 O O . ALA A 1 388 ? -10.433 26.513 -22.631 1.00 82.12 388 ALA A O 1
ATOM 3040 N N . LEU A 1 389 ? -10.133 25.600 -20.598 1.00 77.94 389 LEU A N 1
ATOM 3041 C CA . LEU A 1 389 ? -8.883 24.902 -20.919 1.00 77.94 389 LEU A CA 1
ATOM 3042 C C . LEU A 1 389 ? -9.095 23.792 -21.957 1.00 77.94 389 LEU A C 1
ATOM 3044 O O . LEU A 1 389 ? -8.314 23.676 -22.903 1.00 77.94 389 LEU A O 1
ATOM 3048 N N . GLU A 1 390 ? -10.165 23.007 -21.837 1.00 84.88 390 GLU A N 1
ATOM 3049 C CA . GLU A 1 390 ? -10.508 21.967 -22.812 1.00 84.88 390 GLU A CA 1
ATOM 3050 C C . GLU A 1 390 ? -10.822 22.550 -24.197 1.00 84.88 390 GLU A C 1
ATOM 3052 O O . GLU A 1 390 ? -10.376 22.007 -25.218 1.00 84.88 390 GLU A O 1
ATOM 3057 N N . GLN A 1 391 ? -11.514 23.692 -24.256 1.00 87.88 391 GLN A N 1
ATOM 3058 C CA . GLN A 1 391 ? -11.756 24.410 -25.511 1.00 87.88 391 GLN A CA 1
ATOM 3059 C C . GLN A 1 391 ? -10.454 24.936 -26.134 1.00 87.88 391 GLN A C 1
ATOM 3061 O O . GLN A 1 391 ? -10.245 24.769 -27.339 1.00 87.88 391 GLN A O 1
ATOM 3066 N N . GLN A 1 392 ? -9.539 25.497 -25.335 1.00 86.69 392 GLN A N 1
ATOM 3067 C CA . GLN A 1 392 ? -8.228 25.941 -25.826 1.00 86.69 392 GLN A CA 1
ATOM 3068 C C . GLN A 1 392 ? -7.382 24.782 -26.364 1.00 86.69 392 GLN A C 1
ATOM 3070 O O . GLN A 1 392 ? -6.806 24.892 -27.448 1.00 86.69 392 GLN A O 1
ATOM 3075 N N . ILE A 1 393 ? -7.344 23.650 -25.655 1.00 84.00 393 ILE A N 1
ATOM 3076 C CA . ILE A 1 393 ? -6.622 22.448 -26.099 1.00 84.00 393 ILE A CA 1
ATOM 3077 C C . ILE A 1 393 ? -7.210 21.925 -27.414 1.00 84.00 393 ILE A C 1
ATOM 3079 O O . ILE A 1 393 ? -6.467 21.537 -28.318 1.00 84.00 393 ILE A O 1
ATOM 3083 N N . SER A 1 394 ? -8.536 21.935 -27.547 1.00 89.38 394 SER A N 1
ATOM 3084 C CA . SER A 1 394 ? -9.223 21.492 -28.763 1.00 89.38 394 SER A CA 1
ATOM 3085 C C . SER A 1 394 ? -8.920 22.404 -29.957 1.00 89.38 394 SER A C 1
ATOM 3087 O O . SER A 1 394 ? -8.630 21.908 -31.046 1.00 89.38 394 SER A O 1
ATOM 3089 N N . SER A 1 395 ? -8.895 23.724 -29.746 1.00 90.38 395 SER A N 1
ATOM 3090 C CA . SER A 1 395 ? -8.504 24.699 -30.773 1.00 90.38 395 SER A CA 1
ATOM 3091 C C . SER A 1 395 ? -7.049 24.513 -31.212 1.00 90.38 395 SER A C 1
ATOM 3093 O O . SER A 1 395 ? -6.771 24.417 -32.405 1.00 90.38 395 SER A O 1
ATOM 3095 N N . ALA A 1 396 ? -6.121 24.370 -30.260 1.00 86.19 396 ALA A N 1
ATOM 3096 C CA . ALA A 1 396 ? -4.706 24.150 -30.557 1.00 86.19 396 ALA A CA 1
ATOM 3097 C C . ALA A 1 396 ? -4.468 22.838 -31.329 1.00 86.19 396 ALA A C 1
ATOM 3099 O O . ALA A 1 396 ? -3.637 22.780 -32.235 1.00 86.19 396 ALA A O 1
ATOM 3100 N N . ARG A 1 397 ? -5.232 21.779 -31.023 1.00 86.25 397 ARG A N 1
ATOM 3101 C CA . ARG A 1 397 ? -5.189 20.518 -31.783 1.00 86.25 397 ARG A CA 1
ATOM 3102 C C . ARG A 1 397 ? -5.651 20.693 -33.230 1.00 86.25 397 ARG A C 1
ATOM 3104 O O . ARG A 1 397 ? -5.033 20.118 -34.123 1.00 86.25 397 ARG A O 1
ATOM 3111 N N . MET A 1 398 ? -6.698 21.483 -33.465 1.00 88.69 398 MET A N 1
ATOM 3112 C CA . MET A 1 398 ? -7.182 21.791 -34.817 1.00 88.69 398 MET A CA 1
ATOM 3113 C C . MET A 1 398 ? -6.165 22.616 -35.615 1.00 88.69 398 MET A C 1
ATOM 3115 O O . MET A 1 398 ? -5.936 22.337 -36.791 1.00 88.69 398 MET A O 1
ATOM 3119 N N . GLU A 1 399 ? -5.506 23.591 -34.984 1.00 88.25 399 GLU A N 1
ATOM 3120 C CA . GLU A 1 399 ? -4.436 24.367 -35.624 1.00 88.25 399 GLU A CA 1
ATOM 3121 C C . GLU A 1 399 ? -3.238 23.491 -36.001 1.00 88.25 399 GLU A C 1
ATOM 3123 O O . GLU A 1 399 ? -2.759 23.560 -37.133 1.00 88.25 399 GLU A O 1
ATOM 3128 N N . LEU A 1 400 ? -2.794 22.609 -35.099 1.00 79.44 400 LEU A N 1
ATOM 3129 C CA . LEU A 1 400 ? -1.713 21.665 -35.388 1.00 79.44 400 LEU A CA 1
ATOM 3130 C C . LEU A 1 400 ? -2.073 20.711 -36.533 1.00 79.44 400 LEU A C 1
ATOM 3132 O O . LEU A 1 400 ? -1.242 20.486 -37.411 1.00 79.44 400 LEU A O 1
ATOM 3136 N N . ALA A 1 401 ? -3.309 20.205 -36.570 1.00 82.31 401 ALA A N 1
ATOM 3137 C CA . ALA A 1 401 ? -3.786 19.359 -37.663 1.00 82.31 401 ALA A CA 1
ATOM 3138 C C . ALA A 1 401 ? -3.762 20.100 -39.015 1.00 82.31 401 ALA A C 1
ATOM 3140 O O . ALA A 1 401 ? -3.303 19.549 -40.019 1.00 82.31 401 ALA A O 1
ATOM 3141 N N . ASN A 1 402 ? -4.171 21.371 -39.037 1.00 80.00 402 ASN A N 1
ATOM 3142 C CA . ASN A 1 402 ? -4.126 22.204 -40.241 1.00 80.00 402 ASN A CA 1
ATOM 3143 C C . ASN A 1 402 ? -2.691 22.497 -40.709 1.00 80.00 402 ASN A C 1
ATOM 3145 O O . ASN A 1 402 ? -2.436 22.490 -41.912 1.00 80.00 402 ASN A O 1
ATOM 3149 N N . ILE A 1 403 ? -1.745 22.707 -39.788 1.00 80.50 403 ILE A N 1
ATOM 3150 C CA . ILE A 1 403 ? -0.323 22.899 -40.121 1.00 80.50 403 ILE A CA 1
ATOM 3151 C C . ILE A 1 403 ? 0.282 21.610 -40.691 1.00 80.50 403 ILE A C 1
ATOM 3153 O O . ILE A 1 403 ? 1.043 21.653 -41.654 1.00 80.50 403 ILE A O 1
ATOM 3157 N N . THR A 1 404 ? -0.077 20.444 -40.147 1.00 75.56 404 THR A N 1
ATOM 3158 C CA . THR A 1 404 ? 0.389 19.163 -40.701 1.00 75.56 404 THR A CA 1
ATOM 3159 C C . THR A 1 404 ? -0.195 18.868 -42.083 1.00 75.56 404 THR A C 1
ATOM 3161 O O . THR A 1 404 ? 0.494 18.300 -42.927 1.00 75.56 404 THR A O 1
ATOM 3164 N N . ALA A 1 405 ? -1.432 19.299 -42.347 1.00 70.56 405 ALA A N 1
ATOM 3165 C CA . ALA A 1 405 ? -2.083 19.123 -43.641 1.00 70.56 405 ALA A CA 1
ATOM 3166 C C . ALA A 1 405 ? -1.560 20.082 -44.726 1.00 70.56 405 ALA A C 1
ATOM 3168 O O . ALA A 1 405 ? -1.617 19.734 -45.897 1.00 70.56 405 ALA A O 1
ATOM 3169 N N . SER A 1 406 ? -1.042 21.263 -44.365 1.00 65.25 406 SER A N 1
ATOM 3170 C CA . SER A 1 406 ? -0.455 22.215 -45.324 1.00 65.25 406 SER A CA 1
ATOM 3171 C C . SER A 1 406 ? 1.019 21.950 -45.651 1.00 65.25 406 SER A C 1
ATOM 3173 O O . SER A 1 406 ? 1.546 22.516 -46.606 1.00 65.25 406 SER A O 1
ATOM 3175 N N . ALA A 1 407 ? 1.684 21.099 -44.863 1.00 57.78 407 ALA A N 1
ATOM 3176 C CA . ALA A 1 407 ? 3.061 20.652 -45.080 1.00 57.78 407 ALA A CA 1
ATOM 3177 C C . ALA A 1 407 ? 3.167 19.339 -45.888 1.00 57.78 407 ALA A C 1
ATOM 3179 O O . ALA A 1 407 ? 4.279 18.861 -46.123 1.00 57.78 407 ALA A O 1
ATOM 3180 N N . SER A 1 408 ? 2.024 18.766 -46.284 1.00 47.38 408 SER A N 1
ATOM 3181 C CA . SER A 1 408 ? 1.885 17.602 -47.176 1.00 47.38 408 SER A CA 1
ATOM 3182 C C . SER A 1 408 ? 1.465 18.073 -48.561 1.00 47.38 408 SER A C 1
ATOM 3184 O O . SER A 1 408 ? 1.961 17.496 -49.554 1.00 47.38 408 SER A O 1
#

Radius of gyration: 64.98 Å; Cα contacts (8 Å, |Δi|>4): 46; chains: 1; bounding box: 146×57×199 Å

Nearest PDB structures (foldseek):
  3g67-assembly1_B  TM=4.018E-01  e=6.090E-01  Thermotoga maritima
  5nnv-assembly4_D  TM=2.632E-01  e=3.737E+00  Bacillus subtilis subsp. subtilis str. 168

Solvent-accessible surface area (backbone atoms only — not comparable to full-atom values): 23113 Å² total; per-residue (Å²): 143,87,88,84,80,84,86,81,77,83,80,80,83,76,78,90,78,75,88,78,74,71,88,44,77,64,54,50,52,50,50,51,50,50,49,52,53,48,50,53,52,49,52,52,50,49,56,49,50,52,53,50,50,57,49,52,54,50,51,51,51,53,52,52,51,53,52,52,51,53,50,49,52,52,50,50,51,54,52,49,51,52,51,52,53,48,49,52,50,50,54,49,53,49,50,51,49,51,51,51,52,51,51,49,50,52,52,52,50,49,48,63,56,54,64,52,44,62,55,50,53,50,50,49,51,53,50,48,52,48,52,49,49,48,57,60,34,64,80,74,72,67,94,74,88,45,73,63,49,62,52,48,48,48,56,50,47,53,52,49,51,52,50,52,35,51,54,54,36,49,55,51,49,55,50,49,53,48,52,54,53,53,73,67,38,73,89,74,57,76,90,73,76,87,81,73,83,79,76,53,74,67,56,56,50,51,51,51,52,51,49,53,54,48,46,48,51,53,40,45,50,48,48,40,57,70,45,48,54,53,52,52,52,51,51,52,48,52,52,50,52,49,56,49,50,54,51,50,52,52,49,53,50,51,53,52,51,51,54,50,51,52,54,52,49,56,53,49,51,54,52,49,53,54,51,51,54,49,52,51,52,51,50,52,49,52,50,51,53,51,54,51,50,53,54,52,52,64,64,71,66,66,76,97,77,75,98,67,98,64,83,54,68,67,57,52,51,49,32,58,75,71,67,58,68,95,63,55,84,85,46,48,61,62,51,50,53,53,48,49,54,50,50,53,51,50,50,50,52,51,51,51,52,51,52,49,50,64,62,45,48,61,56,52,52,51,50,53,50,50,54,50,50,51,54,50,56,54,50,54,52,53,52,52,54,49,52,52,49,52,50,50,54,52,50,52,51,54,52,53,52,53,54,58,62,74,76,107

pLDDT: mean 77.88, std 14.54, range [38.78, 93.88]

Organism: NCBI:txid91928

Foldseek 3Di:
DDDDDDDDDDDPDDDDDDPPPPPDPVVVVVVVVVVVVVVVVVVVVVVVVVVVVVVVVVVVVVVVVVVVVVVVVVVVVVVVVVVVVVVVVVVVVVVLVVVVVVLVVLVVVLVVVVVCLVVVVVVLVVVVVVVVVVLVCVVPPDPDPDPPVLVVVVVVLVVVLVVQLVVQLVVVLVVVVVVVVCVVDPVNDPDPPPPPPDDDPVNVVVVNVVVSVVSSVVSNVVSCVVRVVVSVVVSVVVVVVVVVVSVVVVVVVVVVSVVVVVVSVVVVVVSVVSVVVSVVVVVVSVVVVVVVVVVVVVVVPDDPDDDDDDPDVVVVVVCVVLVPDPPDPVCVVVSVVVSVVVVVVVVVVVVVVVVVCVVCVVVVVVVVVVVVVVVVVVVVVVVVVVVVVVVVVVVVVVVVVVVVVVVD

Mean predicted aligned error: 22.03 Å